Protein 6V3Q (pdb70)

Radius of gyration: 25.27 Å; Cα contacts (8 Å, |Δi|>4): 1083; chains: 2; bounding box: 77×39×46 Å

Structure (mmCIF, N/CA/C/O backbone):
data_6V3Q
#
_entry.id   6V3Q
#
_cell.length_a   128.109
_cell.length_b   128.109
_cell.length_c   41.420
_cell.angle_alpha   90.000
_cell.angle_beta   90.000
_cell.angle_gamma   120.000
#
_symmetry.space_group_name_H-M   'P 32'
#
loop_
_entity.id
_entity.type
_entity.pdbx_description
1 polymer 'Metallo-beta-lactamase FIM-1'
2 non-polymer 'ZINC ION'
3 non-polymer 'ISOPROPYL ALCOHOL'
4 water water
#
loop_
_atom_site.group_PDB
_atom_site.id
_atom_site.type_symbol
_atom_site.label_atom_id
_atom_site.label_alt_id
_atom_site.label_comp_id
_atom_site.label_asym_id
_atom_site.label_entity_id
_atom_site.label_seq_id
_atom_site.pdbx_PDB_ins_code
_atom_site.Cartn_x
_atom_site.Cartn_y
_atom_site.Cartn_z
_atom_site.occupancy
_atom_site.B_iso_or_equiv
_atom_site.auth_seq_id
_atom_site.auth_comp_id
_atom_site.auth_asym_id
_atom_site.auth_atom_id
_atom_site.pdbx_PDB_model_num
ATOM 1 N N . ALA A 1 3 ? 25.61641 11.00915 -12.96321 1.000 123.60220 0 ALA A N 1
ATOM 2 C CA . ALA A 1 3 ? 25.30953 12.39224 -12.61071 1.000 125.56443 0 ALA A CA 1
ATOM 3 C C . ALA A 1 3 ? 25.97906 12.77627 -11.29787 1.000 126.72062 0 ALA A C 1
ATOM 4 O O . ALA A 1 3 ? 26.65752 13.79863 -11.21113 1.000 122.92155 0 ALA A O 1
ATOM 6 N N . GLN A 1 4 ? 25.77820 11.95120 -10.27377 1.000 131.84201 1 GLN A N 1
ATOM 7 C CA . GLN A 1 4 ? 26.40799 12.14496 -8.97411 1.000 128.74179 1 GLN A CA 1
ATOM 8 C C . GLN A 1 4 ? 27.43671 11.04544 -8.74880 1.000 125.13424 1 GLN A C 1
ATOM 9 O O . GLN A 1 4 ? 27.15792 10.07300 -8.03418 1.000 125.00551 1 GLN A O 1
ATOM 15 N N . PRO A 1 5 ? 28.62698 11.15688 -9.33617 1.000 121.75219 2 PRO A N 1
ATOM 16 C CA . PRO A 1 5 ? 29.59547 10.06115 -9.23697 1.000 118.61648 2 PRO A CA 1
ATOM 17 C C . PRO A 1 5 ? 30.20619 9.98906 -7.84885 1.000 112.54529 2 PRO A C 1
ATOM 18 O O . PRO A 1 5 ? 30.45078 11.01056 -7.20346 1.000 109.90103 2 PRO A O 1
ATOM 22 N N . LYS A 1 6 ? 30.45569 8.76149 -7.39157 1.000 109.23370 3 LYS A N 1
ATOM 23 C CA . LYS A 1 6 ? 31.08961 8.58490 -6.09015 1.000 102.69311 3 LYS A CA 1
ATOM 24 C C . LYS A 1 6 ? 32.56478 8.96426 -6.14391 1.000 99.29763 3 LYS A C 1
ATOM 25 O O . LYS A 1 6 ? 33.06760 9.66473 -5.25787 1.000 95.53134 3 LYS A O 1
ATOM 31 N N . ASP A 1 7 ? 33.27301 8.51689 -7.17952 1.000 103.46857 4 ASP A N 1
ATOM 32 C CA . ASP A 1 7 ? 34.70372 8.75915 -7.32423 1.000 106.09515 4 ASP A CA 1
ATOM 33 C C . ASP A 1 7 ? 34.95204 9.59438 -8.57216 1.000 104.37123 4 ASP A C 1
ATOM 34 O O . ASP A 1 7 ? 34.55999 9.20112 -9.67632 1.000 114.53043 4 ASP A O 1
ATOM 39 N N . VAL A 1 8 ? 35.60667 10.73762 -8.39285 1.000 94.16687 5 VAL A N 1
ATOM 40 C CA . VAL A 1 8 ? 35.91652 11.66046 -9.48281 1.000 87.72658 5 VAL A CA 1
ATOM 41 C C . VAL A 1 8 ? 37.41465 11.60474 -9.76484 1.000 77.81492 5 VAL A C 1
ATOM 42 O O . VAL A 1 8 ? 38.21872 11.55281 -8.82260 1.000 69.92206 5 VAL A O 1
ATOM 46 N N . PRO A 1 9 ? 37.83321 11.59487 -11.03030 1.000 75.08147 6 PRO A N 1
ATOM 47 C CA . PRO A 1 9 ? 39.26745 11.51892 -11.33436 1.000 72.64597 6 PRO A CA 1
ATOM 48 C C . PRO A 1 9 ? 40.03073 12.74683 -10.85789 1.000 71.68914 6 PRO A C 1
ATOM 49 O O . PRO A 1 9 ? 39.49089 13.85225 -10.76385 1.000 70.38509 6 PRO A O 1
ATOM 53 N N . VAL A 1 10 ? 41.31315 12.53339 -10.55804 1.000 67.08049 7 VAL A N 1
ATOM 54 C CA . VAL A 1 10 ? 42.17888 13.61711 -10.10711 1.000 67.16328 7 VAL A CA 1
ATOM 55 C C . VAL A 1 10 ? 42.39861 14.59669 -11.25169 1.000 66.80075 7 VAL A C 1
ATOM 56 O O . VAL A 1 10 ? 42.67177 14.19568 -12.39077 1.000 74.51768 7 VAL A O 1
ATOM 60 N N . THR A 1 11 ? 42.27139 15.88619 -10.95805 1.000 65.02176 8 THR A N 1
ATOM 61 C CA . THR A 1 11 ? 42.46245 16.93016 -11.95250 1.000 71.78217 8 THR A CA 1
ATOM 62 C C . THR A 1 11 ? 43.86552 17.51380 -11.84847 1.000 68.12380 8 THR A C 1
ATOM 63 O O . THR A 1 11 ? 44.42856 17.63693 -10.75904 1.000 64.65254 8 THR A O 1
ATOM 67 N N . PHE A 1 12 ? 44.42394 17.87498 -12.99990 1.000 66.18266 9 PHE A N 1
ATOM 68 C CA . PHE A 1 12 ? 45.75203 18.46570 -13.08902 1.000 66.19927 9 PHE A CA 1
ATOM 69 C C . PHE A 1 12 ? 45.64833 19.79800 -13.81587 1.000 66.57146 9 PHE A C 1
ATOM 70 O O . PHE A 1 12 ? 45.09124 19.86551 -14.91748 1.000 69.37564 9 PHE A O 1
ATOM 78 N N . THR A 1 13 ? 46.17505 20.85383 -13.19729 1.000 66.45067 10 THR A N 1
ATOM 79 C CA . THR A 1 13 ? 46.12953 22.19356 -13.76515 1.000 75.38352 10 THR A CA 1
ATOM 80 C C . THR A 1 13 ? 47.52965 22.78362 -13.80882 1.000 72.24482 10 THR A C 1
ATOM 81 O O . THR A 1 13 ? 48.28976 22.66906 -12.84198 1.000 70.45610 10 THR A O 1
ATOM 85 N N . ALA A 1 14 ? 47.86092 23.41974 -14.93147 1.000 76.23127 11 ALA A N 1
ATOM 86 C CA . ALA A 1 14 ? 49.15232 24.07824 -15.06304 1.000 77.23070 11 ALA A CA 1
ATOM 87 C C . ALA A 1 14 ? 49.15918 25.37368 -14.26188 1.000 68.83506 11 ALA A C 1
ATOM 88 O O . ALA A 1 14 ? 48.27276 26.21804 -14.41774 1.000 73.61672 11 ALA A O 1
ATOM 90 N N . ILE A 1 15 ? 50.15914 25.52297 -13.39595 1.000 68.16184 12 ILE A N 1
ATOM 91 C CA . ILE A 1 15 ? 50.28750 26.69419 -12.53587 1.000 67.62708 12 ILE A CA 1
ATOM 92 C C . ILE A 1 15 ? 51.21242 27.69618 -13.21023 1.000 67.73562 12 ILE A C 1
ATOM 93 O O . ILE A 1 15 ? 50.82546 28.84092 -13.47200 1.000 67.31298 12 ILE A O 1
ATOM 98 N N . THR A 1 16 ? 52.44265 27.27055 -13.47993 1.000 71.59377 13 THR A N 1
ATOM 99 C CA . THR A 1 16 ? 53.36574 27.99602 -14.34206 1.000 74.89223 13 THR A CA 1
ATOM 100 C C . THR A 1 16 ? 54.14162 26.95851 -15.14799 1.000 73.09167 13 THR A C 1
ATOM 101 O O . THR A 1 16 ? 53.83667 25.76177 -15.10068 1.000 70.42164 13 THR A O 1
ATOM 105 N N . GLN A 1 17 ? 55.14675 27.41264 -15.89418 1.000 84.89800 14 GLN A N 1
ATOM 106 C CA . GLN A 1 17 ? 55.93382 26.49198 -16.70351 1.000 85.58057 14 GLN A CA 1
ATOM 107 C C . GLN A 1 17 ? 56.69198 25.52029 -15.80699 1.000 83.39278 14 GLN A C 1
ATOM 108 O O . GLN A 1 17 ? 57.50313 25.93210 -14.96996 1.000 80.69785 14 GLN A O 1
ATOM 114 N N . GLY A 1 18 ? 56.41674 24.22930 -15.97739 1.000 77.61521 15 GLY A N 1
ATOM 115 C CA . GLY A 1 18 ? 57.08247 23.19714 -15.20807 1.000 84.03963 15 GLY A CA 1
ATOM 116 C C . GLY A 1 18 ? 56.50087 22.92730 -13.83956 1.000 79.96773 15 GLY A C 1
ATOM 117 O O . GLY A 1 18 ? 57.09928 22.16236 -13.07184 1.000 67.39566 15 GLY A O 1
ATOM 118 N N . VAL A 1 19 ? 55.35664 23.52557 -13.50629 1.000 61.03745 16 VAL A N 1
ATOM 119 C CA . VAL A 1 19 ? 54.74177 23.37566 -12.19045 1.000 60.19414 16 VAL A CA 1
ATOM 120 C C . VAL A 1 19 ? 53.25899 23.08224 -12.39516 1.000 60.25907 16 VAL A C 1
ATOM 121 O O . VAL A 1 19 ? 52.52191 23.92890 -12.91259 1.000 58.82365 16 VAL A O 1
ATOM 125 N N . TRP A 1 20 ? 52.82052 21.89410 -11.98480 1.000 59.26407 17 TRP A N 1
ATOM 126 C CA . TRP A 1 20 ? 51.43014 21.47961 -12.09194 1.000 59.63127 17 TRP A CA 1
ATOM 127 C C . TRP A 1 20 ? 50.82402 21.31726 -10.70447 1.000 61.57070 17 TRP A C 1
ATOM 128 O O . TRP A 1 20 ? 51.50660 20.92567 -9.75256 1.000 62.24289 17 TRP A O 1
ATOM 139 N N . MET A 1 21 ? 49.53133 21.61377 -10.60009 1.000 62.06492 18 MET A N 1
ATOM 140 C CA . MET A 1 21 ? 48.76566 21.39963 -9.37917 1.000 64.17233 18 MET A CA 1
ATOM 141 C C . MET A 1 21 ? 47.81815 20.22719 -9.59003 1.000 60.47934 18 MET A C 1
ATOM 142 O O . MET A 1 21 ? 47.04981 20.21497 -10.55710 1.000 60.63239 18 MET A O 1
ATOM 147 N N . HIS A 1 22 ? 47.88082 19.23829 -8.70210 1.000 56.48142 19 HIS A N 1
ATOM 148 C CA . HIS A 1 22 ? 46.94399 18.12344 -8.72572 1.000 56.76227 19 HIS A CA 1
ATOM 149 C C . HIS A 1 22 ? 45.92966 18.27872 -7.60085 1.000 59.12581 19 HIS A C 1
ATOM 150 O O . HIS A 1 22 ? 46.28488 18.62603 -6.46925 1.000 63.95929 19 HIS A O 1
ATOM 157 N N . THR A 1 23 ? 44.66376 18.02920 -7.92913 1.000 58.36708 20 THR A N 1
ATOM 158 C CA . THR A 1 23 ? 43.55192 18.17370 -7.00135 1.000 60.99027 20 THR A CA 1
ATOM 159 C C . THR A 1 23 ? 42.74937 16.88320 -6.99716 1.000 60.60429 20 THR A C 1
ATOM 160 O O . THR A 1 23 ? 42.29574 16.42871 -8.05271 1.000 61.16516 20 THR A O 1
ATOM 164 N N . SER A 1 24 ? 42.58053 16.29659 -5.81468 1.000 57.09499 21 SER A N 1
ATOM 165 C CA . SER A 1 24 ? 41.83337 15.06075 -5.65282 1.000 60.59711 21 SER A CA 1
ATOM 166 C C . SER A 1 24 ? 40.71205 15.28090 -4.64870 1.000 61.63848 21 SER A C 1
ATOM 167 O O . SER A 1 24 ? 40.83220 16.09555 -3.73051 1.000 60.09121 21 SER A O 1
ATOM 170 N N . MET A 1 25 ? 39.61963 14.54590 -4.82573 1.000 62.78705 22 MET A N 1
ATOM 171 C CA . MET A 1 25 ? 38.43573 14.69482 -3.99251 1.000 63.91728 22 MET A CA 1
ATOM 172 C C . MET A 1 25 ? 38.25277 13.46916 -3.10821 1.000 63.54540 22 MET A C 1
ATOM 173 O O . MET A 1 25 ? 38.43966 12.33157 -3.55621 1.000 60.12953 22 MET A O 1
ATOM 178 N N . LYS A 1 26 ? 37.89274 13.70878 -1.85000 1.000 63.69120 23 LYS A N 1
ATOM 179 C CA . LYS A 1 26 ? 37.51585 12.64697 -0.93002 1.000 64.22555 23 LYS A CA 1
ATOM 180 C C . LYS A 1 26 ? 35.99756 12.58858 -0.84859 1.000 63.74264 23 LYS A C 1
ATOM 181 O O . LYS A 1 26 ? 35.34405 13.60858 -0.60271 1.000 63.59720 23 LYS A O 1
ATOM 187 N N . HIS A 1 27 ? 35.44435 11.40266 -1.08398 1.000 64.46877 24 HIS A N 1
ATOM 188 C CA . HIS A 1 27 ? 34.00643 11.20621 -0.97917 1.000 63.16603 24 HIS A CA 1
ATOM 189 C C . HIS A 1 27 ? 33.59549 11.17491 0.48737 1.000 65.43561 24 HIS A C 1
ATOM 190 O O . HIS A 1 27 ? 34.19681 10.46292 1.29778 1.000 68.13898 24 HIS A O 1
ATOM 197 N N A MET A 1 28 ? 32.56668 11.93846 0.82914 0.515 68.09160 25 MET A N 1
ATOM 198 N N B MET A 1 28 ? 32.57684 11.96127 0.82492 0.485 68.03011 25 MET A N 1
ATOM 199 C CA A MET A 1 28 ? 32.05606 11.98558 2.18968 0.515 68.96311 25 MET A CA 1
ATOM 200 C CA B MET A 1 28 ? 32.02362 12.02906 2.16937 0.485 68.97869 25 MET A CA 1
ATOM 201 C C A MET A 1 28 ? 30.71532 11.26480 2.26571 0.515 69.63633 25 MET A C 1
ATOM 202 C C B MET A 1 28 ? 30.78361 11.14611 2.27368 0.485 69.66862 25 MET A C 1
ATOM 203 O O A MET A 1 28 ? 30.10315 10.92709 1.24906 0.515 69.88429 25 MET A O 1
ATOM 204 O O B MET A 1 28 ? 30.29650 10.59596 1.28436 0.485 69.95786 25 MET A O 1
ATOM 213 N N . GLU A 1 29 ? 30.26587 11.01667 3.49877 1.000 72.13044 26 GLU A N 1
ATOM 214 C CA . GLU A 1 29 ? 29.04545 10.23661 3.69343 1.000 78.67702 26 GLU A CA 1
ATOM 215 C C . GLU A 1 29 ? 27.80366 10.98595 3.22695 1.000 76.66065 26 GLU A C 1
ATOM 216 O O . GLU A 1 29 ? 26.82617 10.35394 2.80988 1.000 77.35442 26 GLU A O 1
ATOM 222 N N . ASN A 1 30 ? 27.81287 12.31646 3.28412 1.000 70.95000 27 ASN A N 1
ATOM 223 C CA . ASN A 1 30 ? 26.71349 13.08840 2.71901 1.000 72.43905 27 ASN A CA 1
ATOM 224 C C . ASN A 1 30 ? 26.82565 13.23535 1.20681 1.000 73.87405 27 ASN A C 1
ATOM 225 O O . ASN A 1 30 ? 26.10396 14.04869 0.61947 1.000 69.47025 27 ASN A O 1
ATOM 230 N N . TRP A 1 31 ? 27.72217 12.47260 0.58030 1.000 72.15722 28 TRP A N 1
ATOM 231 C CA . TRP A 1 31 ? 27.97431 12.44088 -0.85665 1.000 69.75435 28 TRP A CA 1
ATOM 232 C C . TRP A 1 31 ? 28.51931 13.75066 -1.39980 1.000 67.49651 28 TRP A C 1
ATOM 233 O O . TRP A 1 31 ? 28.48772 13.97014 -2.61649 1.000 69.53472 28 TRP A O 1
ATOM 244 N N . GLY A 1 32 ? 29.02513 14.62387 -0.53879 1.000 66.88452 29 GLY A N 1
ATOM 245 C CA . GLY A 1 32 ? 29.83995 15.72533 -0.98597 1.000 67.29424 29 GLY A CA 1
ATOM 246 C C . GLY A 1 32 ? 31.27593 15.29322 -1.18527 1.000 63.99220 29 GLY A C 1
ATOM 247 O O . GLY A 1 32 ? 31.65412 14.14326 -0.96375 1.000 65.47674 29 GLY A O 1
ATOM 248 N N . HIS A 1 33 ? 32.09350 16.24355 -1.62477 1.000 66.45313 30 HIS A N 1
ATOM 249 C CA . HIS A 1 33 ? 33.51694 16.00395 -1.79866 1.000 68.20058 30 HIS A CA 1
ATOM 250 C C . HIS A 1 33 ? 34.29005 17.13139 -1.13471 1.000 66.09913 30 HIS A C 1
ATOM 251 O O . HIS A 1 33 ? 33.81358 18.26484 -1.05933 1.000 72.66087 30 HIS A O 1
ATOM 258 N N . VAL A 1 34 ? 35.48509 16.80977 -0.64615 1.000 60.83529 31 VAL A N 1
ATOM 259 C CA . VAL A 1 34 ? 36.42040 17.79043 -0.11131 1.000 65.49752 31 VAL A CA 1
ATOM 260 C C . VAL A 1 34 ? 37.69267 17.71748 -0.94135 1.000 60.91963 31 VAL A C 1
ATOM 261 O O . VAL A 1 34 ? 38.24634 16.62819 -1.11229 1.000 57.67898 31 VAL A O 1
ATOM 265 N N . PRO A 1 35 ? 38.17442 18.82289 -1.50221 1.000 60.92899 32 PRO A N 1
ATOM 266 C CA . PRO A 1 35 ? 39.37025 18.77491 -2.34500 1.000 59.21487 32 PRO A CA 1
ATOM 267 C C . PRO A 1 35 ? 40.66171 18.91153 -1.55026 1.000 60.83606 32 PRO A C 1
ATOM 268 O O . PRO A 1 35 ? 40.68829 19.40591 -0.42154 1.000 61.95990 32 PRO A O 1
ATOM 272 N N . SER A 1 36 ? 41.74507 18.45337 -2.17494 1.000 61.84964 33 SER A N 1
ATOM 273 C CA . SER A 1 36 ? 43.08607 18.60617 -1.63041 1.000 58.38609 33 SER A CA 1
ATOM 274 C C . SER A 1 36 ? 44.05068 18.86553 -2.77615 1.000 60.73490 33 SER A C 1
ATOM 275 O O . SER A 1 36 ? 43.97348 18.21093 -3.81909 1.000 61.29492 33 SER A O 1
ATOM 278 N N . ASN A 1 37 ? 44.95133 19.82379 -2.58224 1.000 60.04114 34 ASN A N 1
ATOM 279 C CA . ASN A 1 37 ? 45.89230 20.22352 -3.61632 1.000 54.45106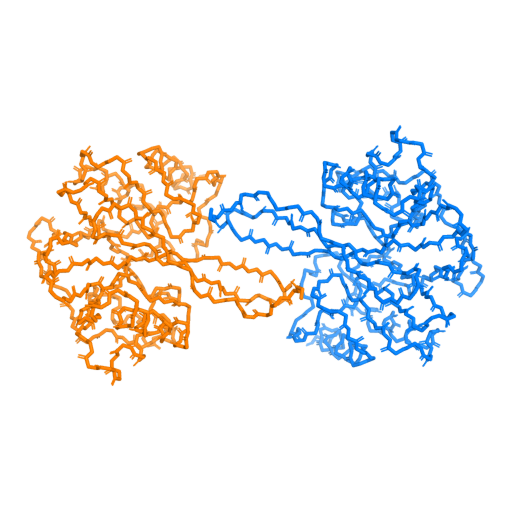 34 ASN A CA 1
ATOM 280 C C . ASN A 1 37 ? 47.27597 19.64981 -3.33412 1.000 58.62052 34 ASN A C 1
ATOM 281 O O . ASN A 1 37 ? 47.68090 19.47687 -2.18189 1.000 61.20349 34 ASN A O 1
ATOM 286 N N . GLY A 1 38 ? 47.99241 19.34198 -4.40810 1.000 56.06473 35 GLY A N 1
ATOM 287 C CA . GLY A 1 38 ? 49.39939 19.00336 -4.33531 1.000 54.17871 35 GLY A CA 1
ATOM 288 C C . GLY A 1 38 ? 50.10922 19.54608 -5.55765 1.000 58.71816 35 GLY A C 1
ATOM 289 O O . GLY A 1 38 ? 49.47460 20.18279 -6.40260 1.000 57.40984 35 GLY A O 1
ATOM 290 N N . LEU A 1 39 ? 51.41030 19.31297 -5.68049 1.000 57.70627 36 LEU A N 1
ATOM 291 C CA . LEU A 1 39 ? 52.16410 19.81622 -6.81798 1.000 54.71127 36 LEU A CA 1
ATOM 292 C C . LEU A 1 39 ? 52.91028 18.68154 -7.50192 1.000 52.75592 36 LEU A C 1
ATOM 293 O O . LEU A 1 39 ? 53.31445 17.70516 -6.86496 1.000 52.12405 36 LEU A O 1
ATOM 298 N N . ILE A 1 40 ? 53.07420 18.81909 -8.81444 1.000 50.98664 37 ILE A N 1
ATOM 299 C CA . ILE A 1 40 ? 54.03966 18.04571 -9.58529 1.000 54.26645 37 ILE A CA 1
ATOM 300 C C . ILE A 1 40 ? 54.98374 19.04524 -10.23660 1.000 57.99379 37 ILE A C 1
ATOM 301 O O . ILE A 1 40 ? 54.54458 19.91333 -11.00229 1.000 57.22223 37 ILE A O 1
ATOM 306 N N . VAL A 1 41 ? 56.27200 18.93325 -9.92532 1.000 58.48303 38 VAL A N 1
ATOM 307 C CA . VAL A 1 41 ? 57.28161 19.88155 -10.38002 1.000 55.57315 38 VAL A CA 1
ATOM 308 C C . VAL A 1 41 ? 58.23894 19.15267 -11.30824 1.000 58.91612 38 VAL A C 1
ATOM 309 O O . VAL A 1 41 ? 58.89433 18.18563 -10.89901 1.000 60.88194 38 VAL A O 1
ATOM 313 N N . GLU A 1 42 ? 58.32184 19.62095 -12.55036 1.000 60.64689 39 GLU A N 1
ATOM 314 C CA . GLU A 1 42 ? 59.22675 19.03144 -13.52401 1.000 65.01497 39 GLU A CA 1
ATOM 315 C C . GLU A 1 42 ? 60.67983 19.28172 -13.13288 1.000 69.24332 39 GLU A C 1
ATOM 316 O O . GLU A 1 42 ? 61.03362 20.33652 -12.60106 1.000 67.93007 39 GLU A O 1
ATOM 322 N N . LYS A 1 43 ? 61.52835 18.29121 -13.40888 1.000 71.94841 40 LYS A N 1
ATOM 323 C CA . LYS A 1 43 ? 62.96283 18.38831 -13.12579 1.000 77.40455 40 LYS A CA 1
ATOM 324 C C . LYS A 1 43 ? 63.68502 17.54012 -14.17501 1.000 79.28400 40 LYS A C 1
ATOM 325 O O . LYS A 1 43 ? 63.87440 16.33381 -13.99690 1.000 82.30674 40 LYS A O 1
ATOM 331 N N . GLY A 1 44 ? 64.08545 18.19046 -15.26634 1.000 78.73669 41 GLY A N 1
ATOM 332 C CA . GLY A 1 44 ? 64.67906 17.48429 -16.38275 1.000 76.40004 41 GLY A CA 1
ATOM 333 C C . GLY A 1 44 ? 63.69382 16.53270 -17.03085 1.000 79.15416 41 GLY A C 1
ATOM 334 O O . GLY A 1 44 ? 62.61332 16.94543 -17.46380 1.000 81.54424 41 GLY A O 1
ATOM 335 N N . ASP A 1 45 ? 64.05245 15.25393 -17.10107 1.000 79.63436 42 ASP A N 1
ATOM 336 C CA . ASP A 1 45 ? 63.19658 14.23529 -17.69495 1.000 81.20638 42 ASP A CA 1
ATOM 337 C C . ASP A 1 45 ? 62.24250 13.59750 -16.69375 1.000 76.43488 42 ASP A C 1
ATOM 338 O O . ASP A 1 45 ? 61.45146 12.72907 -17.07912 1.000 75.44275 42 ASP A O 1
ATOM 343 N N . PHE A 1 46 ? 62.29050 14.00531 -15.42719 1.000 76.68262 43 PHE A N 1
ATOM 344 C CA . PHE A 1 46 ? 61.42570 13.42119 -14.40981 1.000 74.94165 43 PHE A CA 1
ATOM 345 C C . PHE A 1 46 ? 60.72621 14.52385 -13.62674 1.000 72.25320 43 PHE A C 1
ATOM 346 O O . PHE A 1 46 ? 60.79860 15.69360 -14.00999 1.000 73.44288 43 PHE A O 1
ATOM 354 N N . SER A 1 47 ? 60.04456 14.17784 -12.53740 1.000 65.53420 44 SER A N 1
ATOM 355 C CA . SER A 1 47 ? 59.24413 15.16533 -11.82818 1.000 66.03819 44 SER A CA 1
ATOM 356 C C . SER A 1 47 ? 59.20977 14.84838 -10.33868 1.000 62.53502 44 SER A C 1
ATOM 357 O O . SER A 1 47 ? 59.40258 13.70459 -9.91643 1.000 58.75203 44 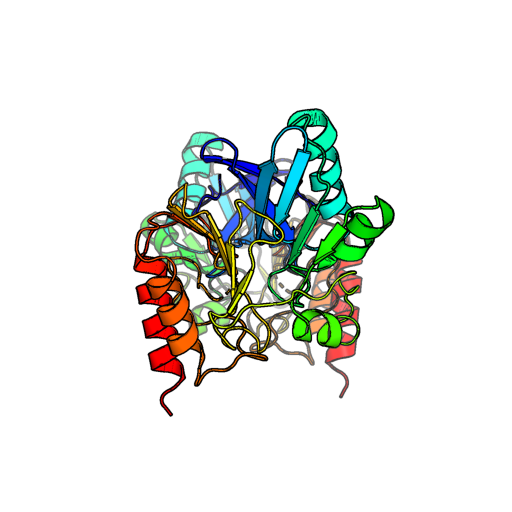SER A O 1
ATOM 360 N N . ILE A 1 48 ? 58.95349 15.88791 -9.54691 1.000 59.79292 45 ILE A N 1
ATOM 361 C CA . ILE A 1 48 ? 58.89175 15.79642 -8.09223 1.000 51.45814 45 ILE A CA 1
ATOM 362 C C . ILE A 1 48 ? 57.44067 15.95940 -7.66704 1.000 51.89009 45 ILE A C 1
ATOM 363 O O . ILE A 1 48 ? 56.74210 16.85424 -8.15855 1.000 54.96959 45 ILE A O 1
ATOM 368 N N . LEU A 1 49 ? 56.98781 15.09748 -6.75972 1.000 53.16964 46 LEU A N 1
ATOM 369 C CA . LEU A 1 49 ? 55.62056 15.13176 -6.25868 1.000 54.62671 46 LEU A CA 1
ATOM 370 C C . LEU A 1 49 ? 55.60933 15.75818 -4.87103 1.000 58.67303 46 LEU A C 1
ATOM 371 O O . LEU A 1 49 ? 56.34715 15.32400 -3.98021 1.000 61.68307 46 LEU A O 1
ATOM 376 N N . VAL A 1 50 ? 54.78439 16.77928 -4.69443 1.000 55.93939 47 VAL A N 1
ATOM 377 C CA . VAL A 1 50 ? 54.53977 17.36890 -3.38697 1.000 57.42239 47 VAL A CA 1
ATOM 378 C C . VAL A 1 50 ? 53.15381 16.91558 -2.95416 1.000 55.70210 47 VAL A C 1
ATOM 379 O O . VAL A 1 50 ? 52.15086 17.29373 -3.56938 1.000 58.55404 47 VAL A O 1
ATOM 383 N N . ASP A 1 51 ? 53.10889 16.07346 -1.91885 1.000 54.59187 48 ASP A N 1
ATOM 384 C CA . ASP A 1 51 ? 51.87385 15.55145 -1.33951 1.000 61.81078 48 ASP A CA 1
ATOM 385 C C . ASP A 1 51 ? 51.15496 14.55746 -2.24512 1.000 63.28723 48 ASP A C 1
ATOM 386 O O . ASP A 1 51 ? 51.09577 14.73080 -3.46757 1.000 66.45258 48 ASP A O 1
ATOM 391 N N . THR A 1 52 ? 50.59807 13.51355 -1.63688 1.000 62.74560 49 THR A N 1
ATOM 392 C CA . THR A 1 52 ? 49.83991 12.49630 -2.34687 1.000 62.34358 49 THR A CA 1
ATOM 393 C C . THR A 1 52 ? 48.38653 12.94086 -2.48645 1.000 60.73605 49 THR A C 1
ATOM 394 O O . THR A 1 52 ? 48.01953 14.06457 -2.13548 1.000 66.03745 49 THR A O 1
ATOM 398 N N . ALA A 1 53 ? 47.54598 12.05850 -3.01433 1.000 63.76207 50 ALA A N 1
ATOM 399 C CA . ALA A 1 53 ? 46.10804 12.25362 -2.98314 1.000 60.10858 50 ALA A CA 1
ATOM 400 C C . ALA A 1 53 ? 45.57189 11.68178 -1.67164 1.000 66.58633 50 ALA A C 1
ATOM 401 O O . ALA A 1 53 ? 46.32407 11.43164 -0.72676 1.000 69.37595 50 ALA A O 1
ATOM 403 N N . TRP A 1 54 ? 44.26132 11.44670 -1.60226 1.000 68.47340 51 TRP A N 1
ATOM 404 C CA . TRP A 1 54 ? 43.67097 10.97410 -0.35376 1.000 65.99370 51 TRP A CA 1
ATOM 405 C C . TRP A 1 54 ? 43.98476 9.50588 -0.08776 1.000 71.12873 51 TRP A C 1
ATOM 406 O O . TRP A 1 54 ? 44.14246 9.11253 1.07405 1.000 71.57595 51 TRP A O 1
ATOM 417 N N . ASP A 1 55 ? 44.07346 8.68146 -1.13228 1.000 78.16014 52 ASP A N 1
ATOM 418 C CA . ASP A 1 55 ? 44.28370 7.24973 -0.96073 1.000 83.37871 52 ASP A CA 1
ATOM 419 C C . ASP A 1 55 ? 45.24338 6.74729 -2.03308 1.000 82.27195 52 ASP A C 1
ATOM 420 O O . ASP A 1 55 ? 45.70688 7.50741 -2.88869 1.000 77.51830 52 ASP A O 1
ATOM 425 N N . ASP A 1 56 ? 45.52983 5.44523 -1.98626 1.000 83.92740 53 ASP A N 1
ATOM 426 C CA . ASP A 1 56 ? 46.44384 4.84532 -2.95694 1.000 83.57793 53 ASP A CA 1
ATOM 427 C C . ASP A 1 56 ? 45.94249 4.94237 -4.39269 1.000 79.54385 53 ASP A C 1
ATOM 428 O O . ASP A 1 56 ? 46.70613 5.41369 -5.25300 1.000 77.21367 53 ASP A O 1
ATOM 433 N N . PRO A 1 57 ? 44.71267 4.53024 -4.73182 1.000 78.70175 54 PRO A N 1
ATOM 434 C CA . PRO A 1 57 ? 44.31529 4.55353 -6.15123 1.000 73.41305 54 PRO A CA 1
ATOM 435 C C . PRO A 1 57 ? 44.27934 5.94518 -6.75755 1.000 74.67772 54 PRO A C 1
ATOM 436 O O . PRO A 1 57 ? 44.55114 6.09052 -7.95637 1.000 75.91153 54 PRO A O 1
ATOM 440 N N . GLN A 1 58 ? 43.94477 6.97354 -5.97339 1.000 70.92828 55 GLN A N 1
ATOM 441 C CA . GLN A 1 58 ? 43.99479 8.33715 -6.49235 1.000 71.18835 55 GLN A CA 1
ATOM 442 C C . GLN A 1 58 ? 45.43473 8.80414 -6.66991 1.000 69.46147 55 GLN A C 1
ATOM 443 O O . GLN A 1 58 ? 45.74897 9.50953 -7.63620 1.000 69.42136 55 GLN A O 1
ATOM 449 N N . THR A 1 59 ? 46.32355 8.42460 -5.74592 1.000 69.30048 56 THR A N 1
ATOM 450 C CA . THR A 1 59 ? 47.74553 8.68507 -5.94404 1.000 66.44287 56 THR A CA 1
ATOM 451 C C . THR A 1 59 ? 48.28512 7.89809 -7.13186 1.000 65.82852 56 THR A C 1
ATOM 452 O O . THR A 1 59 ? 49.17423 8.38012 -7.84468 1.000 63.48955 56 THR A O 1
ATOM 456 N N . ALA A 1 60 ? 47.74829 6.69770 -7.37086 1.000 67.72248 57 ALA A N 1
ATOM 457 C CA . ALA A 1 60 ? 48.15626 5.92579 -8.53928 1.000 68.67834 57 ALA A CA 1
ATOM 458 C C . ALA A 1 60 ? 47.80245 6.64671 -9.83274 1.000 68.37169 57 ALA A C 1
ATOM 459 O O . ALA A 1 60 ? 48.51961 6.51767 -10.83218 1.000 70.23823 57 ALA A O 1
ATOM 461 N N . GLN A 1 61 ? 46.70425 7.40716 -9.83346 1.000 66.30196 58 GLN A N 1
ATOM 462 C CA . GLN A 1 61 ? 46.37191 8.22714 -10.99370 1.000 64.60451 58 GLN A CA 1
ATOM 463 C C . GLN A 1 61 ? 47.45861 9.25849 -11.26342 1.000 64.38643 58 GLN A C 1
ATOM 464 O O . GLN A 1 61 ? 47.83479 9.48913 -12.41818 1.000 67.91272 58 GLN A O 1
ATOM 470 N N . ILE A 1 62 ? 47.97358 9.88996 -10.20601 1.000 61.74865 59 ILE A N 1
ATOM 471 C CA . ILE A 1 62 ? 49.00281 10.91269 -10.36971 1.000 60.33271 59 ILE A CA 1
ATOM 472 C C . ILE A 1 62 ? 50.26577 10.30301 -10.96193 1.000 63.51832 59 ILE A C 1
ATOM 473 O O . ILE A 1 62 ? 50.88901 10.87814 -11.86321 1.000 67.87271 59 ILE A O 1
ATOM 478 N N . ILE A 1 63 ? 50.66020 9.12804 -10.46518 1.000 64.60534 60 ILE A N 1
ATOM 479 C CA . ILE A 1 63 ? 51.82489 8.43093 -11.00559 1.000 66.68178 60 ILE A CA 1
ATOM 480 C C . ILE A 1 63 ? 51.62473 8.13862 -12.48664 1.000 68.03396 60 ILE A C 1
ATOM 481 O O . ILE A 1 63 ? 52.50584 8.39347 -13.31680 1.000 73.94706 60 ILE A O 1
ATOM 486 N N . GLU A 1 64 ? 50.45473 7.60183 -12.83840 1.000 67.81230 61 GLU A N 1
ATOM 487 C CA . GLU A 1 64 ? 50.19536 7.22973 -14.22456 1.000 72.67284 61 GLU A CA 1
ATOM 488 C C . GLU A 1 64 ? 50.13009 8.45723 -15.12359 1.000 66.70550 61 GLU A C 1
ATOM 489 O O . GLU A 1 64 ? 50.61987 8.42996 -16.25862 1.000 64.82928 61 GLU A O 1
ATOM 495 N N . TRP A 1 65 ? 49.53391 9.54599 -14.63093 1.000 62.38941 62 TRP A N 1
ATOM 496 C CA . TRP A 1 65 ? 49.46908 10.77551 -15.41461 1.000 66.53672 62 TRP A CA 1
ATOM 497 C C . TRP A 1 65 ? 50.86014 11.34389 -15.66637 1.000 69.95279 62 TRP A C 1
ATOM 498 O O . TRP A 1 65 ? 51.13690 11.87279 -16.74986 1.000 66.41879 62 TRP A O 1
ATOM 509 N N . SER A 1 66 ? 51.75027 11.24616 -14.67416 1.000 68.94121 63 SER A N 1
ATOM 510 C CA . SER A 1 66 ? 53.10362 11.76726 -14.84168 1.000 70.60797 63 SER A CA 1
ATOM 511 C C . SER A 1 66 ? 53.88796 10.97236 -15.87661 1.000 66.03874 63 SER A C 1
ATOM 512 O O . SER A 1 66 ? 54.80743 11.51046 -16.50329 1.000 67.91623 63 SER A O 1
ATOM 515 N N . LYS A 1 67 ? 53.54779 9.69845 -16.06529 1.000 69.40437 64 LYS A N 1
ATOM 516 C CA . LYS A 1 67 ? 54.23204 8.86049 -17.04138 1.000 75.87096 64 LYS A CA 1
ATOM 517 C C . LYS A 1 67 ? 53.59283 8.93296 -18.42333 1.000 78.90892 64 LYS A C 1
ATOM 518 O O . LYS A 1 67 ? 54.30620 9.01654 -19.42809 1.000 82.02208 64 LYS A O 1
ATOM 524 N N . ASP A 1 68 ? 52.26143 8.90698 -18.49678 1.000 83.73744 65 ASP A N 1
ATOM 525 C CA . ASP A 1 68 ? 51.56775 8.80554 -19.77634 1.000 88.26075 65 ASP A CA 1
ATOM 526 C C . ASP A 1 68 ? 51.33312 10.15846 -20.43692 1.000 85.21397 65 ASP A C 1
ATOM 527 O O . ASP A 1 68 ? 51.48919 10.28266 -21.65669 1.000 90.81003 65 ASP A O 1
ATOM 532 N N . THR A 1 69 ? 50.96128 11.17593 -19.66064 1.000 85.32709 66 THR A N 1
ATOM 533 C CA . THR A 1 69 ? 50.65411 12.49868 -20.19531 1.000 82.47875 66 THR A CA 1
ATOM 534 C C . THR A 1 69 ? 51.82626 13.46549 -20.07992 1.000 78.84850 66 THR A C 1
ATOM 535 O O . THR A 1 69 ? 52.20732 14.09900 -21.06888 1.000 82.92989 66 THR A O 1
ATOM 539 N N . LEU A 1 70 ? 52.40567 13.59297 -18.88405 1.000 74.38622 67 LEU A N 1
ATOM 540 C CA . LEU A 1 70 ? 53.53363 14.49905 -18.69980 1.000 70.93436 67 LEU A CA 1
ATOM 541 C C . LEU A 1 70 ? 54.79776 13.96814 -19.36647 1.000 71.07062 67 LEU A C 1
ATOM 542 O O . LEU A 1 70 ? 55.68727 14.75300 -19.71900 1.000 68.47336 67 LEU A O 1
ATOM 547 N N . LYS A 1 71 ? 54.89219 12.64782 -19.54685 1.000 75.27268 68 LYS A N 1
ATOM 548 C CA . LYS A 1 71 ? 56.09674 11.99306 -20.05869 1.000 79.35229 68 LYS A CA 1
ATOM 549 C C . LYS A 1 71 ? 57.32221 12.35329 -19.22411 1.000 79.42969 68 LYS A C 1
ATOM 550 O O . LYS A 1 71 ? 58.44779 12.38893 -19.72863 1.000 82.44908 68 LYS A O 1
ATOM 556 N N . LYS A 1 72 ? 57.09732 12.63182 -17.94197 1.000 75.41438 69 LYS A N 1
ATOM 557 C CA . LYS A 1 72 ? 58.16164 12.94713 -16.98935 1.000 76.60751 69 LYS A CA 1
ATOM 558 C C . LYS A 1 72 ? 57.84023 12.21462 -15.69697 1.000 70.92361 69 LYS A C 1
ATOM 559 O O . LYS A 1 72 ? 57.22869 12.77545 -14.77867 1.000 61.09114 69 LYS A O 1
ATOM 565 N N . PRO A 1 73 ? 58.23039 10.94381 -15.59484 1.000 71.01097 70 PRO A N 1
ATOM 566 C CA . PRO A 1 73 ? 57.78402 10.12232 -14.46225 1.000 68.81381 70 PRO A CA 1
ATOM 567 C C . PRO A 1 73 ? 58.24474 10.68582 -13.12606 1.000 66.24420 70 PRO A C 1
ATOM 568 O O . PRO A 1 73 ? 59.35858 11.19797 -12.99368 1.000 66.97253 70 PRO A O 1
ATOM 572 N N . ILE A 1 74 ? 57.36188 10.58909 -12.12956 1.000 61.21233 71 ILE A N 1
ATOM 573 C CA . ILE A 1 74 ? 57.71550 10.99882 -10.77695 1.000 56.88640 71 ILE A CA 1
ATOM 574 C C . ILE A 1 74 ? 58.81459 10.08975 -10.25087 1.000 61.86342 71 ILE A C 1
ATOM 575 O O . ILE A 1 74 ? 58.71633 8.85933 -10.33269 1.000 66.10580 71 ILE A O 1
ATOM 580 N N . ARG A 1 75 ? 59.88643 10.69419 -9.73227 1.000 62.94649 72 ARG A N 1
ATOM 581 C CA . ARG A 1 75 ? 60.96925 9.94307 -9.11610 1.000 67.05078 72 ARG A CA 1
ATOM 582 C C . ARG A 1 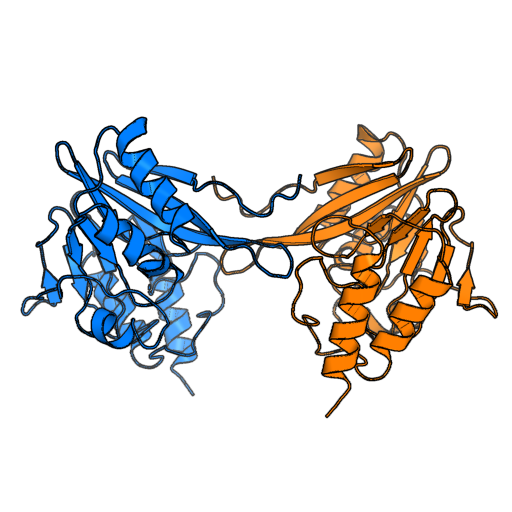75 ? 61.18934 10.28824 -7.65461 1.000 66.70924 72 ARG A C 1
ATOM 583 O O . ARG A 1 75 ? 61.76644 9.47568 -6.92667 1.000 66.24687 72 ARG A O 1
ATOM 591 N N . TRP A 1 76 ? 60.74235 11.45787 -7.20885 1.000 58.96439 73 TRP A N 1
ATOM 592 C CA . TRP A 1 76 ? 60.90249 11.86783 -5.82423 1.000 60.81486 73 TRP A CA 1
ATOM 593 C C . TRP A 1 76 ? 59.58288 12.42956 -5.32099 1.000 60.95648 73 TRP A C 1
ATOM 594 O O . TRP A 1 76 ? 58.77222 12.94081 -6.09757 1.000 62.65558 73 TRP A O 1
ATOM 605 N N . ALA A 1 77 ? 59.37572 12.33257 -4.01075 1.000 58.05837 74 ALA A N 1
ATOM 606 C CA . ALA A 1 77 ? 58.15583 12.82778 -3.39657 1.000 52.39098 74 ALA A CA 1
ATOM 607 C C . ALA A 1 77 ? 58.46605 13.33730 -1.99637 1.000 57.73934 74 ALA A C 1
ATOM 608 O O . ALA A 1 77 ? 59.30230 12.77719 -1.28228 1.000 62.67738 74 ALA A O 1
ATOM 610 N N . VAL A 1 78 ? 57.78605 14.41643 -1.61760 1.000 53.40063 75 VAL A N 1
ATOM 611 C CA . VAL A 1 78 ? 57.87547 14.98549 -0.28004 1.000 51.93123 75 VAL A CA 1
ATOM 612 C C . VAL A 1 78 ? 56.46224 15.31811 0.18053 1.000 55.74964 75 VAL A C 1
ATOM 613 O O . VAL A 1 78 ? 55.58067 15.62587 -0.62660 1.000 55.67712 75 VAL A O 1
ATOM 617 N N . PHE A 1 79 ? 56.23976 15.22682 1.48546 1.000 51.02142 76 PHE A N 1
ATOM 618 C CA . PHE A 1 79 ? 54.92760 15.44243 2.06949 1.000 54.30309 76 PHE A CA 1
ATOM 619 C C . PHE A 1 79 ? 55.03739 16.47385 3.18304 1.000 56.67951 76 PHE A C 1
ATOM 620 O O . PHE A 1 79 ? 56.03358 16.52343 3.91119 1.000 58.49190 76 PHE A O 1
ATOM 628 N N . THR A 1 80 ? 53.99616 17.29450 3.31540 1.000 56.81602 77 THR A N 1
ATOM 629 C CA . THR A 1 80 ? 54.06386 18.46387 4.18140 1.000 57.10025 77 THR A CA 1
ATOM 630 C C . THR A 1 80 ? 53.65261 18.18524 5.62489 1.000 58.51347 77 THR A C 1
ATOM 631 O O . THR A 1 80 ? 54.08438 18.91991 6.52026 1.000 61.31837 77 THR A O 1
ATOM 635 N N . HIS A 1 81 ? 52.84360 17.15713 5.88020 1.000 55.85985 78 HIS A N 1
ATOM 636 C CA . HIS A 1 81 ? 52.59283 16.69827 7.24520 1.000 62.27097 78 HIS A CA 1
ATOM 637 C C . HIS A 1 81 ? 51.89466 15.34681 7.18109 1.000 65.35313 78 HIS A C 1
ATOM 638 O O . HIS A 1 81 ? 51.52483 14.86614 6.10667 1.000 66.97912 78 HIS A O 1
ATOM 645 N N . ALA A 1 82 ? 51.72526 14.73812 8.35367 1.000 67.88726 79 ALA A N 1
ATOM 646 C CA . ALA A 1 82 ? 51.27160 13.35234 8.45349 1.000 67.58418 79 ALA A CA 1
ATOM 647 C C . ALA A 1 82 ? 49.76890 13.29446 8.72969 1.000 73.62408 79 ALA A C 1
ATOM 648 O O . ALA A 1 82 ? 49.30534 12.87547 9.79067 1.000 75.14994 79 ALA A O 1
ATOM 650 N N . HIS A 1 83 ? 49.00858 13.73353 7.73335 1.000 71.33285 80 HIS A N 1
ATOM 651 C CA . HIS A 1 83 ? 47.57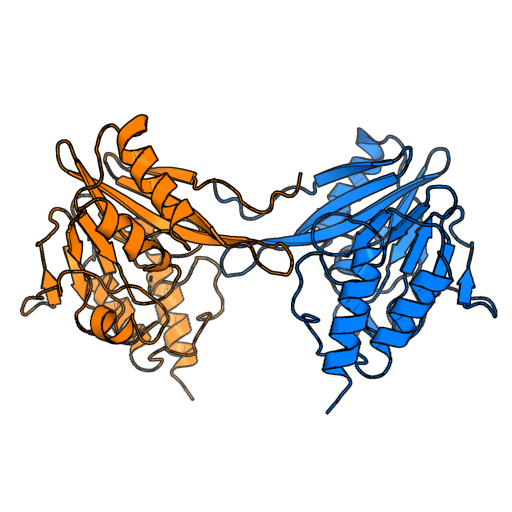503 13.50027 7.64585 1.000 74.28531 80 HIS A CA 1
ATOM 652 C C . HIS A 1 83 ? 47.28336 12.80494 6.32286 1.000 71.45751 80 HIS A C 1
ATOM 653 O O . HIS A 1 83 ? 48.12333 12.77245 5.42074 1.000 67.18050 80 HIS A O 1
ATOM 660 N N 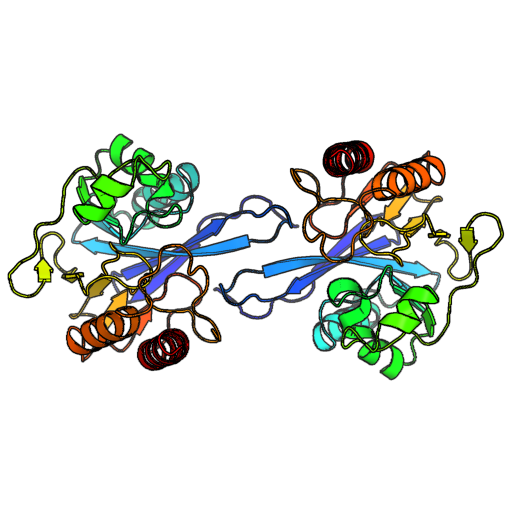. ASP A 1 84 ? 46.08174 12.23491 6.20548 1.000 72.65027 81 ASP A N 1
ATOM 661 C CA . ASP A 1 84 ? 45.79456 11.37256 5.06299 1.000 84.73795 81 ASP A CA 1
ATOM 662 C C . ASP A 1 84 ? 45.57316 12.12948 3.75820 1.000 86.46312 81 ASP A C 1
ATOM 663 O O . ASP A 1 84 ? 45.58392 11.50030 2.69560 1.000 86.44544 81 ASP A O 1
ATOM 668 N N . ASP A 1 85 ? 45.37764 13.44625 3.79026 1.000 86.57865 82 ASP A N 1
ATOM 669 C CA . ASP A 1 85 ? 45.32615 14.17694 2.53048 1.000 85.35359 82 ASP A CA 1
ATOM 670 C C . ASP A 1 85 ? 46.71120 14.49897 1.99036 1.000 83.15394 82 ASP A C 1
ATOM 671 O O . ASP A 1 85 ? 46.82618 14.91774 0.83247 1.000 85.39754 82 ASP A O 1
ATOM 676 N N . LYS A 1 86 ? 47.75698 14.30348 2.79371 1.000 80.02202 83 LYS A N 1
ATOM 677 C CA . LYS A 1 86 ? 49.12963 14.52628 2.36356 1.000 74.91830 83 LYS A CA 1
ATOM 678 C C . LYS A 1 86 ? 49.94170 13.25037 2.23958 1.000 73.08815 83 LYS A C 1
ATOM 679 O O . LYS A 1 86 ? 50.78134 13.15515 1.34304 1.000 69.69805 83 LYS A O 1
ATOM 685 N N . MET A 1 87 ? 49.71658 12.27002 3.11531 1.000 74.21519 84 MET A N 1
ATOM 686 C CA . MET A 1 87 ? 50.46316 11.01782 3.08989 1.000 74.19445 84 MET A CA 1
ATOM 687 C C . MET A 1 87 ? 49.55293 9.80955 2.89871 1.000 78.19356 84 MET A C 1
ATOM 688 O O . MET A 1 87 ? 49.94963 8.68395 3.21490 1.000 85.62224 84 MET A O 1
ATOM 693 N N . GLY A 1 88 ? 48.33835 10.01830 2.38583 1.000 76.17660 85 GLY A N 1
ATOM 694 C CA . GLY A 1 88 ? 47.39910 8.91820 2.24810 1.000 75.59162 85 GLY A CA 1
ATOM 695 C C . GLY A 1 88 ? 47.83402 7.85812 1.25788 1.000 74.31228 85 GLY A C 1
ATOM 696 O O . GLY A 1 88 ? 47.44616 6.69245 1.38639 1.000 80.10783 85 GLY A O 1
ATOM 697 N N . GLY A 1 89 ? 48.63804 8.23611 0.26631 1.000 69.94211 86 GLY A N 1
ATOM 698 C CA . GLY A 1 89 ? 49.04825 7.30028 -0.76144 1.000 70.71499 86 GLY A CA 1
ATOM 699 C C . GLY A 1 89 ? 50.54429 7.07195 -0.81508 1.000 73.29092 86 GLY A C 1
ATOM 700 O O . GLY A 1 89 ? 51.10566 6.84053 -1.89060 1.000 74.46582 86 GLY A O 1
ATOM 701 N N . VAL A 1 90 ? 51.19998 7.13307 0.34686 1.000 74.33676 87 VAL A N 1
ATOM 702 C CA . VAL A 1 90 ? 52.64876 6.94847 0.40249 1.000 74.64047 87 VAL A CA 1
ATOM 703 C C . VAL A 1 90 ? 53.02685 5.53789 -0.02951 1.000 78.41984 87 VAL A C 1
ATOM 704 O O . VAL A 1 90 ? 54.02085 5.33473 -0.73897 1.000 79.62033 87 VAL A O 1
ATOM 708 N N . ALA A 1 91 ? 52.23347 4.54373 0.37925 1.000 80.96979 88 ALA A N 1
ATOM 709 C CA . ALA A 1 91 ? 52.54590 3.15657 0.04788 1.000 81.28311 88 ALA A CA 1
ATOM 710 C C . ALA A 1 91 ? 52.57742 2.93482 -1.45995 1.000 81.70935 88 ALA A C 1
ATOM 711 O O . ALA A 1 91 ? 53.42571 2.19103 -1.96684 1.000 83.42190 88 ALA A O 1
ATOM 713 N N . ALA A 1 92 ? 51.66186 3.57245 -2.19473 1.000 79.70612 89 ALA A N 1
ATOM 714 C CA . ALA A 1 92 ? 51.65231 3.42704 -3.64687 1.000 80.10452 89 ALA A CA 1
ATOM 715 C C . ALA A 1 92 ? 52.91718 3.99799 -4.27440 1.000 77.75041 89 ALA A C 1
ATOM 716 O O . ALA A 1 92 ? 53.38546 3.49123 -5.30057 1.000 79.65296 89 ALA A O 1
ATOM 718 N N . LEU A 1 93 ? 53.48846 5.04169 -3.67061 1.000 74.14011 90 LEU A N 1
ATOM 719 C CA . LEU A 1 93 ? 54.73386 5.60424 -4.18164 1.000 73.59577 90 LEU A CA 1
ATOM 720 C C . LEU A 1 93 ? 55.91151 4.67905 -3.89548 1.000 76.28196 90 LEU A C 1
ATOM 721 O O . LEU A 1 93 ? 56.71326 4.38335 -4.78889 1.000 77.83211 90 LEU A O 1
ATOM 726 N N . ARG A 1 94 ? 56.02426 4.20010 -2.65358 1.000 75.75680 91 ARG A N 1
ATOM 727 C CA . ARG A 1 94 ? 57.14189 3.33437 -2.29099 1.000 79.17860 91 ARG A CA 1
ATOM 728 C C . ARG A 1 94 ? 57.07500 1.99349 -3.01263 1.000 86.45191 91 ARG A C 1
ATOM 729 O O . ARG A 1 94 ? 58.11279 1.35761 -3.23313 1.000 88.16115 91 ARG A O 1
ATOM 737 N N . GLN A 1 95 ? 55.87177 1.54827 -3.38365 1.000 91.24239 92 GLN A N 1
ATOM 738 C CA . GLN A 1 95 ? 55.74839 0.36101 -4.22339 1.000 100.17463 92 GLN A CA 1
ATOM 739 C C . GLN A 1 95 ? 56.36413 0.59577 -5.59693 1.000 98.23524 92 GLN A C 1
ATOM 740 O O . GLN A 1 95 ? 57.01407 -0.29597 -6.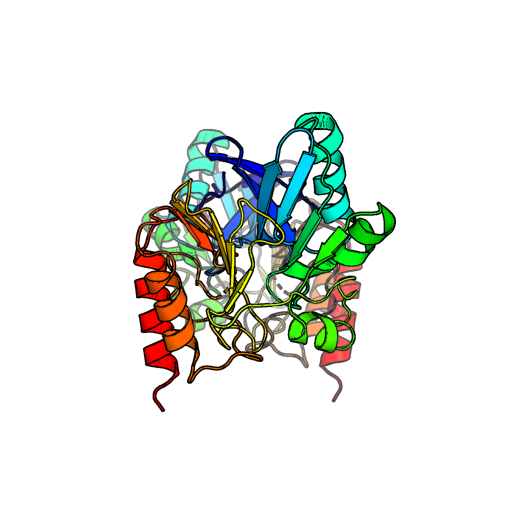15607 1.000 100.29239 92 GLN A O 1
ATOM 746 N N . GLN A 1 96 ? 56.17544 1.79177 -6.15001 1.000 92.69840 93 GLN A N 1
ATOM 747 C CA . GLN A 1 96 ? 56.69167 2.15319 -7.46319 1.000 91.56456 93 GLN A CA 1
ATOM 748 C C . GLN A 1 96 ? 58.15824 2.56936 -7.43503 1.000 88.87455 93 GLN A C 1
ATOM 749 O O . GLN A 1 96 ? 58.68697 2.98244 -8.47284 1.000 86.56885 93 GLN A O 1
ATOM 755 N N . GLY A 1 97 ? 58.82038 2.48132 -6.28326 1.000 88.26215 94 GLY A N 1
ATOM 756 C CA . GLY A 1 97 ? 60.22312 2.83471 -6.19810 1.000 86.83074 94 GLY A CA 1
ATOM 757 C C . GLY A 1 97 ? 60.50907 4.31417 -6.10002 1.000 83.46983 94 GLY A C 1
ATOM 758 O O . GLY A 1 97 ? 61.64984 4.72915 -6.32761 1.000 82.98836 94 GLY A O 1
ATOM 759 N N . ILE A 1 98 ? 59.50739 5.12968 -5.77021 1.000 78.47731 95 ILE A N 1
ATOM 760 C CA . ILE A 1 98 ? 59.73069 6.56069 -5.62338 1.000 74.08328 95 ILE A CA 1
ATOM 761 C C . ILE A 1 98 ? 60.54914 6.81382 -4.36464 1.000 72.28809 95 ILE A C 1
ATOM 762 O O . ILE A 1 98 ? 60.35960 6.15279 -3.33405 1.000 73.52490 95 ILE A O 1
ATOM 767 N N . VAL A 1 99 ? 61.47600 7.76374 -4.44397 1.000 68.29673 96 VAL A N 1
ATOM 768 C CA . VAL A 1 99 ? 62.23274 8.19216 -3.27183 1.000 62.88167 96 VAL A CA 1
ATOM 769 C C . VAL A 1 99 ? 61.38322 9.20195 -2.51065 1.000 64.19464 96 VAL A C 1
ATOM 770 O O . VAL A 1 99 ? 61.04613 10.26581 -3.04053 1.000 63.79249 96 VAL A O 1
ATOM 774 N N . THR A 1 100 ? 61.02359 8.86736 -1.27420 1.000 62.53410 97 THR A N 1
ATOM 775 C CA . THR A 1 100 ? 60.07117 9.64975 -0.50019 1.000 60.30276 97 THR A CA 1
ATOM 776 C C . THR A 1 100 ? 60.75656 10.30803 0.68965 1.000 64.04481 97 THR A C 1
ATOM 777 O O . THR A 1 100 ? 61.60170 9.69682 1.35119 1.000 65.14162 97 THR A O 1
ATOM 781 N N . TYR A 1 101 ? 60.38250 11.55862 0.95471 1.000 61.30050 98 TYR A N 1
ATOM 782 C CA . TYR A 1 101 ? 60.92623 12.33436 2.05860 1.000 60.95809 98 TYR A CA 1
ATOM 783 C C . TYR A 1 101 ? 59.79390 12.91397 2.89412 1.000 60.93594 98 TYR A C 1
ATOM 784 O O . TYR A 1 101 ? 58.71201 13.21620 2.38303 1.000 57.27188 98 TYR A O 1
ATOM 793 N N . ALA A 1 102 ? 60.06256 13.08160 4.18564 1.000 58.88617 99 ALA A N 1
ATOM 794 C CA . ALA A 1 102 ? 59.15956 13.79839 5.07382 1.000 59.41765 99 ALA A CA 1
ATOM 795 C C . ALA A 1 102 ? 59.95088 14.25767 6.28706 1.000 59.63267 99 ALA A C 1
ATOM 796 O O . ALA A 1 102 ? 61.05554 13.77335 6.54934 1.000 62.22724 99 ALA A O 1
ATOM 798 N N . ALA A 1 103 ? 59.37466 15.20902 7.01881 1.000 60.39896 100 ALA A N 1
ATOM 799 C CA . ALA A 1 103 ? 59.97624 15.64855 8.26909 1.000 59.47425 100 ALA A CA 1
ATOM 800 C C . ALA A 1 103 ? 60.08125 14.47466 9.23264 1.000 58.60740 100 ALA A C 1
ATOM 801 O O . ALA A 1 103 ? 59.24037 13.57108 9.22261 1.000 62.15028 100 ALA A O 1
ATOM 803 N N . ALA A 1 104 ? 61.14039 14.47552 10.04912 1.000 65.54247 101 ALA A N 1
ATOM 804 C CA . ALA A 1 104 ? 61.34607 13.37652 10.98909 1.000 76.18431 101 ALA A CA 1
ATOM 805 C C . ALA A 1 104 ? 60.12687 13.18613 11.87866 1.000 75.35834 101 ALA A C 1
ATOM 806 O O . ALA A 1 104 ? 59.71167 12.05298 12.14939 1.000 76.74119 101 ALA A O 1
ATOM 808 N N . ASP A 1 105 ? 59.51832 14.29166 12.30985 1.000 79.26078 102 ASP A N 1
ATOM 809 C CA . ASP A 1 105 ? 58.31619 14.20971 13.12856 1.000 85.88991 102 ASP A CA 1
ATOM 810 C C . ASP A 1 105 ? 57.14738 13.62117 12.34718 1.000 81.02232 102 ASP A C 1
ATOM 811 O O . ASP A 1 105 ? 56.32020 12.89758 12.91308 1.000 80.63182 102 ASP A O 1
ATOM 816 N N . SER A 1 106 ? 57.05785 13.91982 11.04853 1.000 77.44721 103 SER A N 1
ATOM 817 C CA . SER A 1 106 ? 55.97100 13.37076 10.24356 1.000 70.68404 103 SER A CA 1
ATOM 818 C C . SER A 1 106 ? 56.10851 11.86245 10.08775 1.000 70.61604 103 SER A C 1
ATOM 819 O O . SER A 1 106 ? 55.10629 11.13831 10.05843 1.000 71.17122 103 SER A O 1
ATOM 822 N N . ASN A 1 107 ? 57.34461 11.37076 9.98846 1.000 71.09427 104 ASN A N 1
ATOM 823 C CA . ASN A 1 107 ? 57.56123 9.93611 9.84470 1.000 74.89044 104 ASN A CA 1
ATOM 824 C C . ASN A 1 107 ? 57.31941 9.19278 11.15036 1.000 79.86516 104 ASN A C 1
ATOM 825 O O . ASN A 1 107 ? 56.94542 8.01458 11.12973 1.000 83.63735 104 ASN A O 1
ATOM 830 N N . ARG A 1 108 ? 57.51950 9.85751 12.28890 1.000 82.20471 105 ARG A N 1
ATOM 831 C CA . ARG A 1 108 ? 57.32945 9.19746 13.57518 1.000 87.02889 105 ARG A CA 1
ATOM 832 C C . ARG A 1 108 ? 55.85234 9.02064 13.91153 1.000 87.16013 105 ARG A C 1
ATOM 833 O O . ARG A 1 108 ? 55.46410 7.99981 14.49040 1.000 101.14506 105 ARG A O 1
ATOM 841 N N . MET A 1 109 ? 55.01541 9.99393 13.55805 1.000 80.94403 106 MET A N 1
ATOM 842 C CA . MET A 1 109 ? 53.60194 9.96861 13.91152 1.000 90.71702 106 MET A CA 1
ATOM 843 C C . MET A 1 109 ? 52.70784 9.46113 12.78678 1.000 84.39897 106 MET A C 1
ATOM 844 O O . MET A 1 109 ? 51.48157 9.48294 12.93160 1.000 84.00047 106 MET A O 1
ATOM 849 N N . ALA A 1 110 ? 53.28320 9.00427 11.67851 1.000 80.37873 107 ALA A N 1
ATOM 850 C CA . ALA A 1 110 ? 52.49845 8.44515 10.58272 1.000 80.93174 107 ALA A CA 1
ATOM 851 C C . ALA A 1 110 ? 51.90151 7.08506 10.95145 1.000 81.95999 107 ALA A C 1
ATOM 852 O O . ALA A 1 110 ? 50.73267 6.83202 10.62927 1.000 78.19665 107 ALA A O 1
ATOM 854 N N . PRO A 1 111 ? 52.65012 6.17571 11.60344 1.000 82.59796 108 PRO A N 1
ATOM 855 C CA . PRO A 1 111 ? 52.02864 4.90559 12.02903 1.000 87.81496 108 PRO A CA 1
ATOM 856 C C . PRO A 1 111 ? 50.80566 5.06579 12.92090 1.000 92.10534 108 PRO A C 1
ATOM 857 O O . PRO A 1 111 ? 49.82983 4.32111 12.75781 1.000 89.16513 108 PRO A O 1
ATOM 861 N N A GLN A 1 112 ? 50.83767 6.01416 13.86297 0.563 98.57690 109 GLN A N 1
ATOM 862 N N B GLN A 1 112 ? 50.82575 6.00936 13.86510 0.437 98.58818 109 GLN A N 1
ATOM 863 C CA A GLN A 1 112 ? 49.69775 6.22275 14.75154 0.563 103.30907 109 GLN A CA 1
ATOM 864 C CA B GLN A 1 112 ? 49.66965 6.18622 14.73837 0.437 103.34212 109 GLN A CA 1
ATOM 865 C C A GLN A 1 112 ? 48.47708 6.71503 13.98408 0.563 101.95024 109 GLN A C 1
ATOM 866 C C B GLN A 1 112 ? 48.46229 6.70708 13.97215 0.437 101.95589 109 GLN A C 1
ATOM 867 O O A GLN A 1 112 ? 47.34209 6.34184 14.30299 0.563 103.78085 109 GLN A O 1
ATOM 868 O O B GLN A 1 112 ? 47.32081 6.36273 14.30119 0.437 103.86022 109 GLN A O 1
ATOM 879 N N . ASN A 1 113 ? 48.68852 7.54949 12.96842 1.000 101.64629 110 ASN A N 1
ATOM 880 C CA . ASN A 1 113 ? 47.60431 8.09350 12.16327 1.000 94.11997 110 ASN A CA 1
ATOM 881 C C . ASN A 1 113 ? 47.17580 7.15690 11.04225 1.000 90.71005 110 ASN A C 1
ATOM 882 O O . ASN A 1 113 ? 46.46448 7.59178 10.13032 1.000 91.56035 110 ASN A O 1
ATOM 887 N N . GLY A 1 114 ? 47.58722 5.89319 11.08798 1.000 88.43221 111 GLY A N 1
ATOM 888 C CA . GLY A 1 114 ? 47.19078 4.94051 10.06246 1.000 88.83393 111 GLY A CA 1
ATOM 889 C C . GLY A 1 114 ? 47.76975 5.24666 8.69959 1.000 88.28108 111 GLY A C 1
ATOM 890 O O . GLY A 1 114 ? 47.10527 5.02067 7.68088 1.000 89.72791 111 GLY A O 1
ATOM 891 N N . LEU A 1 115 ? 48.99913 5.75492 8.65572 1.000 84.71095 112 LEU A N 1
ATOM 892 C CA . LEU A 1 115 ? 49.63544 6.16765 7.41576 1.000 79.96584 112 LEU A CA 1
ATOM 893 C C . LEU A 1 115 ? 50.97051 5.45641 7.24797 1.000 78.92201 112 LEU A C 1
ATOM 894 O O . LEU A 1 115 ? 51.62191 5.08026 8.22718 1.000 78.97470 112 LEU A O 1
ATOM 899 N N . THR A 1 116 ? 51.36303 5.26805 5.99748 1.000 81.99879 113 THR A N 1
ATOM 900 C CA . THR A 1 116 ? 52.67755 4.71687 5.69874 1.000 85.40122 113 THR A CA 1
ATOM 901 C C . THR A 1 116 ? 53.72176 5.82218 5.79726 1.000 81.18664 113 THR A C 1
ATOM 902 O O . THR A 1 116 ? 53.54714 6.88473 5.19191 1.000 76.95766 113 THR A O 1
ATOM 906 N N . PRO A 1 117 ? 54.79967 5.62113 6.54930 1.000 84.20126 114 PRO A N 1
ATOM 907 C CA . PRO A 1 117 ? 55.81603 6.66949 6.67159 1.000 81.50802 114 PRO A CA 1
ATOM 908 C C . PRO A 1 117 ? 56.61875 6.82255 5.38974 1.000 74.25409 114 PRO A C 1
ATOM 909 O O . PRO A 1 117 ? 56.65876 5.93738 4.53207 1.000 72.93342 114 PRO A O 1
ATOM 913 N N . ALA A 1 118 ? 57.26137 7.98007 5.26661 1.000 68.95783 115 ALA A N 1
ATOM 914 C CA . ALA A 1 118 ? 58.21441 8.17585 4.18888 1.000 70.78651 115 ALA A CA 1
ATOM 915 C C . ALA A 1 118 ? 59.50067 7.41293 4.48817 1.000 76.34876 115 ALA A C 1
ATOM 916 O O . ALA A 1 118 ? 59.77880 7.02882 5.62736 1.000 80.58488 115 ALA A O 1
ATOM 918 N N . GLU A 1 119 ? 60.29150 7.19084 3.43980 1.000 76.23903 116 GLU A N 1
ATOM 919 C CA . GLU A 1 119 ? 61.48397 6.36573 3.58231 1.000 80.93035 116 GLU A CA 1
ATOM 920 C C . GLU A 1 119 ? 62.64476 7.13194 4.20411 1.000 76.53292 116 GLU A C 1
ATOM 921 O O . GLU A 1 119 ? 63.43923 6.54603 4.94843 1.000 77.03511 116 GLU A O 1
ATOM 927 N N . HIS A 1 120 ? 62.75993 8.42698 3.92394 1.000 74.60273 117 HIS A N 1
ATOM 928 C CA . HIS A 1 120 ? 63.87581 9.23346 4.39580 1.000 76.72348 117 HIS A CA 1
ATOM 929 C C . HIS A 1 120 ? 63.37455 10.38934 5.24879 1.000 76.48747 117 HIS A C 1
ATOM 930 O O . HIS A 1 120 ? 62.34282 10.99803 4.94443 1.000 75.97127 117 HIS A O 1
ATOM 937 N N . ASP A 1 121 ? 64.11123 10.68253 6.31920 1.000 79.78694 118 ASP A N 1
ATOM 938 C CA . ASP A 1 121 ? 63.87988 11.89194 7.09455 1.000 79.51436 118 ASP A CA 1
ATOM 939 C C . ASP A 1 121 ? 64.60608 13.05610 6.43789 1.000 74.06694 118 ASP A C 1
ATOM 940 O O . ASP A 1 121 ? 65.77297 12.93152 6.05368 1.000 77.98731 118 ASP A O 1
ATOM 945 N N . LEU A 1 122 ? 63.91451 14.18332 6.30204 1.000 66.02720 119 LEU A N 1
ATOM 946 C CA . LEU A 1 122 ? 64.56387 15.38817 5.81067 1.000 62.96817 119 LEU A CA 1
ATOM 947 C C . LEU A 1 122 ? 65.58673 15.88403 6.82583 1.000 66.59127 119 LEU A C 1
ATOM 948 O O . LEU A 1 122 ? 65.40075 15.76427 8.03959 1.000 69.14002 119 LEU A O 1
ATOM 953 N N . ILE A 1 123 ? 66.68561 16.43303 6.31779 1.000 68.44324 120 ILE A N 1
ATOM 954 C CA . ILE A 1 123 ? 67.75297 16.97377 7.15212 1.000 69.65620 120 ILE A CA 1
ATOM 955 C C . ILE A 1 123 ? 67.82757 18.46917 6.87962 1.000 74.61556 120 ILE A C 1
ATOM 956 O O . ILE A 1 123 ? 68.28934 18.89174 5.81229 1.000 84.06190 120 ILE A O 1
ATOM 961 N N . PHE A 1 124 ? 67.37406 19.26842 7.83843 1.000 65.67566 121 PHE A N 1
ATOM 962 C CA . PHE A 1 124 ? 67.34872 20.71476 7.69629 1.000 64.96924 121 PHE A CA 1
ATOM 963 C C . PHE A 1 124 ? 68.64500 21.32745 8.20683 1.000 70.17724 121 PHE A C 1
ATOM 964 O O . PHE A 1 124 ? 69.28049 20.80966 9.12889 1.000 77.90507 121 PHE A O 1
ATOM 972 N N . ASP A 1 125 ? 69.03477 22.44110 7.59336 1.000 66.75410 122 ASP A N 1
ATOM 973 C CA . ASP A 1 125 ? 70.20621 23.17781 8.03376 1.000 72.00078 122 ASP A CA 1
ATOM 974 C C . ASP A 1 125 ? 69.80084 24.16403 9.12886 1.000 72.50323 122 ASP A C 1
ATOM 975 O O . ASP A 1 125 ? 68.64333 24.21771 9.55261 1.000 71.24490 122 ASP A O 1
ATOM 980 N N . SER A 1 126 ? 70.76465 24.96332 9.59296 1.000 74.09576 123 SER A N 1
ATOM 981 C CA . SER A 1 126 ? 70.49517 25.88750 10.69018 1.000 80.39029 123 SER A CA 1
ATOM 982 C C . SER A 1 126 ? 69.48991 26.97041 10.31491 1.000 81.27917 123 SER A C 1
ATOM 983 O O . SER A 1 126 ? 68.95570 27.63562 11.20846 1.000 84.33743 123 SER A O 1
ATOM 986 N N . GLU A 1 127 ? 69.22102 27.16657 9.02517 1.000 82.82330 124 GLU A N 1
ATOM 987 C CA . GLU A 1 127 ? 68.18451 28.08621 8.57773 1.000 82.67246 124 GLU A CA 1
ATOM 988 C C . GLU A 1 127 ? 66.86424 27.38361 8.28527 1.000 70.32304 124 GLU A C 1
ATOM 989 O O . GLU A 1 127 ? 65.97500 27.99023 7.67772 1.000 67.83713 124 GLU A O 1
ATOM 995 N N . HIS A 1 128 ? 66.71988 26.12384 8.70791 1.000 63.45468 125 HIS A N 1
ATOM 996 C CA . HIS A 1 128 ? 65.46320 25.37665 8.61034 1.000 60.07634 125 HIS A CA 1
ATOM 997 C C . HIS A 1 128 ? 65.04040 25.15265 7.16051 1.000 58.21885 125 HIS A C 1
ATOM 998 O O . HIS A 1 128 ? 63.84792 25.07487 6.85604 1.000 61.93502 125 HIS A O 1
ATOM 1005 N N . SER A 1 129 ? 66.01223 25.04881 6.25816 1.000 55.58803 126 SER A N 1
ATOM 1006 C CA . SER A 1 129 ? 65.75662 24.76407 4.85646 1.000 62.18569 126 SER A CA 1
ATOM 1007 C C . SER A 1 129 ? 66.58623 23.56280 4.42512 1.000 60.48136 126 SER A C 1
ATOM 1008 O O . SER A 1 129 ? 67.52567 23.14602 5.10636 1.000 62.51367 126 SER A O 1
ATOM 1011 N N . THR A 1 130 ? 66.21358 22.99819 3.28079 1.000 57.85664 127 THR A N 1
ATOM 1012 C CA . THR A 1 130 ? 66.98504 21.94703 2.63523 1.000 62.67130 127 THR A CA 1
ATOM 1013 C C . THR A 1 130 ? 66.71076 22.00785 1.14099 1.000 57.96414 127 THR A C 1
ATOM 1014 O O . THR A 1 130 ? 65.55924 22.15362 0.72308 1.000 56.70945 127 THR A O 1
ATOM 1018 N N . SER A 1 131 ? 67.77645 21.92644 0.34426 1.000 58.79416 128 SER A N 1
ATOM 1019 C CA . SER A 1 131 ? 67.67206 21.88606 -1.10741 1.000 61.81825 128 SER A CA 1
ATOM 1020 C C . SER A 1 131 ? 67.80411 20.47047 -1.65558 1.000 60.81607 128 SER A C 1
ATOM 1021 O O . SER A 1 131 ? 68.21732 20.29445 -2.80707 1.000 61.50887 128 SER A O 1
ATOM 1024 N N . VAL A 1 132 ? 67.44677 19.46085 -0.85563 1.000 59.50416 129 VAL A N 1
ATOM 1025 C CA . VAL A 1 132 ? 67.58438 18.06785 -1.27701 1.000 62.56984 129 VAL A CA 1
ATOM 1026 C C . VAL A 1 132 ? 66.75385 17.78472 -2.52297 1.000 63.54004 129 VAL A C 1
ATOM 1027 O O . VAL A 1 132 ? 67.07276 16.87535 -3.30078 1.000 64.13949 129 VAL A O 1
ATOM 1031 N N . LEU A 1 133 ? 65.69279 18.55582 -2.74189 1.000 62.51435 130 LEU A N 1
ATOM 1032 C CA . LEU A 1 133 ? 64.82643 18.41716 -3.90369 1.000 62.68385 130 LEU A CA 1
ATOM 1033 C C . LEU A 1 133 ? 64.83071 19.69189 -4.73930 1.000 65.55500 130 LEU A C 1
ATOM 1034 O O . LEU A 1 133 ? 63.78606 20.15680 -5.19826 1.000 63.86764 130 LEU A O 1
ATOM 1039 N N . HIS A 1 134 ? 66.01385 20.26600 -4.94315 1.000 63.43138 131 HIS A N 1
ATOM 1040 C CA . HIS A 1 134 ? 66.14484 21.46769 -5.75435 1.000 63.06867 131 HIS A CA 1
ATOM 1041 C C . HIS A 1 134 ? 65.52529 21.22783 -7.13101 1.000 65.46920 131 HIS A C 1
ATOM 1042 O O . HIS A 1 134 ? 65.71713 20.15330 -7.71507 1.000 63.78746 131 HIS A O 1
ATOM 1049 N N . PRO A 1 135 ? 64.78651 22.20093 -7.69106 1.000 64.78836 132 PRO A N 1
ATOM 1050 C CA . PRO A 1 135 ? 64.68120 23.60126 -7.26721 1.000 62.65304 132 PRO A CA 1
ATOM 1051 C C . PRO A 1 135 ? 63.69611 23.89950 -6.13878 1.000 57.93516 132 PRO A C 1
ATOM 1052 O O . PRO A 1 135 ? 63.54144 25.07008 -5.80142 1.000 60.67002 132 PRO A O 1
ATOM 1056 N N . LEU A 1 136 ? 63.05038 22.88715 -5.56310 1.000 61.43549 133 LEU A N 1
ATOM 1057 C CA . LEU A 1 136 ? 62.22492 23.13728 -4.38931 1.000 61.79244 133 LEU A CA 1
ATOM 1058 C C . LEU A 1 136 ? 63.10725 23.57628 -3.22773 1.000 56.63099 133 LEU A C 1
ATOM 1059 O O . LEU A 1 136 ? 64.20783 23.05486 -3.03027 1.000 59.02309 133 LEU A O 1
ATOM 1064 N N . VAL A 1 137 ? 62.62975 24.55258 -2.46551 1.000 57.90384 134 VAL A N 1
ATOM 1065 C CA . VAL A 1 137 ? 63.16281 24.82899 -1.13829 1.000 53.83388 134 VAL A CA 1
ATOM 1066 C C . VAL A 1 137 ? 62.15159 24.30219 -0.13311 1.000 52.11665 134 VAL A C 1
ATOM 1067 O O . VAL A 1 137 ? 61.01091 24.77863 -0.07574 1.000 53.80011 134 VAL A O 1
ATOM 1071 N N . ILE A 1 138 ? 62.55250 23.29462 0.63087 1.000 49.14919 135 ILE A N 1
ATOM 1072 C CA . ILE A 1 138 ? 61.71330 22.73779 1.68212 1.000 51.16070 135 ILE A CA 1
ATOM 1073 C C . ILE A 1 138 ? 62.06685 23.45424 2.97689 1.000 53.24966 135 ILE A C 1
ATOM 1074 O O . ILE A 1 138 ? 63.22545 23.44144 3.40661 1.000 58.16763 135 ILE A O 1
ATOM 1079 N N . PHE A 1 139 ? 61.07065 24.07986 3.59387 1.000 47.29999 136 PHE A N 1
ATOM 1080 C CA . PHE A 1 139 ? 61.26990 24.96731 4.72789 1.000 51.80434 136 PHE A CA 1
ATOM 1081 C C . PHE A 1 139 ? 60.44113 24.49082 5.91174 1.000 52.44776 136 PHE A C 1
ATOM 1082 O O . PHE A 1 139 ? 59.28811 24.07751 5.74840 1.000 56.61640 136 PHE A O 1
ATOM 1090 N N . ASP A 1 140 ? 61.03896 24.54490 7.10256 1.000 52.64777 137 ASP A N 1
ATOM 1091 C CA . ASP A 1 140 ? 60.38077 24.12623 8.33674 1.000 53.82932 137 ASP A CA 1
ATOM 1092 C C . ASP A 1 140 ? 60.06490 25.35340 9.18068 1.000 57.74378 137 ASP A C 1
ATOM 1093 O O . ASP A 1 140 ? 60.97118 25.92569 9.80532 1.000 57.26045 137 ASP A O 1
ATOM 1098 N N . PRO A 1 141 ? 58.81069 25.80026 9.23388 1.000 55.42032 138 PRO A N 1
ATOM 1099 C CA . PRO A 1 141 ? 58.47412 27.02977 9.96030 1.000 50.26170 138 PRO A CA 1
ATOM 1100 C C . PRO A 1 141 ? 58.07545 26.83323 11.41427 1.000 51.57797 138 PRO A C 1
ATOM 1101 O O . PRO A 1 141 ? 57.80998 27.82941 12.09673 1.000 57.10334 138 PRO A O 1
ATOM 1105 N N . GLY A 1 142 ? 58.01604 25.59695 11.89918 1.000 52.87009 139 GLY A N 1
ATOM 1106 C CA . GLY A 1 142 ? 57.59095 25.33920 13.25157 1.000 53.59232 139 GLY A CA 1
ATOM 1107 C C . GLY A 1 142 ? 56.14140 24.90461 13.31346 1.000 52.74201 139 GLY A C 1
ATOM 1108 O O . GLY A 1 142 ? 55.43323 24.87506 12.30207 1.000 52.82914 139 GLY A O 1
ATOM 1109 N N . PRO A 1 143 ? 55.67170 24.56150 14.51116 1.000 57.34215 140 PRO A N 1
ATOM 1110 C CA . PRO A 1 143 ? 54.30540 24.04310 14.64802 1.000 59.24510 140 PRO A CA 1
ATOM 1111 C C . PRO A 1 143 ? 53.26231 25.07027 14.22836 1.000 64.01104 140 PRO A C 1
ATOM 1112 O O . PRO A 1 143 ? 53.44000 26.27825 14.40044 1.000 68.95054 140 PRO A O 1
ATOM 1116 N N . GLY A 1 144 ? 52.16677 24.56983 13.66510 1.000 57.47503 141 GLY A N 1
ATOM 1117 C CA . GLY A 1 144 ? 51.05096 25.39705 13.25063 1.000 54.82857 141 GLY A CA 1
ATOM 1118 C C . GLY A 1 144 ? 49.77728 24.58721 13.13675 1.000 55.38740 141 GLY A C 1
ATOM 1119 O O . GLY A 1 144 ? 49.13424 24.29501 14.14911 1.000 60.93157 141 GLY A O 1
ATOM 1120 N N . HIS A 1 145 ? 49.40415 24.21581 11.90763 1.000 53.39014 142 HIS A N 1
ATOM 1121 C CA . HIS A 1 145 ? 48.25717 23.33140 11.72054 1.000 54.34084 142 HIS A CA 1
ATOM 1122 C C . HIS A 1 145 ? 48.48858 21.99304 12.40951 1.000 52.53533 142 HIS A C 1
ATOM 1123 O O . HIS A 1 145 ? 47.57406 21.43672 13.03188 1.000 55.56903 142 HIS A O 1
ATOM 1130 N N . THR A 1 146 ? 49.70637 21.46366 12.30785 1.000 51.32964 143 THR A N 1
ATOM 1131 C CA . THR A 1 146 ? 50.16115 20.34380 13.11399 1.000 57.56012 143 THR A CA 1
ATOM 1132 C C . THR A 1 146 ? 51.54725 20.67813 13.64747 1.000 62.17765 143 THR A C 1
ATOM 1133 O O . THR A 1 146 ? 52.15777 21.68112 13.26750 1.000 59.18774 143 THR A O 1
ATOM 1137 N N . ARG A 1 147 ? 52.04807 19.82284 14.54029 1.000 65.61413 144 ARG A N 1
ATOM 1138 C CA . ARG A 1 147 ? 53.38507 20.03020 15.08756 1.000 69.41510 144 ARG A CA 1
ATOM 1139 C C . ARG A 1 147 ? 54.45860 19.84878 14.02295 1.000 69.14267 144 ARG A C 1
ATOM 1140 O O . ARG A 1 147 ? 55.54654 20.42464 14.13200 1.000 71.55305 144 ARG A O 1
ATOM 1148 N N . ASP A 1 148 ? 54.16787 19.07418 12.98060 1.000 68.52736 145 ASP A N 1
ATOM 1149 C CA . ASP A 1 148 ? 55.18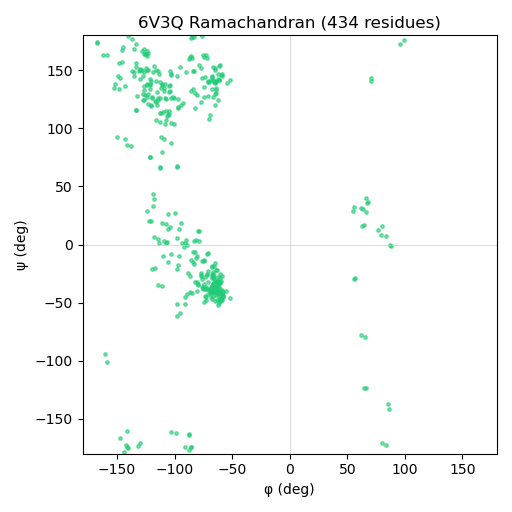013 18.62647 12.03633 1.000 63.32104 145 ASP A CA 1
ATOM 1150 C C . ASP A 1 148 ? 55.08028 19.27505 10.66387 1.000 63.27260 145 ASP A C 1
ATOM 1151 O O . ASP A 1 148 ? 55.86141 18.91650 9.77732 1.000 64.35356 145 ASP A O 1
ATOM 1156 N N . ASN A 1 149 ? 54.15464 20.20905 10.45589 1.000 59.27075 146 ASN A N 1
ATOM 1157 C CA . ASN A 1 149 ? 53.92288 20.72725 9.11304 1.000 56.76807 146 ASN A CA 1
ATOM 1158 C C . ASN A 1 149 ? 55.14329 21.47491 8.58957 1.000 58.41646 146 ASN A C 1
ATOM 1159 O O . ASN A 1 149 ? 55.80994 22.20942 9.32462 1.000 60.11165 146 ASN A O 1
ATOM 1164 N N . ILE A 1 150 ? 55.43732 21.26752 7.30704 1.000 55.78902 147 ILE A N 1
ATOM 1165 C CA . ILE A 1 150 ? 56.48809 21.98026 6.59679 1.000 50.54871 147 ILE A CA 1
ATOM 1166 C C . ILE A 1 150 ? 55.88082 22.55151 5.32058 1.000 52.66954 147 ILE A C 1
ATOM 1167 O O . ILE A 1 150 ? 54.78221 22.17730 4.90974 1.000 56.30874 147 ILE A O 1
ATOM 1172 N N . VAL A 1 151 ? 56.61248 23.46980 4.68876 1.000 55.38056 148 VAL A N 1
ATOM 1173 C CA . VAL A 1 151 ? 56.16534 24.09283 3.45005 1.000 54.68596 148 VAL A CA 1
ATOM 1174 C C . VAL A 1 151 ? 57.22215 23.88792 2.37185 1.000 50.05882 148 VAL A C 1
ATOM 1175 O O . VAL A 1 151 ? 58.38016 23.56634 2.64979 1.000 53.11177 148 VAL A O 1
ATOM 1179 N N . VAL A 1 152 ? 56.80166 24.07772 1.12238 1.000 50.10317 149 VAL A N 1
ATOM 1180 C CA . VAL A 1 152 ? 57.67843 23.97115 -0.03768 1.000 50.89810 149 VAL A CA 1
ATOM 1181 C C . VAL A 1 152 ? 57.57018 25.26204 -0.83257 1.000 50.69644 149 VAL A C 1
ATOM 1182 O O . VAL A 1 152 ? 56.46348 25.70257 -1.16002 1.000 53.97978 149 VAL A O 1
ATOM 1186 N N . GLY A 1 153 ? 58.71255 25.86650 -1.13894 1.000 57.53060 150 GLY A N 1
ATOM 1187 C CA . GLY A 1 153 ? 58.76580 27.07574 -1.93686 1.000 58.34092 150 GLY A CA 1
ATOM 1188 C C . GLY A 1 153 ? 59.45761 26.82400 -3.26236 1.000 56.71981 150 GLY A C 1
ATOM 1189 O O . GLY A 1 153 ? 60.33585 25.96532 -3.36703 1.000 61.27784 150 GLY A O 1
ATOM 1190 N N . LEU A 1 154 ? 59.04163 27.57270 -4.28488 1.000 57.82551 151 LEU A N 1
ATOM 1191 C CA . LEU A 1 154 ? 59.68457 27.58097 -5.59730 1.000 57.34348 151 LEU A CA 1
ATOM 1192 C C . LEU A 1 154 ? 60.11653 29.01924 -5.86611 1.000 57.76923 151 LEU A C 1
ATOM 1193 O O . LEU A 1 154 ? 59.48014 29.73465 -6.65553 1.000 59.55694 151 LEU A O 1
ATOM 1198 N N . PRO A 1 155 ? 61.19559 29.47780 -5.22200 1.000 62.21749 152 PRO A N 1
ATOM 1199 C CA . PRO A 1 155 ? 61.54977 30.90675 -5.30198 1.000 62.25846 152 PRO A CA 1
ATOM 1200 C C . PRO A 1 155 ? 61.85161 31.38664 -6.71045 1.000 61.64863 152 PRO A C 1
ATOM 1201 O O . PRO A 1 155 ? 61.56510 32.54738 -7.03473 1.000 61.32111 152 PRO A O 1
ATOM 1205 N N . GLU A 1 156 ? 62.42149 30.52598 -7.55731 1.000 66.21923 153 GLU A N 1
ATOM 1206 C CA . GLU A 1 156 ? 62.68027 30.90849 -8.94100 1.000 75.38696 153 GLU A CA 1
ATOM 1207 C C . GLU A 1 156 ? 61.39554 31.26242 -9.68007 1.000 69.16702 153 GLU A C 1
ATOM 1208 O O . GLU A 1 156 ? 61.40381 32.13836 -10.55268 1.000 70.38241 153 GLU A O 1
ATOM 1214 N N . GLN A 1 157 ? 60.28614 30.60526 -9.34657 1.000 60.35528 154 GLN A N 1
ATOM 1215 C CA . GLN A 1 157 ? 59.00743 30.85163 -10.00067 1.000 60.25118 154 GLN A CA 1
ATOM 1216 C C . GLN A 1 157 ? 58.02670 31.62318 -9.12737 1.000 60.40980 154 GLN A C 1
ATOM 1217 O O . GLN A 1 157 ? 56.89560 31.86656 -9.56086 1.000 60.12895 154 GLN A O 1
ATOM 1223 N N . GLY A 1 158 ? 58.43003 32.01836 -7.92096 1.000 60.76549 155 GLY A N 1
ATOM 1224 C CA . GLY A 1 158 ? 57.57088 32.81648 -7.06569 1.000 58.24459 155 GLY A CA 1
ATOM 1225 C C . GLY A 1 158 ? 56.35046 32.09751 -6.53361 1.000 57.33721 155 GLY A C 1
ATOM 1226 O O . GLY A 1 158 ? 55.28755 32.71314 -6.40027 1.000 55.26191 155 GLY A O 1
ATOM 1227 N N . ILE A 1 159 ? 56.47533 30.81321 -6.20670 1.000 55.50615 156 ILE A N 1
ATOM 1228 C CA . ILE A 1 159 ? 55.35835 29.99838 -5.74273 1.000 53.59409 156 ILE A CA 1
ATOM 1229 C C . ILE A 1 159 ? 55.68846 29.45097 -4.36184 1.000 51.77754 156 ILE A C 1
ATOM 1230 O O . ILE A 1 159 ? 56.79154 28.93790 -4.13730 1.000 51.65517 156 ILE A O 1
ATOM 1235 N N . VAL A 1 160 ? 54.73111 29.55617 -3.44397 1.000 48.61241 157 VAL A N 1
ATOM 1236 C CA . VAL A 1 160 ? 54.79725 28.90141 -2.14397 1.000 45.52260 157 VAL A CA 1
ATOM 1237 C C . VAL A 1 160 ? 53.61728 27.94990 -2.03570 1.000 49.14206 157 VAL A C 1
ATOM 1238 O O . VAL A 1 160 ? 52.46849 28.34902 -2.25935 1.000 51.98372 157 VAL A O 1
ATOM 1242 N N . PHE A 1 161 ? 53.89964 26.69504 -1.70840 1.000 45.54170 158 PHE A N 1
ATOM 1243 C CA . PHE A 1 161 ? 52.86097 25.72260 -1.38793 1.000 48.62880 158 PHE A CA 1
ATOM 1244 C C . PHE A 1 161 ? 52.80465 25.62636 0.13085 1.000 56.73494 158 PHE A C 1
ATOM 1245 O O . PHE A 1 161 ? 53.66439 25.00375 0.75939 1.000 48.77634 158 PHE A O 1
ATOM 1253 N N . GLY A 1 162 ? 51.78540 26.25254 0.72051 1.000 63.80124 159 GLY A N 1
ATOM 1254 C CA . GLY A 1 162 ? 51.70745 26.34845 2.16586 1.000 67.47600 159 GLY A CA 1
ATOM 1255 C C . GLY A 1 162 ? 51.11705 25.13917 2.85172 1.000 66.19538 159 GLY A C 1
ATOM 1256 O O . GLY A 1 162 ? 51.29433 24.98228 4.06355 1.000 66.87456 159 GLY A O 1
ATOM 1257 N N . GLY A 1 163 ? 50.42810 24.27990 2.11089 1.000 66.54928 160 GLY A N 1
ATOM 1258 C CA . GLY A 1 163 ? 49.75447 23.14619 2.71046 1.000 67.37676 160 GLY A CA 1
ATOM 1259 C C . GLY A 1 163 ? 48.62935 23.60256 3.61753 1.000 64.15154 160 GLY A C 1
ATOM 1260 O O . GLY A 1 163 ? 48.01965 24.64828 3.38785 1.000 65.38924 160 GLY A O 1
ATOM 1270 N N . LEU A 1 165 ? 48.94438 24.67565 6.50902 1.000 57.77504 162 LEU A N 1
ATOM 1271 C CA . LEU A 1 165 ? 49.42741 25.77928 7.33593 1.000 54.21544 162 LEU A CA 1
ATOM 1272 C C . LEU A 1 165 ? 48.79049 27.08923 6.88670 1.000 54.57526 162 LEU A C 1
ATOM 1273 O O . LEU A 1 165 ? 48.58901 28.00011 7.68656 1.000 54.41382 162 LEU A O 1
ATOM 1278 N N . ILE A 1 166 ? 48.46418 27.17201 5.60218 1.000 56.12451 163 ILE A N 1
ATOM 1279 C CA . ILE A 1 166 ? 47.80183 28.33643 5.02996 1.000 55.71750 163 ILE A CA 1
ATOM 1280 C C . ILE A 1 166 ? 46.33655 27.99263 4.80622 1.000 56.64860 163 ILE A C 1
ATOM 1281 O O . ILE A 1 166 ? 46.01391 26.93293 4.25423 1.000 59.97934 163 ILE A O 1
ATOM 1286 N N . ARG A 1 167 ? 45.45118 28.87920 5.24349 1.000 51.53714 164 ARG A N 1
ATOM 1287 C CA . ARG A 1 167 ? 44.02200 28.64118 5.14198 1.000 52.73014 164 ARG A CA 1
ATOM 1288 C C . ARG A 1 167 ? 43.50637 29.03512 3.75985 1.000 56.33079 164 ARG A C 1
ATOM 1289 O O . ARG A 1 167 ? 44.05196 29.93874 3.12161 1.000 57.21548 164 ARG A O 1
ATOM 1297 N N . PRO A 1 168 ? 42.47090 28.35330 3.26923 1.000 60.01185 165 PRO A N 1
ATOM 1298 C CA . PRO A 1 168 ? 41.90996 28.70637 1.95940 1.000 59.97617 165 PRO A CA 1
ATOM 1299 C C . PRO A 1 168 ? 41.37710 30.13050 1.94984 1.000 59.90709 165 PRO A C 1
ATOM 1300 O O . PRO A 1 168 ? 40.98885 30.67958 2.98333 1.000 62.64828 165 PRO A O 1
ATOM 1304 N N . SER A 1 169 ? 41.36595 30.73068 0.76178 1.000 59.45763 166 SER A N 1
ATOM 1305 C CA . SER A 1 169 ? 40.81074 32.06911 0.62146 1.000 63.53207 166 SER A CA 1
ATOM 1306 C C . SER A 1 169 ? 39.32121 32.05357 0.94222 1.000 64.97684 166 SER A C 1
ATOM 1307 O O . SER A 1 169 ? 38.59814 31.12687 0.56896 1.000 59.47653 166 SER A O 1
ATOM 1310 N N . GLY A 1 170 ? 38.86270 33.08914 1.64032 1.000 66.20592 167 GLY A N 1
ATOM 1311 C CA . GLY A 1 170 ? 37.49640 33.14611 2.10942 1.000 64.45110 167 GLY A CA 1
ATOM 1312 C C . GLY A 1 170 ? 37.26238 32.48030 3.44476 1.000 62.82445 167 GLY A C 1
ATOM 1313 O O . GLY A 1 170 ? 36.12400 32.48727 3.93319 1.000 64.98679 167 GLY A O 1
ATOM 1314 N N . SER A 1 171 ? 38.29945 31.91375 4.05262 1.000 62.28589 168 SER A N 1
ATOM 1315 C CA . SER A 1 171 ? 38.13668 31.22429 5.32218 1.000 66.80276 168 SER A CA 1
ATOM 1316 C C . SER A 1 171 ? 37.84421 32.21639 6.43816 1.000 67.31506 168 SER A C 1
ATOM 1317 O O . SER A 1 171 ? 38.42035 33.30648 6.49064 1.000 70.67186 168 SER A O 1
ATOM 1320 N N . THR A 1 172 ? 36.92987 31.83356 7.32879 1.000 68.68889 169 THR A N 1
ATOM 1321 C CA . THR A 1 172 ? 36.65142 32.59546 8.53544 1.000 68.89375 169 THR A CA 1
ATOM 1322 C C . THR A 1 172 ? 37.02104 31.83802 9.80442 1.000 71.72876 169 THR A C 1
ATOM 1323 O O . THR A 1 172 ? 36.75428 32.33512 10.90423 1.000 78.04198 169 THR A O 1
ATOM 1327 N N . SER A 1 173 ? 37.62887 30.65811 9.68655 1.000 70.80164 170 SER A N 1
ATOM 1328 C CA . SER A 1 173 ? 38.07428 29.87650 10.83148 1.000 72.77752 170 SER A CA 1
ATOM 1329 C C . SER A 1 173 ? 39.35067 29.13691 10.45224 1.000 67.34666 170 SER A C 1
ATOM 1330 O O . SER A 1 173 ? 39.72481 29.06060 9.27866 1.000 66.12644 170 SER A O 1
ATOM 1333 N N . LEU A 1 174 ? 40.02523 28.58757 11.46431 1.000 68.50702 171 LEU A N 1
ATOM 1334 C CA . LEU A 1 174 ? 41.24860 27.82812 11.23864 1.000 66.87727 171 LEU A CA 1
ATOM 1335 C C . LEU A 1 174 ? 40.98335 26.39579 10.79207 1.000 71.65668 171 LEU A C 1
ATOM 1336 O O . LEU A 1 174 ? 41.92697 25.70782 10.38642 1.000 71.96226 171 LEU A O 1
ATOM 1341 N N . GLY A 1 175 ? 39.73321 25.93753 10.84470 1.000 73.86231 172 GLY A N 1
ATOM 1342 C CA . GLY A 1 175 ? 39.39762 24.59062 10.42665 1.000 78.94905 172 GLY A CA 1
ATOM 1343 C C . GLY A 1 175 ? 39.57803 23.56017 11.52119 1.000 83.08289 172 GLY A C 1
ATOM 1344 O O . GLY A 1 175 ? 39.27443 23.82322 12.68974 1.000 82.08534 172 GLY A O 1
ATOM 1345 N N . ASN A 1 176 ? 40.06549 22.37826 11.14854 1.000 90.24796 173 ASN A N 1
ATOM 1346 C CA . ASN A 1 176 ? 40.35572 21.32276 12.11398 1.000 95.13723 173 ASN A CA 1
ATOM 1347 C C . ASN A 1 176 ? 41.54776 21.73197 12.97137 1.000 91.60700 173 ASN A C 1
ATOM 1348 O O . ASN A 1 176 ? 42.67778 21.81108 12.47811 1.000 88.96834 173 ASN A O 1
ATOM 1353 N N . THR A 1 177 ? 41.30106 21.98881 14.25759 1.000 90.10591 174 THR A N 1
ATOM 1354 C CA . THR A 1 177 ? 42.33100 22.44421 15.18400 1.000 84.45504 174 THR A CA 1
ATOM 1355 C C . THR A 1 177 ? 42.67643 21.39521 16.23650 1.000 86.25482 174 THR A C 1
ATOM 1356 O O . THR A 1 177 ? 43.26430 21.73185 17.26988 1.000 89.55042 174 THR A O 1
ATOM 1360 N N . ALA A 1 178 ? 42.32950 20.12889 15.99071 1.000 88.86944 175 ALA A N 1
ATOM 1361 C CA . ALA A 1 178 ? 42.56738 19.08766 16.98589 1.000 93.37897 175 ALA A CA 1
ATOM 1362 C C . ALA A 1 178 ? 44.05409 18.92052 17.27773 1.000 94.26988 175 ALA A C 1
ATOM 1363 O O . ALA A 1 178 ? 44.45668 18.79739 18.44029 1.000 96.97436 175 ALA A O 1
ATOM 1365 N N . ASP A 1 179 ? 44.88606 18.91527 16.23907 1.000 86.72550 176 ASP A N 1
ATOM 1366 C CA . ASP A 1 179 ? 46.31714 18.68916 16.38859 1.000 84.42976 176 ASP A CA 1
ATOM 1367 C C . ASP A 1 179 ? 47.13498 19.96999 16.26824 1.000 74.01057 176 ASP A C 1
ATOM 1368 O O . ASP A 1 179 ? 48.35716 19.89976 16.10111 1.000 73.97405 176 ASP A O 1
ATOM 1373 N N . ALA A 1 180 ? 46.49821 21.13133 16.36309 1.000 68.52636 177 ALA A N 1
ATOM 1374 C CA . ALA A 1 180 ? 47.15245 22.39248 16.05116 1.000 65.22286 177 ALA A CA 1
ATOM 1375 C C . ALA A 1 180 ? 47.89084 22.96544 17.25732 1.000 68.31496 177 ALA A C 1
ATOM 1376 O O . ALA A 1 180 ? 47.64598 22.59680 18.40877 1.000 71.26417 177 ALA A O 1
ATOM 1378 N N . ASP A 1 181 ? 48.81283 23.88008 16.96532 1.000 70.64066 178 ASP A N 1
ATOM 1379 C CA . ASP A 1 181 ? 49.51368 24.68612 17.96243 1.000 71.58508 178 ASP A CA 1
ATOM 1380 C C . ASP A 1 181 ? 49.02387 26.12049 17.76690 1.000 67.36091 178 ASP A C 1
ATOM 1381 O O . ASP A 1 181 ? 49.57001 26.87808 16.96194 1.000 62.02976 178 ASP A O 1
ATOM 1386 N N . LEU A 1 182 ? 47.97670 26.48355 18.51242 1.000 63.55738 179 LEU A N 1
ATOM 1387 C CA . LEU A 1 182 ? 47.35888 27.79499 18.34440 1.000 64.11559 179 LEU A CA 1
ATOM 1388 C C . LEU A 1 182 ? 48.30379 28.91844 18.74134 1.000 65.97144 179 LEU A C 1
ATOM 1389 O O . LEU A 1 182 ? 48.26137 30.00437 18.14891 1.000 70.90520 179 LEU A O 1
ATOM 1394 N N . ALA A 1 183 ? 49.16391 28.67455 19.73240 1.000 65.72965 180 ALA A N 1
ATOM 1395 C CA . ALA A 1 183 ? 50.07244 29.71402 20.20182 1.000 72.21358 180 ALA A CA 1
ATOM 1396 C C . ALA A 1 183 ? 51.11251 30.07124 19.14551 1.000 63.50707 180 ALA A C 1
ATOM 1397 O O . ALA A 1 183 ? 51.49825 31.23914 19.01718 1.000 66.83291 180 ALA A O 1
ATOM 1399 N N . HIS A 1 184 ? 51.58080 29.08415 18.38210 1.000 57.79690 181 HIS A N 1
ATOM 1400 C CA . HIS A 1 184 ? 52.69378 29.28154 17.46093 1.000 57.16665 181 HIS A CA 1
ATOM 1401 C C . HIS A 1 184 ? 52.26563 29.41021 16.00315 1.000 54.83330 181 HIS A C 1
ATOM 1402 O O . HIS A 1 184 ? 53.10390 29.74886 15.15994 1.000 51.10134 181 HIS A O 1
ATOM 1409 N N . TRP A 1 185 ? 50.98870 29.16929 15.68919 1.000 55.86401 182 TRP A N 1
ATOM 1410 C CA . TRP A 1 185 ? 50.56521 29.11921 14.29165 1.000 50.59962 182 TRP A CA 1
ATOM 1411 C C . TRP A 1 185 ? 50.87727 30.42333 13.56463 1.000 55.28045 182 TRP A C 1
ATOM 1412 O O . TRP A 1 185 ? 51.37128 30.40163 12.43107 1.000 54.47836 182 TRP A O 1
ATOM 1423 N N . LYS A 1 186 ? 50.61595 31.56961 14.20104 1.000 54.59333 183 LYS A N 1
ATOM 1424 C CA . LYS A 1 186 ? 50.89359 32.84246 13.54054 1.000 53.06612 183 LYS A CA 1
ATOM 1425 C C . LYS A 1 186 ? 52.38588 33.01636 13.28316 1.000 52.30258 183 LYS A C 1
ATOM 1426 O O . LYS A 1 186 ? 52.78722 33.48427 12.21052 1.000 51.97751 183 LYS A O 1
ATOM 1432 N N . THR A 1 187 ? 53.22252 32.63573 14.25330 1.000 53.61744 184 THR A N 1
ATOM 1433 C CA . THR A 1 187 ? 54.66813 32.74393 14.07934 1.000 51.81385 184 THR A CA 1
ATOM 1434 C C . THR A 1 187 ? 55.14259 31.92967 12.88190 1.000 54.23137 184 THR A C 1
ATOM 1435 O O . THR A 1 187 ? 56.01239 32.37542 12.12367 1.000 52.69586 184 THR A O 1
ATOM 1439 N N . ALA A 1 188 ? 54.56531 30.74170 12.68310 1.000 54.98129 185 ALA A N 1
ATOM 1440 C CA . ALA A 1 188 ? 54.97093 29.90256 11.56081 1.000 51.35676 185 ALA A CA 1
ATOM 1441 C C . ALA A 1 188 ? 54.54922 30.51619 10.23206 1.000 51.13505 185 ALA A C 1
ATOM 1442 O O . ALA A 1 188 ? 55.31406 30.49051 9.26115 1.000 50.87179 185 ALA A O 1
ATOM 1444 N N . VAL A 1 189 ? 53.33745 31.07221 10.16942 1.000 51.01498 186 VAL A N 1
ATOM 1445 C CA . VAL A 1 189 ? 52.86972 31.70619 8.93895 1.000 50.83409 186 VAL A CA 1
ATOM 1446 C C . VAL A 1 189 ? 53.77129 32.87901 8.57377 1.000 56.69282 186 VAL A C 1
ATOM 1447 O O . VAL A 1 189 ? 54.20794 33.01777 7.42480 1.000 59.22836 186 VAL A O 1
ATOM 1451 N N . LEU A 1 190 ? 54.08092 33.72998 9.55634 1.000 50.57080 187 LEU A N 1
ATOM 1452 C CA . LEU A 1 190 ? 54.93772 34.88437 9.30157 1.000 51.33191 187 LEU A CA 1
ATOM 1453 C C . LEU A 1 190 ? 56.35854 34.46685 8.94287 1.000 52.31424 187 LEU A C 1
ATOM 1454 O O . LEU A 1 190 ? 57.04739 35.18342 8.20642 1.000 59.44470 187 LEU A O 1
ATOM 1459 N N . ALA A 1 191 ? 56.81785 33.32435 9.45816 1.000 45.99246 188 ALA A N 1
ATOM 1460 C CA . ALA A 1 191 ? 58.14475 32.83711 9.09847 1.000 50.62762 188 ALA A CA 1
ATOM 1461 C C . ALA A 1 191 ? 58.19675 32.41721 7.63549 1.000 51.90945 188 ALA A C 1
ATOM 1462 O O . ALA A 1 191 ? 59.22039 32.60479 6.96776 1.000 55.28859 188 ALA A O 1
ATOM 1464 N N . VAL A 1 192 ? 57.10599 31.84339 7.12272 1.000 44.73440 189 VAL A N 1
ATOM 1465 C CA . VAL A 1 192 ? 57.05161 31.48004 5.71090 1.000 46.76086 189 VAL A CA 1
ATOM 1466 C C . VAL A 1 192 ? 57.03300 32.73293 4.84690 1.000 51.08358 189 VAL A C 1
ATOM 1467 O O . VAL A 1 192 ? 57.75246 32.82766 3.84615 1.000 53.13603 189 VAL A O 1
ATOM 1471 N N . ALA A 1 193 ? 56.20593 33.71340 5.22253 1.000 48.28076 190 ALA A N 1
ATOM 1472 C CA . ALA A 1 193 ? 56.11394 34.94983 4.45320 1.000 51.01330 190 ALA A CA 1
ATOM 1473 C C . ALA A 1 193 ? 57.44718 35.67998 4.40448 1.000 54.99505 190 ALA A C 1
ATOM 1474 O O . ALA A 1 193 ? 57.75923 36.34073 3.40719 1.000 57.97946 190 ALA A O 1
ATOM 1476 N N . GLN A 1 194 ? 58.24565 35.56992 5.46547 1.000 50.63185 191 GLN A N 1
ATOM 1477 C CA . GLN A 1 194 ? 59.53481 36.24545 5.49605 1.000 54.54039 191 GLN A CA 1
ATOM 1478 C C . GLN A 1 194 ? 60.60748 35.45397 4.75879 1.000 50.98947 191 GLN A C 1
ATOM 1479 O O . GLN A 1 194 ? 61.52341 36.05004 4.17969 1.000 57.42159 191 GLN A O 1
ATOM 1485 N N . ARG A 1 195 ? 60.51631 34.12168 4.76928 1.000 47.59443 192 ARG A N 1
ATOM 1486 C CA . ARG A 1 195 ? 61.48540 33.31203 4.03672 1.000 50.67979 192 ARG A CA 1
ATOM 1487 C C . ARG A 1 195 ? 61.30437 33.45929 2.52978 1.000 47.76458 192 ARG A C 1
ATOM 1488 O O . ARG A 1 195 ? 62.28966 33.55042 1.78568 1.000 51.77047 192 ARG A O 1
ATOM 1496 N N . PHE A 1 196 ? 60.05964 33.48153 2.06226 1.000 48.12108 193 PHE A N 1
ATOM 1497 C CA . PHE A 1 196 ? 59.75416 33.68563 0.64904 1.000 48.36931 193 PHE A CA 1
ATOM 1498 C C . PHE A 1 196 ? 59.05385 35.03128 0.47788 1.000 48.80198 193 PHE A C 1
ATOM 1499 O O . PHE A 1 196 ? 57.87940 35.11180 0.10681 1.000 48.94427 193 PHE A O 1
ATOM 1507 N N . ALA A 1 197 ? 59.80320 36.10408 0.74892 1.000 50.60510 194 ALA A N 1
ATOM 1508 C CA . ALA A 1 197 ? 59.24058 37.45000 0.75932 1.000 57.85713 194 ALA A CA 1
ATOM 1509 C C . ALA A 1 197 ? 58.80612 37.92636 -0.62044 1.000 64.98102 194 ALA A C 1
ATOM 1510 O O . ALA A 1 197 ? 58.01572 38.87260 -0.71080 1.000 65.66293 194 ALA A O 1
ATOM 1512 N N . GLU A 1 198 ? 59.29840 37.30236 -1.69162 1.000 68.95910 195 GLU A N 1
ATOM 1513 C CA . GLU A 1 198 ? 58.99837 37.76115 -3.04077 1.000 75.33256 195 GLU A CA 1
ATOM 1514 C C . GLU A 1 198 ? 57.87604 36.98513 -3.71135 1.000 65.30618 195 GLU A C 1
ATOM 1515 O O . GLU A 1 198 ? 57.27342 37.49942 -4.66057 1.000 67.32718 195 GLU A O 1
ATOM 1521 N N . ALA A 1 199 ? 57.58388 35.77201 -3.24842 1.000 59.09305 196 ALA A N 1
ATOM 1522 C CA . ALA A 1 199 ? 56.60461 34.93330 -3.92598 1.000 53.31296 196 ALA A CA 1
ATOM 1523 C C . ALA A 1 199 ? 55.22155 35.57121 -3.87793 1.000 55.28363 196 ALA A C 1
ATOM 1524 O O . ALA A 1 199 ? 54.75060 35.99139 -2.81611 1.000 59.62462 196 ALA A O 1
ATOM 1526 N N . GLN A 1 200 ? 54.57531 35.64572 -5.04198 1.000 56.66422 197 GLN A N 1
ATOM 1527 C CA . GLN A 1 200 ? 53.25383 36.24112 -5.17377 1.000 60.33882 197 GLN A CA 1
ATOM 1528 C C . GLN A 1 200 ? 52.14942 35.20984 -5.35780 1.000 59.41622 197 GLN A C 1
ATOM 1529 O O . GLN A 1 200 ? 50.97350 35.55273 -5.19965 1.000 61.32159 197 GLN A O 1
ATOM 1535 N N . GLN A 1 201 ? 52.49370 33.96701 -5.68791 1.000 54.80993 198 GLN A N 1
ATOM 1536 C CA . GLN A 1 201 ? 51.52201 32.89894 -5.90289 1.000 55.54452 198 GLN A CA 1
ATOM 1537 C C . GLN A 1 201 ? 51.58474 31.94543 -4.71467 1.000 58.25950 198 GLN A C 1
ATOM 1538 O O . GLN A 1 201 ? 52.57237 31.22293 -4.54139 1.000 56.51041 198 GLN A O 1
ATOM 1544 N N . ILE A 1 202 ? 50.52793 31.94434 -3.90463 1.000 54.72193 199 ILE A N 1
ATOM 1545 C CA . ILE A 1 202 ? 50.45861 31.16989 -2.67165 1.000 52.41875 199 ILE A CA 1
ATOM 1546 C C . ILE A 1 202 ? 49.38095 30.10935 -2.83817 1.000 56.33273 199 ILE A C 1
ATOM 1547 O O . ILE A 1 202 ? 48.23347 30.42948 -3.16992 1.000 57.89028 199 ILE A O 1
ATOM 1552 N N . ILE A 1 203 ? 49.74583 28.85357 -2.60315 1.000 54.12671 200 ILE A N 1
ATOM 1553 C CA . ILE A 1 203 ? 48.86149 27.71895 -2.83262 1.000 52.31193 200 ILE A CA 1
ATOM 1554 C C . ILE A 1 203 ? 48.52458 27.09353 -1.47866 1.000 54.77196 200 ILE A C 1
ATOM 1555 O O . ILE A 1 203 ? 49.40946 26.52264 -0.82483 1.000 55.22505 200 ILE A O 1
ATOM 1560 N N . PRO A 1 204 ? 47.27799 27.15907 -1.02691 1.000 55.21179 201 PRO A N 1
ATOM 1561 C CA . PRO A 1 204 ? 46.86700 26.41922 0.16853 1.000 54.46981 201 PRO A CA 1
ATOM 1562 C C . PRO A 1 204 ? 46.48937 24.99028 -0.21050 1.000 58.96107 201 PRO A C 1
ATOM 1563 O O . PRO A 1 204 ? 46.52314 24.59810 -1.37558 1.000 59.57162 201 PRO A O 1
ATOM 1567 N N . SER A 1 205 ? 46.12275 24.20718 0.80366 1.000 60.19071 202 SER A N 1
ATOM 1568 C CA . SER A 1 205 ? 45.75253 22.82052 0.55264 1.000 63.44063 202 SER A CA 1
ATOM 1569 C C . SER A 1 205 ? 44.36066 22.69746 -0.04542 1.000 60.30045 202 SER A C 1
ATOM 1570 O O . SER A 1 205 ? 44.10007 21.75057 -0.79464 1.000 64.18541 202 SER A O 1
ATOM 1573 N N . HIS A 1 206 ? 43.46433 23.63099 0.26374 1.000 58.46538 203 HIS A N 1
ATOM 1574 C CA . HIS A 1 206 ? 42.08991 23.58914 -0.21095 1.000 63.24689 203 HIS A CA 1
ATOM 1575 C C . HIS A 1 206 ? 41.77253 24.84253 -1.01164 1.000 60.44453 203 HIS A C 1
ATOM 1576 O O . HIS A 1 206 ? 42.14645 25.95370 -0.62111 1.000 64.14835 203 HIS A O 1
ATOM 1583 N N . GLY A 1 207 ? 41.08598 24.65855 -2.13550 1.000 65.48597 204 GLY A N 1
ATOM 1584 C CA . GLY A 1 207 ? 40.62418 25.77388 -2.92367 1.000 66.16805 204 GLY A CA 1
ATOM 1585 C C . GLY A 1 207 ? 41.69278 26.36944 -3.81530 1.000 67.02477 204 GLY A C 1
ATOM 1586 O O . GLY A 1 207 ? 42.79767 25.83345 -3.95483 1.000 59.81067 204 GLY A O 1
ATOM 1587 N N . PRO A 1 208 ? 41.38231 27.50976 -4.42459 1.000 67.77459 205 PRO A N 1
ATOM 1588 C CA . PRO A 1 208 ? 42.24774 28.04891 -5.47529 1.000 64.66051 205 PRO A CA 1
ATOM 1589 C C . PRO A 1 208 ? 43.50088 28.71941 -4.93901 1.000 57.43764 205 PRO A C 1
ATOM 1590 O O . PRO A 1 208 ? 43.53629 29.24236 -3.82362 1.000 59.25615 205 PRO A O 1
ATOM 1594 N N . MET A 1 209 ? 44.54185 28.68427 -5.76742 1.000 61.27812 206 MET A N 1
ATOM 1595 C CA . MET A 1 209 ? 45.73948 29.47301 -5.52030 1.000 61.58079 206 MET A CA 1
ATOM 1596 C C . MET A 1 209 ? 45.39681 30.95809 -5.51216 1.000 58.58662 206 MET A C 1
ATOM 1597 O O . MET A 1 209 ? 44.55951 31.42284 -6.29026 1.000 60.45416 206 MET A O 1
ATOM 1602 N N . ALA A 1 210 ? 46.03296 31.70063 -4.61384 1.000 52.11975 207 ALA A N 1
ATOM 1603 C CA . ALA A 1 210 ? 45.79598 33.13552 -4.49014 1.000 53.77360 207 ALA A CA 1
ATOM 1604 C C . ALA A 1 210 ? 47.13492 33.80919 -4.21016 1.000 57.88649 207 ALA A C 1
ATOM 1605 O O . ALA A 1 210 ? 48.20414 33.24514 -4.46474 1.000 59.13966 207 ALA A O 1
ATOM 1607 N N . GLY A 1 211 ? 47.08654 35.03152 -3.67754 1.000 56.92991 208 GLY A N 1
ATOM 1608 C CA . GLY A 1 211 ? 48.26382 35.81837 -3.42486 1.000 55.37304 208 GLY A CA 1
ATOM 1609 C C . GLY A 1 211 ? 48.66359 35.84032 -1.96323 1.000 61.06459 208 GLY A C 1
ATOM 1610 O O . GLY A 1 211 ? 48.24745 34.99786 -1.15670 1.000 59.04033 208 GLY A O 1
ATOM 1611 N N . ARG A 1 212 ? 49.48628 36.83340 -1.61371 1.000 58.84842 209 ARG A N 1
ATOM 1612 C CA . ARG A 1 212 ? 50.02002 36.94254 -0.26147 1.000 54.60442 209 ARG A CA 1
ATOM 1613 C C . ARG A 1 212 ? 48.96811 37.34337 0.76540 1.000 57.40637 209 ARG A C 1
ATOM 1614 O O . ARG A 1 212 ? 49.26916 37.33516 1.96300 1.000 59.61370 209 ARG A O 1
ATOM 1622 N N . GLU A 1 213 ? 47.75223 37.69557 0.33742 1.000 58.21338 210 GLU A N 1
ATOM 1623 C CA . GLU A 1 213 ? 46.68406 37.96741 1.29307 1.000 59.11019 210 GLU A CA 1
ATOM 1624 C C . GLU A 1 213 ? 46.31018 36.72628 2.08989 1.000 62.96663 210 GLU A C 1
ATOM 1625 O O . GLU A 1 213 ? 45.74698 36.84996 3.18258 1.000 64.49045 210 GLU A O 1
ATOM 1631 N N . LEU A 1 214 ? 46.60809 35.53374 1.56413 1.000 57.66826 211 LEU A N 1
ATOM 1632 C CA . LEU A 1 214 ? 46.42432 34.30946 2.33680 1.000 58.53490 211 LEU A CA 1
ATOM 1633 C C . LEU A 1 214 ? 47.28844 34.30533 3.59002 1.000 55.16098 211 LEU A C 1
ATOM 1634 O O . LEU A 1 214 ? 46.89999 33.72357 4.60918 1.000 53.60497 211 LEU A O 1
ATOM 1639 N N . PHE A 1 215 ? 48.46307 34.93704 3.53237 1.000 50.90213 212 PHE A N 1
ATOM 1640 C CA . PHE A 1 215 ? 49.28289 35.09267 4.72965 1.000 48.73427 212 PHE A CA 1
ATOM 1641 C C . PHE A 1 215 ? 48.57917 35.96755 5.75881 1.000 49.72723 212 PHE A C 1
ATOM 1642 O O . PHE A 1 215 ? 48.50090 35.61746 6.94208 1.000 53.91721 212 PHE A O 1
ATOM 1650 N N . GLU A 1 216 ? 48.06723 37.12007 5.32231 1.000 51.75049 213 GLU A N 1
ATOM 1651 C CA . GLU A 1 216 ? 47.33359 37.99898 6.22679 1.000 57.22278 213 GLU A CA 1
ATOM 1652 C C . GLU A 1 216 ? 46.13305 37.28327 6.83228 1.000 58.78823 213 GLU A C 1
ATOM 1653 O O . GLU A 1 216 ? 45.89047 37.36729 8.04179 1.000 62.39649 213 GLU A O 1
ATOM 1659 N N . LEU A 1 217 ? 45.37235 36.56683 6.00130 1.000 54.15367 214 LEU A N 1
ATOM 1660 C CA . LEU A 1 217 ? 44.16999 35.89224 6.48026 1.000 55.40563 214 LEU A CA 1
ATOM 1661 C C . LEU A 1 217 ? 44.50107 34.87415 7.56544 1.000 54.01553 214 LEU A C 1
ATOM 1662 O O . LEU A 1 217 ? 43.86637 34.85290 8.62696 1.000 56.99248 214 LEU A O 1
ATOM 1667 N N . THR A 1 218 ? 45.49962 34.02135 7.31688 1.000 51.34836 215 THR A N 1
ATOM 1668 C CA . THR A 1 218 ? 45.83598 32.97578 8.27904 1.000 50.37107 215 THR A CA 1
ATOM 1669 C C . THR A 1 218 ? 46.45355 33.56174 9.54131 1.000 56.25054 215 THR A C 1
ATOM 1670 O O . THR A 1 218 ? 46.16740 33.09763 10.65088 1.000 60.51206 215 THR A O 1
ATOM 1674 N N . ALA A 1 219 ? 47.30916 34.57516 9.39038 1.000 56.45419 216 ALA A N 1
ATOM 1675 C CA . ALA A 1 219 ? 47.92956 35.20910 10.54904 1.000 55.46747 216 ALA A CA 1
ATOM 1676 C C . ALA A 1 219 ? 46.87738 35.78521 11.48600 1.000 56.74406 216 ALA A C 1
ATOM 1677 O O . ALA A 1 219 ? 46.95558 35.62322 12.70956 1.000 60.78874 216 ALA A O 1
ATOM 1679 N N . GLN A 1 220 ? 45.87219 36.45409 10.91873 1.000 56.62237 217 GLN A N 1
ATOM 1680 C CA . GLN A 1 220 ? 44.85830 37.10922 11.73745 1.000 61.55916 217 GLN A CA 1
ATOM 1681 C C . GLN A 1 220 ? 43.89254 36.09752 12.34213 1.000 64.96015 217 GLN A C 1
ATOM 1682 O O . GLN A 1 220 ? 43.45101 36.26223 13.48526 1.000 66.13745 217 GLN A O 1
ATOM 1688 N N . LEU A 1 221 ? 43.55137 35.04633 11.59089 1.000 59.52346 218 LEU A N 1
ATOM 1689 C CA . LEU A 1 221 ? 42.72198 33.97872 12.14034 1.000 55.92180 218 LEU A CA 1
ATOM 1690 C C . LEU A 1 221 ? 43.43923 33.23416 13.25954 1.000 56.43201 218 LEU A C 1
ATOM 1691 O O . LEU A 1 221 ? 42.80474 32.82193 14.23637 1.000 60.20644 218 LEU A O 1
ATOM 1696 N N . ALA A 1 222 ? 44.75670 33.05302 13.13987 1.000 55.34748 219 ALA A N 1
ATOM 1697 C CA . ALA A 1 222 ? 45.51336 32.36955 14.18435 1.000 55.33058 219 ALA A CA 1
ATOM 1698 C C . ALA A 1 222 ? 45.72648 33.26577 15.39789 1.000 61.38931 219 ALA A C 1
ATOM 1699 O O . ALA A 1 222 ? 45.68807 32.79017 16.53836 1.000 64.12177 219 ALA A O 1
ATOM 1701 N N . GLU A 1 223 ? 45.96521 34.55864 15.16881 1.000 64.92291 220 GLU A N 1
ATOM 1702 C CA . GLU A 1 223 ? 46.10462 35.50245 16.27296 1.000 68.99048 220 GLU A CA 1
ATOM 1703 C C . GLU A 1 223 ? 44.83880 35.54068 17.11942 1.000 67.86612 220 GLU A C 1
ATOM 1704 O O . GLU A 1 223 ? 44.89518 35.46397 18.35299 1.000 67.81075 220 GLU A O 1
ATOM 1710 N N . LYS A 1 224 ? 43.68247 35.64972 16.46206 1.000 66.45717 221 LYS A N 1
ATOM 1711 C CA . LYS A 1 224 ? 42.40818 35.70779 17.17052 1.000 70.70685 221 LYS A CA 1
ATOM 1712 C C . LYS A 1 224 ? 42.16018 34.43897 17.97897 1.000 71.42367 221 LYS A C 1
ATOM 1713 O O . LYS A 1 224 ? 41.61829 34.49654 19.08968 1.000 75.35253 221 LYS A O 1
ATOM 1719 N N . ALA A 1 225 ? 42.56330 33.28401 17.44590 1.000 67.58093 222 ALA A N 1
ATOM 1720 C CA . ALA A 1 225 ? 42.35119 32.02595 18.15134 1.000 68.53741 222 ALA A CA 1
ATOM 1721 C C . ALA A 1 225 ? 43.34217 31.82810 19.29030 1.000 71.49303 222 ALA A C 1
ATOM 1722 O O . ALA A 1 225 ? 43.05197 31.08481 20.23406 1.000 79.27039 222 ALA A O 1
ATOM 1724 N N . SER A 1 226 ? 44.51023 32.46986 19.21995 1.000 71.94197 223 SER A N 1
ATOM 1725 C CA . SER A 1 226 ? 45.52948 32.27523 20.24358 1.000 73.45252 223 SER A CA 1
ATOM 1726 C C . SER A 1 226 ? 45.20777 33.01815 21.53290 1.000 77.64135 223 SER A C 1
ATOM 1727 O O . SER A 1 226 ? 45.81482 32.72698 22.56968 1.000 79.83149 223 SER A O 1
ATOM 1730 N N . ILE A 1 227 ? 44.26556 33.95082 21.49771 1.000 79.86346 224 ILE A N 1
ATOM 1731 C CA . ILE A 1 227 ? 43.97736 34.83361 22.62574 1.000 86.00479 224 ILE A CA 1
ATOM 1732 C C . ILE A 1 227 ? 42.79386 34.26577 23.39525 1.000 90.62530 224 ILE A C 1
ATOM 1733 O O . ILE A 1 227 ? 41.69462 34.15672 22.82843 1.000 88.98867 224 ILE A O 1
ATOM 1738 N N . PRO A 1 228 ? 42.95838 33.89545 24.67527 1.000 97.65633 225 PRO A N 1
ATOM 1739 C CA . PRO A 1 228 ? 41.87770 33.42145 25.54468 1.000 103.29461 225 PRO A CA 1
ATOM 1740 C C . PRO A 1 228 ? 41.02622 34.56360 26.09018 1.000 102.26817 225 PRO A C 1
ATOM 1741 O O . PRO A 1 228 ? 39.96721 34.84016 25.52605 1.000 101.35244 225 PRO A O 1
ATOM 1745 N N . ALA B 1 3 ? 38.52216 26.00352 -13.03913 1.000 117.91263 0 ALA B N 1
ATOM 1746 C CA . ALA B 1 3 ? 38.82413 24.63241 -12.64080 1.000 119.69089 0 ALA B CA 1
ATOM 1747 C C . ALA B 1 3 ? 38.04450 24.24178 -11.39002 1.000 121.16766 0 ALA B C 1
ATOM 1748 O O . ALA B 1 3 ? 37.22346 23.32614 -11.42036 1.000 115.29874 0 ALA B O 1
ATOM 1750 N N . GLN B 1 4 ? 38.32018 24.93704 -10.28729 1.000 129.84386 1 GLN B N 1
ATOM 1751 C CA . GLN B 1 4 ? 37.60414 24.74086 -9.03330 1.000 129.01356 1 GLN B CA 1
ATOM 1752 C C . GLN B 1 4 ? 36.60336 25.87214 -8.83825 1.000 121.21181 1 GLN B C 1
ATOM 1753 O O . GLN B 1 4 ? 36.93048 26.88216 -8.20032 1.000 122.02754 1 GLN B O 1
ATOM 1759 N N . PRO B 1 5 ? 35.38369 25.74884 -9.35835 1.000 114.81745 2 PRO B N 1
ATOM 1760 C CA . PRO B 1 5 ? 34.42753 26.85243 -9.24307 1.000 111.61098 2 PRO B CA 1
ATOM 1761 C C . PRO B 1 5 ? 33.83682 26.92664 -7.84547 1.000 106.82016 2 PRO B C 1
ATOM 1762 O O . PRO B 1 5 ? 33.59600 25.90916 -7.18989 1.000 104.06415 2 PRO B O 1
ATOM 1766 N N . LYS B 1 6 ? 33.61464 28.15722 -7.38657 1.000 104.93571 3 LYS B N 1
ATOM 1767 C CA . LYS B 1 6 ? 32.99849 28.35314 -6.08035 1.000 100.66605 3 LYS B CA 1
ATOM 1768 C C . LYS B 1 6 ? 31.51292 28.01833 -6.12440 1.000 98.68964 3 LYS B C 1
ATOM 1769 O O . LYS B 1 6 ? 30.99228 27.33836 -5.23257 1.000 95.18415 3 LYS B O 1
ATOM 1775 N N . ASP B 1 7 ? 30.81821 28.47646 -7.16214 1.000 103.84859 4 ASP B N 1
ATOM 1776 C CA . ASP B 1 7 ? 29.39486 28.22172 -7.34319 1.000 107.22943 4 ASP B CA 1
ATOM 1777 C C . ASP B 1 7 ? 29.19478 27.36079 -8.58336 1.000 103.41105 4 ASP B C 1
ATOM 1778 O O . ASP B 1 7 ? 29.63848 27.72751 -9.67721 1.000 110.17006 4 ASP B O 1
ATOM 1783 N N . VAL B 1 8 ? 28.53071 26.22265 -8.40803 1.000 94.23849 5 VAL B N 1
ATOM 1784 C CA . VAL B 1 8 ? 28.22367 25.30546 -9.50354 1.000 89.54338 5 VAL B CA 1
ATOM 1785 C C . VAL B 1 8 ? 26.71777 25.33916 -9.74501 1.000 78.83498 5 VAL B C 1
ATOM 1786 O O . VAL B 1 8 ? 25.93990 25.35633 -8.77960 1.000 69.17661 5 VAL B O 1
ATOM 1790 N N . PRO B 1 9 ? 26.26265 25.36877 -10.99808 1.000 77.39394 6 PRO B N 1
ATOM 1791 C CA . PRO B 1 9 ? 24.82233 25.49264 -11.25888 1.000 74.33828 6 PRO B CA 1
ATOM 1792 C C . PRO B 1 9 ? 24.02992 24.27032 -10.81377 1.000 72.95808 6 PRO B C 1
ATOM 1793 O O . PRO B 1 9 ? 24.53683 23.14652 -10.76823 1.000 72.69621 6 PRO B O 1
ATOM 1797 N N . VAL B 1 10 ? 22.75703 24.51395 -10.48574 1.000 68.20085 7 VAL B N 1
ATOM 1798 C CA . VAL B 1 10 ? 21.85233 23.43899 -10.09274 1.000 69.13045 7 VAL B CA 1
ATOM 1799 C C . VAL B 1 10 ? 21.64623 22.49468 -11.26670 1.000 67.79452 7 VAL B C 1
ATOM 1800 O O . VAL B 1 10 ? 21.42439 22.92976 -12.40399 1.000 74.57138 7 VAL B O 1
ATOM 1804 N N . THR B 1 11 ? 21.72052 21.19451 -10.99733 1.000 67.36043 8 THR B N 1
ATOM 1805 C CA . THR B 1 11 ? 21.54924 20.17850 -12.02399 1.000 71.48908 8 THR B CA 1
ATOM 1806 C C . THR B 1 11 ? 20.16875 19.54114 -11.91424 1.000 68.90657 8 THR B C 1
ATOM 1807 O O . THR B 1 11 ? 19.59973 19.43124 -10.82641 1.000 66.27349 8 THR B O 1
ATOM 1811 N N . PHE B 1 12 ? 19.63262 19.12038 -13.05757 1.000 63.73318 9 PHE B N 1
ATOM 1812 C CA . PHE B 1 12 ? 18.29082 18.55746 -13.13366 1.000 63.80712 9 PHE B CA 1
ATOM 1813 C C . PHE B 1 12 ? 18.35914 17.19648 -13.80989 1.000 65.23224 9 PHE B C 1
ATOM 1814 O O . PHE B 1 12 ? 19.01298 17.04653 -14.84821 1.000 70.47845 9 PHE B O 1
ATOM 1822 N N . THR B 1 13 ? 17.69372 16.20783 -13.21397 1.000 66.16792 10 THR B N 1
ATOM 1823 C CA . THR B 1 13 ? 17.78645 14.82305 -13.65669 1.000 72.64462 10 THR B CA 1
ATOM 1824 C C . THR B 1 13 ? 16.39629 14.21721 -13.75748 1.000 70.51035 10 THR B C 1
ATOM 1825 O O . THR B 1 13 ? 15.61968 14.27770 -12.79907 1.000 71.62457 10 THR B O 1
ATOM 1829 N N . ALA B 1 14 ? 16.09001 13.63375 -14.91471 1.000 75.03329 11 ALA B N 1
ATOM 1830 C CA . ALA B 1 14 ? 14.83095 12.92366 -15.08314 1.000 76.70741 11 ALA B CA 1
ATOM 1831 C C . ALA B 1 14 ? 14.85345 11.63368 -14.27334 1.000 69.86756 11 ALA B C 1
ATOM 1832 O O . ALA B 1 14 ? 15.78988 10.83635 -14.37808 1.000 68.79480 11 ALA B O 1
ATOM 1834 N N . ILE B 1 15 ? 13.82451 11.43970 -13.45189 1.000 62.89705 12 ILE B N 1
ATOM 1835 C CA . ILE B 1 15 ? 13.70773 10.26668 -12.59184 1.000 69.77990 12 ILE B CA 1
ATOM 1836 C C . ILE B 1 15 ? 12.79345 9.26111 -13.27435 1.000 65.61343 12 ILE B C 1
ATOM 1837 O O . ILE B 1 15 ? 13.19299 8.12865 -13.56862 1.000 67.72929 12 ILE B O 1
ATOM 1842 N N . THR B 1 16 ? 11.55086 9.67160 -13.50312 1.000 68.78106 13 THR B N 1
ATOM 1843 C CA . THR B 1 16 ? 10.62413 8.97044 -14.37586 1.000 73.86988 13 THR B CA 1
ATOM 1844 C C . THR B 1 16 ? 9.85141 10.03667 -15.14105 1.000 73.51948 13 THR B C 1
ATOM 1845 O O . THR B 1 16 ? 10.13260 11.23324 -15.01965 1.000 71.27937 13 THR B O 1
ATOM 1849 N N . GLN B 1 17 ? 8.87468 9.60594 -15.93549 1.000 79.69722 14 GLN B N 1
ATOM 1850 C CA . GLN B 1 17 ? 8.10780 10.56064 -16.72443 1.000 83.78488 14 GLN B CA 1
ATOM 1851 C C . GLN B 1 17 ? 7.35909 11.51937 -15.80589 1.000 80.68352 14 GLN B C 1
ATOM 1852 O O . GLN B 1 17 ? 6.60809 11.09686 -14.92098 1.000 79.20464 14 GLN B O 1
ATOM 1858 N N . GLY B 1 18 ? 7.58491 12.81577 -16.00909 1.000 76.67173 15 GLY B N 1
ATOM 1859 C CA . GLY B 1 18 ? 6.93972 13.84252 -15.21819 1.000 78.04494 15 GLY B CA 1
ATOM 1860 C C . GLY B 1 18 ? 7.53895 14.09017 -13.85408 1.000 72.37788 15 GLY B C 1
ATOM 1861 O O . GLY B 1 18 ? 6.95208 14.84481 -13.06945 1.000 68.20431 15 GLY B O 1
ATOM 1862 N N . VAL B 1 19 ? 8.68373 13.48668 -13.54092 1.000 55.28626 16 VAL B N 1
ATOM 1863 C CA . VAL B 1 19 ? 9.30394 13.60451 -12.22495 1.000 57.95255 16 VAL B CA 1
ATOM 1864 C C . VAL B 1 19 ? 10.78464 13.89891 -12.42979 1.000 59.72141 16 VAL B C 1
ATOM 1865 O O . VAL B 1 19 ? 11.51768 13.06661 -12.97677 1.000 58.00899 16 VAL B O 1
ATOM 1869 N N . TRP B 1 20 ? 11.22578 15.07357 -11.98826 1.000 60.35739 17 TRP B N 1
ATOM 1870 C CA . TRP B 1 20 ? 12.61988 15.47845 -12.07994 1.000 59.29761 17 TRP B CA 1
ATOM 1871 C C . TRP B 1 20 ? 13.20168 15.65841 -10.68428 1.000 58.86165 17 TRP B C 1
ATOM 1872 O O . TRP B 1 20 ? 12.49079 16.00926 -9.73663 1.000 58.68449 17 TRP B O 1
ATOM 1883 N N . MET B 1 21 ? 14.50468 15.41731 -10.56961 1.000 59.02960 18 MET B N 1
ATOM 1884 C CA . MET B 1 21 ? 15.24548 15.62368 -9.33300 1.000 63.53957 18 MET B CA 1
ATOM 1885 C C . MET B 1 21 ? 16.23083 16.76603 -9.53325 1.000 62.54495 18 MET B C 1
ATOM 1886 O O . MET B 1 21 ? 17.02008 16.74650 -10.48259 1.000 64.77656 18 MET B O 1
ATOM 1891 N N . HIS B 1 22 ? 16.17576 17.76618 -8.65835 1.000 57.53991 19 HIS B N 1
ATOM 1892 C CA . HIS B 1 22 ? 17.13071 18.86625 -8.69485 1.000 58.95034 19 HIS B CA 1
ATOM 1893 C C . HIS B 1 22 ? 18.15516 18.69884 -7.58029 1.000 58.15127 19 HIS B C 1
ATOM 1894 O O . HIS B 1 22 ? 17.81214 18.33540 -6.45146 1.000 62.00486 19 HIS B O 1
ATOM 1901 N N . THR B 1 23 ? 19.41866 18.94945 -7.91581 1.000 58.47745 20 THR B N 1
ATOM 1902 C CA . THR B 1 23 ? 20.53567 18.80938 -6.99232 1.000 62.61479 20 THR B CA 1
ATOM 1903 C C . THR B 1 23 ? 21.32023 20.11077 -6.97730 1.000 61.60570 20 THR B C 1
ATOM 1904 O O . THR B 1 23 ? 21.75669 20.58683 -8.03107 1.000 63.43664 20 THR B O 1
ATOM 1908 N N . SER B 1 24 ? 21.49294 20.68369 -5.78724 1.000 62.29752 21 SER B N 1
ATOM 1909 C CA . SER B 1 24 ? 22.23053 21.92520 -5.61745 1.000 62.25308 21 SER B CA 1
ATOM 1910 C C . SER B 1 24 ? 23.35617 21.71169 -4.61661 1.000 63.66841 21 SER B C 1
ATOM 1911 O O . SER B 1 24 ? 23.25003 20.88462 -3.70840 1.000 61.39625 21 SER B O 1
ATOM 1914 N N . MET B 1 25 ? 24.43626 22.46674 -4.78681 1.000 66.55332 22 MET B N 1
ATOM 1915 C CA . MET B 1 25 ? 25.63594 22.31477 -3.97555 1.000 66.09492 22 MET B CA 1
ATOM 1916 C C . MET B 1 25 ? 25.81626 23.53529 -3.08305 1.000 66.15599 22 MET B C 1
ATOM 1917 O O . MET B 1 25 ? 25.66604 24.67369 -3.54217 1.000 64.30333 22 MET B O 1
ATOM 1922 N N . LYS B 1 26 ? 26.12764 23.29698 -1.81116 1.000 66.46467 23 LYS B N 1
ATOM 1923 C CA . LYS B 1 26 ? 26.52711 24.35717 -0.89746 1.000 66.57209 23 LYS B CA 1
ATOM 1924 C C . LYS B 1 26 ? 28.04681 24.41011 -0.83551 1.000 67.06145 23 LYS B C 1
ATOM 1925 O O . LYS B 1 26 ? 28.69971 23.39401 -0.57240 1.000 67.84247 23 LYS B O 1
ATOM 1931 N N . HIS B 1 27 ? 28.60086 25.58813 -1.10226 1.000 66.52757 24 HIS B N 1
ATOM 1932 C CA . HIS B 1 27 ? 30.03449 25.79476 -0.97592 1.000 68.20313 24 HIS B CA 1
ATOM 1933 C C . HIS B 1 27 ? 30.43270 25.82892 0.49341 1.000 69.44659 24 HIS B C 1
ATOM 1934 O O . HIS B 1 27 ? 29.78688 26.48239 1.31568 1.000 70.38099 24 HIS B O 1
ATOM 1941 N N A MET B 1 28 ? 31.50207 25.11046 0.82134 0.519 71.39664 25 MET B N 1
ATOM 1942 N N B MET B 1 28 ? 31.50208 25.11992 0.82131 0.481 71.41755 25 MET B N 1
ATOM 1943 C CA A MET B 1 28 ? 32.03106 25.04031 2.17507 0.519 72.29526 25 MET B CA 1
ATOM 1944 C CA B MET B 1 28 ? 32.01418 25.05342 2.18113 0.481 72.30169 25 MET B CA 1
ATOM 1945 C C A MET B 1 28 ? 33.32932 25.83012 2.27174 0.519 73.52010 25 MET B C 1
ATOM 1946 C C B MET B 1 28 ? 33.35051 25.78418 2.26951 0.481 73.56112 25 MET B C 1
ATOM 1947 O O A MET B 1 28 ? 33.88397 26.28357 1.26859 0.519 74.49734 25 MET B O 1
ATOM 1948 O O B MET B 1 28 ? 33.94650 26.16887 1.25957 0.481 74.46930 25 MET B O 1
ATOM 1957 N N . GLU B 1 29 ? 33.81955 25.98476 3.50517 1.000 76.33687 26 GLU B N 1
ATOM 1958 C CA . GLU B 1 29 ? 35.04501 26.75409 3.71203 1.000 81.22337 26 GLU B CA 1
ATOM 1959 C C . GLU B 1 29 ? 36.28274 26.00113 3.23944 1.000 77.33643 26 GLU B C 1
ATOM 1960 O O . GLU B 1 29 ? 37.25946 26.62999 2.81725 1.000 78.90734 26 GLU B O 1
ATOM 1966 N N . ASN B 1 30 ? 36.27176 24.67010 3.29629 1.000 69.89091 27 ASN B N 1
ATOM 1967 C CA . ASN B 1 30 ? 37.36432 23.89811 2.71642 1.000 71.11670 27 ASN B CA 1
ATOM 1968 C C . ASN B 1 30 ? 37.24892 23.78212 1.20262 1.000 71.92666 27 ASN B C 1
ATOM 1969 O O . ASN B 1 30 ? 37.96794 22.98054 0.59519 1.000 69.30673 27 ASN B O 1
ATOM 1974 N N . TRP B 1 31 ? 36.35315 24.56024 0.59508 1.000 67.45350 28 TRP B N 1
ATOM 1975 C CA . TRP B 1 31 ? 36.05786 24.57367 -0.83320 1.000 71.68059 28 TRP B CA 1
ATOM 1976 C C . TRP B 1 31 ? 35.49524 23.25471 -1.33568 1.000 69.72937 28 TRP B C 1
ATOM 1977 O O . TRP B 1 31 ? 35.46364 23.02430 -2.55064 1.000 66.89660 28 TRP B O 1
ATOM 1988 N N . GLY B 1 32 ? 35.04188 22.38783 -0.44058 1.000 68.73874 29 GLY B N 1
ATOM 1989 C CA . GLY B 1 32 ? 34.22428 21.26782 -0.83306 1.000 66.45791 29 GLY B CA 1
ATOM 1990 C C . GLY B 1 32 ? 32.80893 21.71629 -1.13966 1.000 66.22634 29 GLY B C 1
ATOM 1991 O O . GLY B 1 32 ? 32.45024 22.89000 -1.04295 1.000 64.94527 29 GLY B O 1
ATOM 1992 N N . HIS B 1 33 ? 31.98472 20.74785 -1.52537 1.000 67.27011 30 HIS B N 1
ATOM 1993 C CA . HIS B 1 33 ? 30.58774 21.00628 -1.83905 1.000 69.77340 30 HIS B CA 1
ATOM 1994 C C . HIS B 1 33 ? 29.73149 19.92868 -1.19327 1.000 66.68004 30 HIS B C 1
ATOM 1995 O O . HIS B 1 33 ? 30.14823 18.77216 -1.10442 1.000 73.56523 30 HIS B O 1
ATOM 2002 N N . VAL B 1 34 ? 28.54332 20.31203 -0.73860 1.000 60.25868 31 VAL B N 1
ATOM 2003 C CA . VAL B 1 34 ? 27.58862 19.39636 -0.12681 1.000 64.23964 31 VAL B CA 1
ATOM 2004 C C . VAL B 1 34 ? 26.30559 19.41807 -0.94996 1.000 60.15555 31 VAL B C 1
ATOM 2005 O O . VAL B 1 34 ? 25.67082 20.46925 -1.07654 1.000 55.40821 31 VAL B O 1
ATOM 2009 N N . PRO B 1 35 ? 25.88053 18.29347 -1.51931 1.000 60.80249 32 PRO B N 1
ATOM 2010 C CA . PRO B 1 35 ? 24.68545 18.28073 -2.36473 1.000 58.95406 32 PRO B CA 1
ATOM 2011 C C . PRO B 1 35 ? 23.39707 18.13916 -1.56533 1.000 60.93568 32 PRO B C 1
ATOM 2012 O O . PRO B 1 35 ? 23.38417 17.68881 -0.41749 1.000 63.09616 32 PRO B O 1
ATOM 2016 N N . SER B 1 36 ? 22.29949 18.53113 -2.21205 1.000 60.00943 33 SER B N 1
ATOM 2017 C CA . SER B 1 36 ? 20.96946 18.39074 -1.63383 1.000 57.86587 33 SER B CA 1
ATOM 2018 C C . SER B 1 36 ? 19.97776 18.15992 -2.76259 1.000 59.66206 33 SER B C 1
ATOM 2019 O O . SER B 1 36 ? 20.02124 18.86286 -3.77637 1.000 59.97858 33 SER B O 1
ATOM 2022 N N . ASN B 1 37 ? 19.09538 17.17995 -2.58633 1.000 58.87130 34 ASN B N 1
ATOM 2023 C CA . ASN B 1 37 ? 18.14668 16.79074 -3.61750 1.000 54.62311 34 ASN B CA 1
ATOM 2024 C C . ASN B 1 37 ? 16.75588 17.33139 -3.30529 1.000 56.78549 34 ASN B C 1
ATOM 2025 O O . ASN B 1 37 ? 16.34958 17.43832 -2.14534 1.000 56.61873 34 ASN B O 1
ATOM 2030 N N . GLY B 1 38 ? 16.03225 17.67843 -4.36272 1.000 51.21086 35 GLY B N 1
ATOM 2031 C CA . GLY B 1 38 ? 14.61868 17.98483 -4.27808 1.000 52.06425 35 GLY B CA 1
ATOM 2032 C C . GLY B 1 38 ? 13.91366 17.42204 -5.49316 1.000 58.40534 35 GLY B C 1
ATOM 2033 O O . GLY B 1 38 ? 14.54330 16.72887 -6.29502 1.000 54.72317 35 GLY B O 1
ATOM 2034 N N . LEU B 1 39 ? 12.62638 17.70106 -5.66005 1.000 61.34323 36 LEU B N 1
ATOM 2035 C CA . LEU B 1 39 ? 11.88316 17.17652 -6.79511 1.000 56.58606 36 LEU B CA 1
ATOM 2036 C C . LEU B 1 39 ? 11.12288 18.29184 -7.49387 1.000 53.98455 36 LEU B C 1
ATOM 2037 O O . LEU B 1 39 ? 10.72814 19.28258 -6.87369 1.000 56.01466 36 LEU B O 1
ATOM 2042 N N . ILE B 1 40 ? 10.93490 18.12059 -8.79990 1.000 49.34624 37 ILE B N 1
ATOM 2043 C CA . ILE B 1 40 ? 9.98149 18.90146 -9.57907 1.000 54.47337 37 ILE B CA 1
ATOM 2044 C C . ILE B 1 40 ? 9.03981 17.90993 -10.24500 1.000 58.77601 37 ILE B C 1
ATOM 2045 O O . ILE B 1 40 ? 9.48589 17.02932 -10.99152 1.000 55.94432 37 ILE B O 1
ATOM 2050 N N . VAL B 1 41 ? 7.74701 18.03440 -9.95919 1.000 59.64479 38 VAL B N 1
ATOM 2051 C CA . VAL B 1 41 ? 6.74429 17.08167 -10.41871 1.000 54.09557 38 VAL B CA 1
ATOM 2052 C C . VAL B 1 41 ? 5.78492 17.80826 -11.34617 1.000 55.19730 38 VAL B C 1
ATOM 2053 O O . VAL B 1 41 ? 5.16163 18.80211 -10.95138 1.000 57.98550 38 VAL B O 1
ATOM 2057 N N . GLU B 1 42 ? 5.66164 17.30554 -12.57070 1.000 56.36332 39 GLU B N 1
ATOM 2058 C CA . GLU B 1 42 ? 4.78110 17.91831 -13.55167 1.000 60.08677 39 GLU B CA 1
ATOM 2059 C C . GLU B 1 42 ? 3.32289 17.68127 -13.18135 1.000 65.43475 39 GLU B C 1
ATOM 2060 O O . GLU B 1 42 ? 2.94257 16.59340 -12.73855 1.000 63.50858 39 GLU B O 1
ATOM 2066 N N . LYS B 1 43 ? 2.50150 18.71339 -13.37379 1.000 69.34733 40 LYS B N 1
ATOM 2067 C CA . LYS B 1 43 ? 1.06489 18.65471 -13.08926 1.000 71.38864 40 LYS B CA 1
ATOM 2068 C C . LYS B 1 43 ? 0.35764 19.46916 -14.17050 1.000 74.25566 40 LYS B C 1
ATOM 2069 O O . LYS B 1 43 ? 0.16486 20.67953 -14.02711 1.000 77.24045 40 LYS B O 1
ATOM 2075 N N . GLY B 1 44 ? -0.02526 18.79885 -15.24697 1.000 76.46806 41 GLY B N 1
ATOM 2076 C CA . GLY B 1 44 ? -0.64181 19.49462 -16.36599 1.000 76.24275 41 GLY B CA 1
ATOM 2077 C C . GLY B 1 44 ? 0.35858 20.41925 -17.02620 1.000 82.34383 41 GLY B C 1
ATOM 2078 O O . GLY B 1 44 ? 1.43864 19.99371 -17.45108 1.000 84.36618 41 GLY B O 1
ATOM 2079 N N . ASP B 1 45 ? 0.01296 21.70424 -17.10619 1.000 84.92114 42 ASP B N 1
ATOM 2080 C CA . ASP B 1 45 ? 0.88209 22.71242 -17.69964 1.000 87.32104 42 ASP B CA 1
ATOM 2081 C C . ASP B 1 45 ? 1.80654 23.37712 -16.68832 1.000 82.12363 42 ASP B C 1
ATOM 2082 O O . ASP B 1 45 ? 2.56803 24.27336 -17.06578 1.000 84.24472 42 ASP B O 1
ATOM 2087 N N . PHE B 1 46 ? 1.75956 22.96749 -15.42142 1.000 79.14593 43 PHE B N 1
ATOM 2088 C CA . PHE B 1 46 ? 2.61677 23.55732 -14.40069 1.000 76.08471 43 PHE B CA 1
ATOM 2089 C C . PHE B 1 46 ? 3.29074 22.45805 -13.59081 1.000 73.89698 43 PHE B C 1
ATOM 2090 O O . PHE B 1 46 ? 3.17050 21.27731 -13.93242 1.000 75.74765 43 PHE B O 1
ATOM 2098 N N . SER B 1 47 ? 4.00842 22.81811 -12.52860 1.000 70.11340 44 SER B N 1
ATOM 2099 C CA . SER B 1 47 ? 4.78442 21.81854 -11.80974 1.000 66.84414 44 SER B CA 1
ATOM 2100 C C . SER B 1 47 ? 4.80404 22.13262 -10.32049 1.000 65.20656 44 SER B C 1
ATOM 2101 O O . SER B 1 47 ? 4.61027 23.27592 -9.89989 1.000 66.74042 44 SER B O 1
ATOM 2104 N N . ILE B 1 48 ? 5.05088 21.09260 -9.52680 1.000 60.65830 45 ILE B N 1
ATOM 2105 C CA . ILE B 1 48 ? 5.11986 21.18742 -8.07313 1.000 50.19227 45 ILE B CA 1
ATOM 2106 C C . ILE B 1 48 ? 6.57175 21.00857 -7.65347 1.000 51.66120 45 ILE B C 1
ATOM 2107 O O . ILE B 1 48 ? 7.24805 20.08076 -8.11640 1.000 54.88896 45 ILE B O 1
ATOM 2112 N N . LEU B 1 49 ? 7.05145 21.89893 -6.78827 1.000 52.28807 46 LEU B N 1
ATOM 2113 C CA . LEU B 1 49 ? 8.41698 21.84651 -6.28597 1.000 52.83159 46 LEU B CA 1
ATOM 2114 C C . LEU B 1 49 ? 8.42539 21.24552 -4.88824 1.000 59.84135 46 LEU B C 1
ATOM 2115 O O . LEU B 1 49 ? 7.70084 21.70660 -4.00088 1.000 62.74097 46 LEU B O 1
ATOM 2120 N N . VAL B 1 50 ? 9.23858 20.21826 -4.69802 1.000 56.97056 47 VAL B N 1
ATOM 2121 C CA . VAL B 1 50 ? 9.47425 19.64148 -3.38349 1.000 55.94487 47 VAL B CA 1
ATOM 2122 C C . VAL B 1 50 ? 10.85812 20.09927 -2.94695 1.000 53.53302 47 VAL B C 1
ATOM 2123 O O . VAL B 1 50 ? 11.86446 19.72668 -3.56024 1.000 56.87669 47 VAL B O 1
ATOM 2127 N N . ASP B 1 51 ? 10.89929 20.94032 -1.91113 1.000 49.30086 48 ASP B N 1
ATOM 2128 C CA . ASP B 1 51 ? 12.13106 21.47032 -1.33052 1.000 55.39556 48 ASP B CA 1
ATOM 2129 C C . ASP B 1 51 ? 12.84452 22.47162 -2.23112 1.000 58.72902 48 ASP B C 1
ATOM 2130 O O . ASP B 1 51 ? 12.87411 22.32237 -3.45873 1.00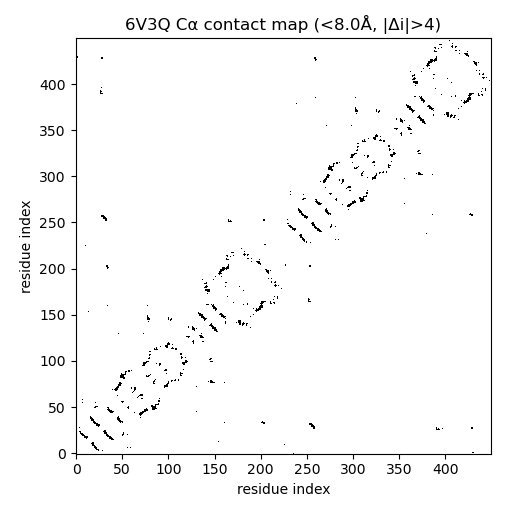0 56.44214 48 ASP B O 1
ATOM 2135 N N . THR B 1 52 ? 13.42554 23.49644 -1.61181 1.000 58.18317 49 THR B N 1
ATOM 2136 C CA . THR B 1 52 ? 14.19988 24.49743 -2.32373 1.000 60.34850 49 THR B CA 1
ATOM 2137 C C . THR B 1 52 ? 15.64303 24.03086 -2.47924 1.000 59.60774 49 THR B C 1
ATOM 2138 O O . THR B 1 52 ? 16.00530 22.90402 -2.13240 1.000 63.63345 49 THR B O 1
ATOM 2142 N N . ALA B 1 53 ? 16.47848 24.91468 -3.00941 1.000 62.00859 50 ALA B N 1
ATOM 2143 C CA . ALA B 1 53 ? 17.91603 24.71964 -2.98460 1.000 57.81922 50 ALA B CA 1
ATOM 2144 C C . ALA B 1 53 ? 18.45805 25.30315 -1.68071 1.000 61.95911 50 ALA B C 1
ATOM 2145 O O . ALA B 1 53 ? 17.70898 25.57511 -0.73938 1.000 63.40154 50 ALA B O 1
ATOM 2147 N N . TRP B 1 54 ? 19.77102 25.51800 -1.61250 1.000 65.13385 51 TRP B N 1
ATOM 2148 C CA . TRP B 1 54 ? 20.36785 25.99259 -0.36788 1.000 65.15287 51 TRP B CA 1
ATOM 2149 C C . TRP B 1 54 ? 20.04204 27.46085 -0.10884 1.000 69.74414 51 TRP B C 1
ATOM 2150 O O . TRP B 1 54 ? 19.80720 27.85370 1.04115 1.000 74.86356 51 TRP B O 1
ATOM 2161 N N . ASP B 1 55 ? 20.02119 28.28721 -1.15621 1.000 75.31783 52 ASP B N 1
ATOM 2162 C CA . ASP B 1 55 ? 19.81722 29.72163 -0.99865 1.000 82.42638 52 ASP B CA 1
ATOM 2163 C C . ASP B 1 55 ? 18.84315 30.21585 -2.06159 1.000 80.70414 52 ASP B C 1
ATOM 2164 O O . ASP B 1 55 ? 18.39864 29.45736 -2.92903 1.000 76.20057 52 ASP B O 1
ATOM 2169 N N . ASP B 1 56 ? 18.52318 31.50986 -1.99334 1.000 85.58305 53 ASP B N 1
ATOM 2170 C CA . ASP B 1 56 ? 17.59065 32.09917 -2.95262 1.000 84.70894 53 ASP B CA 1
ATOM 2171 C C . ASP B 1 56 ? 18.07922 32.01871 -4.39401 1.000 80.25246 53 ASP B C 1
ATOM 2172 O O . ASP B 1 56 ? 17.30590 31.56198 -5.25344 1.000 76.73349 53 ASP B O 1
ATOM 2177 N N . PRO B 1 57 ? 19.30855 32.43206 -4.73927 1.000 78.78671 54 PRO B N 1
ATOM 2178 C CA . PRO B 1 57 ? 19.69117 32.41127 -6.16362 1.000 77.24207 54 PRO B CA 1
ATOM 2179 C C . PRO B 1 57 ? 19.70490 31.02066 -6.77501 1.000 77.35312 54 PRO B C 1
ATOM 2180 O O . PRO B 1 57 ? 19.35853 30.86897 -7.95418 1.000 81.13292 54 PRO B O 1
ATOM 2184 N N . GLN B 1 58 ? 20.10152 29.99904 -6.01005 1.000 74.01046 55 GLN B N 1
ATOM 2185 C CA . GLN B 1 58 ? 20.03809 28.63282 -6.52069 1.000 71.49499 55 GLN B CA 1
ATOM 2186 C C . GLN B 1 58 ? 18.59481 28.17845 -6.69616 1.000 68.99181 55 GLN B C 1
ATOM 2187 O O . GLN B 1 58 ? 18.27578 27.46846 -7.65681 1.000 70.05125 55 GLN B O 1
ATOM 2193 N N . THR B 1 59 ? 17.71008 28.56883 -5.77428 1.000 66.96028 56 THR B N 1
ATOM 2194 C CA . THR B 1 59 ? 16.28619 28.31605 -5.96940 1.000 63.16795 56 THR B CA 1
ATOM 2195 C C . THR B 1 59 ? 15.76231 29.08819 -7.17376 1.000 63.35272 56 THR B C 1
ATOM 2196 O O . THR B 1 59 ? 14.90035 28.59394 -7.91097 1.000 61.68674 56 THR B O 1
ATOM 2200 N N . ALA B 1 60 ? 16.28602 30.29758 -7.39804 1.000 64.31821 57 ALA B N 1
ATOM 2201 C CA . ALA B 1 60 ? 15.87996 31.07753 -8.56189 1.000 68.63561 57 ALA B CA 1
ATOM 2202 C C . ALA B 1 60 ? 16.23843 30.36525 -9.85869 1.000 68.91108 57 ALA B C 1
ATOM 2203 O O . ALA B 1 60 ? 15.52246 30.49630 -10.85862 1.000 70.79513 57 ALA B O 1
ATOM 2205 N N . GLN B 1 61 ? 17.33826 29.60631 -9.85997 1.000 67.78429 58 GLN B N 1
ATOM 2206 C CA . GLN B 1 61 ? 17.67384 28.78785 -11.02069 1.000 68.17321 58 GLN B CA 1
ATOM 2207 C C . GLN B 1 61 ? 16.59569 27.74453 -11.28582 1.000 66.63057 58 GLN B C 1
ATOM 2208 O O . GLN B 1 61 ? 16.24797 27.47903 -12.44225 1.000 68.83310 58 GLN B O 1
ATOM 2214 N N . ILE B 1 62 ? 16.05390 27.14209 -10.22495 1.000 61.99303 59 ILE B N 1
ATOM 2215 C CA . ILE B 1 62 ? 15.03549 26.10876 -10.39461 1.000 57.65715 59 ILE B CA 1
ATOM 2216 C C . ILE B 1 62 ? 13.76227 26.71467 -10.97113 1.000 58.45386 59 ILE B C 1
ATOM 2217 O O . ILE B 1 62 ? 13.14467 26.15677 -11.88672 1.000 65.18024 59 ILE B O 1
ATOM 2222 N N . ILE B 1 63 ? 13.35346 27.87013 -10.44036 1.000 62.15262 60 ILE B N 1
ATOM 2223 C CA . ILE B 1 63 ? 12.17845 28.56756 -10.95952 1.000 63.61647 60 ILE B CA 1
ATOM 2224 C C . ILE B 1 63 ? 12.35556 28.87150 -12.44047 1.000 66.56864 60 ILE B C 1
ATOM 2225 O O . ILE B 1 63 ? 11.44491 28.66601 -13.25244 1.000 70.76886 60 ILE B O 1
ATOM 2230 N N . GLU B 1 64 ? 13.53715 29.36404 -12.81292 1.000 66.00095 61 GLU B N 1
ATOM 2231 C CA . GLU B 1 64 ? 13.76794 29.76577 -14.19507 1.000 72.98496 61 GLU B CA 1
ATOM 2232 C C . GLU B 1 64 ? 13.88175 28.55581 -15.11257 1.000 68.73898 61 GLU B C 1
ATOM 2233 O O . GLU B 1 64 ? 13.41511 28.59357 -16.25710 1.000 66.71226 61 GLU B O 1
ATOM 2239 N N . TRP B 1 65 ? 14.49125 27.47225 -14.62632 1.000 59.68508 62 TRP B N 1
ATOM 2240 C CA . TRP B 1 65 ? 14.56466 26.24651 -15.41469 1.000 70.81337 62 TRP B CA 1
ATOM 2241 C C . TRP B 1 65 ? 13.17737 25.66814 -15.66532 1.000 73.24330 62 TRP B C 1
ATOM 2242 O O . TRP B 1 65 ? 12.91034 25.11494 -16.73928 1.000 71.87568 62 TRP B O 1
ATOM 2253 N N . SER B 1 66 ? 12.28052 25.78103 -14.68062 1.000 70.67813 63 SER B N 1
ATOM 2254 C CA . SER B 1 66 ? 10.92334 25.27203 -14.85592 1.000 70.35241 63 SER B CA 1
ATOM 2255 C C . SER B 1 66 ? 10.15271 26.07593 -15.89341 1.000 66.54823 63 SER B C 1
ATOM 2256 O O . SER B 1 66 ? 9.25051 25.54007 -16.54646 1.000 66.07125 63 SER B O 1
ATOM 2259 N N . LYS B 1 67 ? 10.48388 27.35719 -16.05220 1.000 68.08378 64 LYS B N 1
ATOM 2260 C CA . LYS B 1 67 ? 9.79485 28.18788 -17.03273 1.000 75.90619 64 LYS B CA 1
ATOM 2261 C C . LYS B 1 67 ? 10.40048 28.05117 -18.42451 1.000 81.09674 64 LYS B C 1
ATOM 2262 O O . LYS B 1 67 ? 9.66652 27.97759 -19.41514 1.000 87.08158 64 LYS B O 1
ATOM 2268 N N . ASP B 1 68 ? 11.72919 28.01144 -18.52059 1.000 82.81094 65 ASP B N 1
ATOM 2269 C CA . ASP B 1 68 ? 12.40267 28.08749 -19.81212 1.000 90.37228 65 ASP B CA 1
ATOM 2270 C C . ASP B 1 68 ? 12.64751 26.72087 -20.44013 1.000 86.43624 65 ASP B C 1
ATOM 2271 O O . ASP B 1 68 ? 12.40468 26.54336 -21.63924 1.000 90.91640 65 ASP B O 1
ATOM 2276 N N . THR B 1 69 ? 13.13476 25.75371 -19.66262 1.000 79.10042 66 THR B N 1
ATOM 2277 C CA . THR B 1 69 ? 13.44948 24.43151 -20.19413 1.000 80.22369 66 THR B CA 1
ATOM 2278 C C . THR B 1 69 ? 12.26633 23.47393 -20.09046 1.000 79.45595 66 THR B C 1
ATOM 2279 O O . THR B 1 69 ? 11.88960 22.83687 -21.07963 1.000 85.11579 66 THR B O 1
ATOM 2283 N N . LEU B 1 70 ? 11.67307 23.36375 -18.89969 1.000 75.47935 67 LEU B N 1
ATOM 2284 C CA . LEU B 1 70 ? 10.55531 22.44570 -18.70755 1.000 73.49920 67 LEU B CA 1
ATOM 2285 C C . LEU B 1 70 ? 9.28875 22.94223 -19.39674 1.000 72.42655 67 LEU B C 1
ATOM 2286 O O . LEU B 1 70 ? 8.43235 22.13168 -19.77316 1.000 72.59102 67 LEU B O 1
ATOM 2291 N N . LYS B 1 71 ? 9.16064 24.25985 -19.57917 1.000 74.01494 68 LYS B N 1
ATOM 2292 C CA . LYS B 1 71 ? 7.93539 24.88397 -20.07901 1.000 77.50047 68 LYS B CA 1
ATOM 2293 C C . LYS B 1 71 ? 6.73162 24.52054 -19.21710 1.000 76.57461 68 LYS B C 1
ATOM 2294 O O . LYS B 1 71 ? 5.60685 24.40724 -19.71151 1.000 78.04935 68 LYS B O 1
ATOM 2300 N N . LYS B 1 72 ? 6.97296 24.33364 -17.92269 1.000 72.13929 69 LYS B N 1
ATOM 2301 C CA . LYS B 1 72 ? 5.92669 24.03082 -16.94694 1.000 71.21221 69 LYS B CA 1
ATOM 2302 C C . LYS B 1 72 ? 6.27096 24.78056 -15.66990 1.000 68.93419 69 LYS B C 1
ATOM 2303 O O . LYS B 1 72 ? 6.91630 24.23807 -14.76461 1.000 64.81930 69 LYS B O 1
ATOM 2309 N N . PRO B 1 73 ? 5.86175 26.04603 -15.56721 1.000 66.95464 70 PRO B N 1
ATOM 2310 C CA . PRO B 1 73 ? 6.30896 26.87891 -14.44268 1.000 65.20331 70 PRO B CA 1
ATOM 2311 C C . PRO B 1 73 ? 5.84717 26.32386 -13.10339 1.000 63.41113 70 PRO B C 1
ATOM 2312 O O . PRO B 1 73 ? 4.73755 25.80328 -12.97203 1.000 64.76311 70 PRO B O 1
ATOM 2316 N N . ILE B 1 74 ? 6.72238 26.43792 -12.10241 1.000 55.55540 71 ILE B N 1
ATOM 2317 C CA . ILE B 1 74 ? 6.36714 26.02314 -10.75181 1.000 54.08690 71 ILE B CA 1
ATOM 2318 C C . ILE B 1 74 ? 5.28456 26.94533 -10.21202 1.000 60.63679 71 ILE B C 1
ATOM 2319 O O . ILE B 1 74 ? 5.42555 28.17481 -10.22868 1.000 61.53495 71 ILE B O 1
ATOM 2324 N N . ARG B 1 75 ? 4.18414 26.35223 -9.74377 1.000 60.92400 72 ARG B N 1
ATOM 2325 C CA . ARG B 1 75 ? 3.10225 27.09586 -9.11503 1.000 64.41293 72 ARG B CA 1
ATOM 2326 C C . ARG B 1 75 ? 2.87265 26.72776 -7.65782 1.000 65.02784 72 ARG B C 1
ATOM 2327 O O . ARG B 1 75 ? 2.28187 27.52766 -6.92605 1.000 65.29501 72 ARG B O 1
ATOM 2335 N N . TRP B 1 76 ? 3.32525 25.55889 -7.21285 1.000 60.19245 73 TRP B N 1
ATOM 2336 C CA . TRP B 1 76 ? 3.16358 25.14018 -5.82922 1.000 62.02715 73 TRP B CA 1
ATOM 2337 C C . TRP B 1 76 ? 4.48796 24.59416 -5.31907 1.000 63.37984 73 TRP B C 1
ATOM 2338 O O . TRP B 1 76 ? 5.33211 24.14569 -6.09876 1.000 65.40628 73 TRP B O 1
ATOM 2349 N N . ALA B 1 77 ? 4.66186 24.63630 -3.99975 1.000 58.28371 74 ALA B N 1
ATOM 2350 C CA . ALA B 1 77 ? 5.88195 24.15193 -3.37512 1.000 51.13120 74 ALA B CA 1
ATOM 2351 C C . ALA B 1 77 ? 5.56605 23.60243 -1.99045 1.000 58.06591 74 ALA B C 1
ATOM 2352 O O . ALA B 1 77 ? 4.68683 24.10687 -1.28596 1.000 63.16728 74 ALA B O 1
ATOM 2354 N N . VAL B 1 78 ? 6.29340 22.55267 -1.61382 1.000 53.67304 75 VAL B N 1
ATOM 2355 C CA . VAL B 1 78 ? 6.19291 21.94450 -0.29427 1.000 54.08777 75 VAL B CA 1
ATOM 2356 C C . VAL B 1 78 ? 7.60641 21.65234 0.19160 1.000 58.19007 75 VAL B C 1
ATOM 2357 O O . VAL B 1 78 ? 8.51976 21.41041 -0.60295 1.000 53.25267 75 VAL B O 1
ATOM 2361 N N . PHE B 1 79 ? 7.79109 21.70165 1.50567 1.000 54.00856 76 PHE B N 1
ATOM 2362 C CA . PHE B 1 79 ? 9.10145 21.54723 2.11565 1.000 54.85861 76 PHE B CA 1
ATOM 2363 C C . PHE B 1 79 ? 9.01529 20.51535 3.22908 1.000 55.81249 76 PHE B C 1
ATOM 2364 O O . PHE B 1 79 ? 8.01903 20.45447 3.95695 1.000 54.74736 76 PHE B O 1
ATOM 2372 N N . THR B 1 80 ? 10.06723 19.70822 3.36080 1.000 56.25704 77 THR B N 1
ATOM 2373 C CA . THR B 1 80 ? 10.02353 18.54376 4.23520 1.000 58.02086 77 THR B CA 1
ATOM 2374 C C . THR B 1 80 ? 10.40244 18.84724 5.68116 1.000 58.78221 77 THR B C 1
ATOM 2375 O O . THR B 1 80 ? 9.94671 18.13239 6.58068 1.000 58.51199 77 THR B O 1
ATOM 2379 N N . HIS B 1 81 ? 11.21521 19.87220 5.93274 1.000 56.40358 78 HIS B N 1
ATOM 2380 C CA . HIS B 1 81 ? 11.46343 20.33760 7.29540 1.000 61.55855 78 HIS B CA 1
ATOM 2381 C C . HIS B 1 81 ? 12.15948 21.68968 7.22710 1.000 66.63431 78 HIS B C 1
ATOM 2382 O O . HIS B 1 81 ? 12.51834 22.17472 6.15032 1.000 67.10797 78 HIS B O 1
ATOM 2389 N N . ALA B 1 82 ? 12.34099 22.29226 8.40131 1.000 67.36439 79 ALA B N 1
ATOM 2390 C CA . ALA B 1 82 ? 12.81933 23.66877 8.51036 1.000 65.08716 79 ALA B CA 1
ATOM 2391 C C . ALA B 1 82 ? 14.32540 23.69243 8.77227 1.000 71.66597 79 ALA B C 1
ATOM 2392 O O . ALA B 1 82 ? 14.80770 24.07749 9.83858 1.000 76.04610 79 ALA B O 1
ATOM 2394 N N . HIS B 1 83 ? 15.06964 23.26729 7.75564 1.000 66.99484 80 HIS B N 1
ATOM 2395 C CA . HIS B 1 83 ? 16.50986 23.45950 7.68393 1.000 70.88571 80 HIS B CA 1
ATOM 2396 C C . HIS B 1 83 ? 16.83151 24.17960 6.38150 1.000 70.31509 80 HIS B C 1
ATOM 2397 O O . HIS B 1 83 ? 15.99261 24.28678 5.48367 1.000 65.97252 80 HIS B O 1
ATOM 2404 N N . ASP B 1 84 ? 18.06050 24.68886 6.28277 1.000 71.78706 81 ASP B N 1
ATOM 2405 C CA . ASP B 1 84 ? 18.40233 25.56340 5.16542 1.000 84.23960 81 ASP B CA 1
ATOM 2406 C C . ASP B 1 84 ? 18.49626 24.82761 3.83262 1.000 85.10864 81 ASP B C 1
ATOM 2407 O O . ASP B 1 84 ? 18.35029 25.46301 2.78398 1.000 85.38478 81 ASP B O 1
ATOM 2412 N N . ASP B 1 85 ? 18.72305 23.51489 3.83360 1.000 84.84466 82 ASP B N 1
ATOM 2413 C CA . ASP B 1 85 ? 18.78406 22.79914 2.56486 1.000 83.03635 82 ASP B CA 1
ATOM 2414 C C . ASP B 1 85 ? 17.40715 22.44090 2.02371 1.000 80.42512 82 ASP B C 1
ATOM 2415 O O . ASP B 1 85 ? 17.31277 21.94272 0.89595 1.000 84.65912 82 ASP B O 1
ATOM 2420 N N . LYS B 1 86 ? 16.34683 22.69302 2.79036 1.000 78.10912 83 LYS B N 1
ATOM 2421 C CA . LYS B 1 86 ? 14.98035 22.44847 2.35326 1.000 72.07986 83 LYS B CA 1
ATOM 2422 C C . LYS B 1 86 ? 14.15556 23.71650 2.21422 1.000 72.18876 83 LYS B C 1
ATOM 2423 O O . LYS B 1 86 ? 13.31194 23.79376 1.31979 1.000 66.84771 83 LYS B O 1
ATOM 2429 N N . MET B 1 87 ? 14.37833 24.71134 3.07548 1.000 75.13905 84 MET B N 1
ATOM 2430 C CA . MET B 1 87 ? 13.62014 25.95773 3.04911 1.000 75.41178 84 MET B CA 1
ATOM 2431 C C . MET B 1 87 ? 14.52122 27.17692 2.87829 1.000 80.15305 84 MET B C 1
ATOM 2432 O O . MET B 1 87 ? 14.11486 28.29579 3.20955 1.000 89.09807 84 MET B O 1
ATOM 2437 N N . GLY B 1 88 ? 15.74021 26.98641 2.36875 1.000 76.27951 85 GLY B N 1
ATOM 2438 C CA . GLY B 1 88 ? 16.66883 28.09613 2.22985 1.000 75.62907 85 GLY B CA 1
ATOM 2439 C C . GLY B 1 88 ? 16.25569 29.13608 1.20918 1.000 75.79479 85 GLY B C 1
ATOM 2440 O O . GLY B 1 88 ? 16.75727 30.26503 1.25417 1.000 83.09036 85 GLY B O 1
ATOM 2441 N N . GLY B 1 89 ? 15.35581 28.78600 0.29309 1.000 71.11175 86 GLY B N 1
ATOM 2442 C CA . GLY B 1 89 ? 14.94527 29.71193 -0.74382 1.000 71.99595 86 GLY B CA 1
ATOM 2443 C C . GLY B 1 89 ? 13.44952 29.94570 -0.79478 1.000 73.32308 86 GLY B C 1
ATOM 2444 O O . GLY B 1 89 ? 12.89728 30.23440 -1.86088 1.000 74.01479 86 GLY B O 1
ATOM 2445 N N . VAL B 1 90 ? 12.78441 29.82640 0.35763 1.000 73.25619 87 VAL B N 1
ATOM 2446 C CA . VAL B 1 90 ? 11.33809 30.03085 0.41657 1.000 73.12175 87 VAL B CA 1
ATOM 2447 C C . VAL B 1 90 ? 10.97996 31.45666 0.01915 1.000 78.40102 87 VAL B C 1
ATOM 2448 O O . VAL B 1 90 ? 9.95175 31.69711 -0.62753 1.000 81.33986 87 VAL B O 1
ATOM 2452 N N . ALA B 1 91 ? 11.82746 32.42213 0.38618 1.000 79.54631 88 ALA B N 1
ATOM 2453 C CA . ALA B 1 91 ? 11.54795 33.81828 0.06478 1.000 79.31567 88 ALA B CA 1
ATOM 2454 C C . ALA B 1 91 ? 11.48154 34.04221 -1.44173 1.000 82.86468 88 ALA B C 1
ATOM 2455 O O . ALA B 1 91 ? 10.63012 34.79674 -1.92631 1.000 86.65074 88 ALA B O 1
ATOM 2457 N N . ALA B 1 92 ? 12.37075 33.39591 -2.20092 1.000 81.31325 89 ALA B N 1
ATOM 2458 C CA . ALA B 1 92 ? 12.34118 33.54554 -3.65240 1.000 79.69375 89 ALA B CA 1
ATOM 2459 C C . ALA B 1 92 ? 11.07594 32.94519 -4.25335 1.000 76.96096 89 ALA B C 1
ATOM 2460 O O . ALA B 1 92 ? 10.55774 33.46335 -5.24941 1.000 79.07509 89 ALA B O 1
ATOM 2462 N N . LEU B 1 93 ? 10.56284 31.86181 -3.66561 1.000 74.59483 90 LEU B N 1
ATOM 2463 C CA . LEU B 1 93 ? 9.30525 31.29431 -4.14082 1.000 72.27411 90 LEU B CA 1
ATOM 2464 C C . LEU B 1 93 ? 8.13422 32.22094 -3.83849 1.000 77.18141 90 LEU B C 1
ATOM 2465 O O . LEU B 1 93 ? 7.22048 32.36486 -4.65905 1.000 78.39731 90 LEU B O 1
ATOM 2470 N N . ARG B 1 94 ? 8.14966 32.86491 -2.66877 1.000 78.98663 91 ARG B N 1
ATOM 2471 C CA . ARG B 1 94 ? 7.06004 33.76072 -2.29693 1.000 83.22556 91 ARG B CA 1
ATOM 2472 C C . ARG B 1 94 ? 7.07207 35.04370 -3.11707 1.000 89.97096 91 ARG B C 1
ATOM 2473 O O . ARG B 1 94 ? 6.00742 35.61217 -3.38617 1.000 92.01575 91 ARG B O 1
ATOM 2481 N N . GLN B 1 95 ? 8.25501 35.52137 -3.51340 1.000 94.38824 92 GLN B N 1
ATOM 2482 C CA . GLN B 1 95 ? 8.31170 36.71139 -4.35458 1.000 102.04659 92 GLN B CA 1
ATOM 2483 C C . GLN B 1 95 ? 7.71716 36.44644 -5.73130 1.000 97.79875 92 GLN B C 1
ATOM 2484 O O . GLN B 1 95 ? 7.24350 37.37914 -6.38984 1.000 101.04363 92 GLN B O 1
ATOM 2490 N N . GLN B 1 96 ? 7.72390 35.19115 -6.17575 1.000 91.00609 93 GLN B N 1
ATOM 2491 C CA . GLN B 1 96 ? 7.18434 34.81600 -7.47418 1.000 88.90395 93 GLN B CA 1
ATOM 2492 C C . GLN B 1 96 ? 5.70698 34.45047 -7.42020 1.000 86.84990 93 GLN B C 1
ATOM 2493 O O . GLN B 1 96 ? 5.14925 34.04214 -8.44376 1.000 83.57058 93 GLN B O 1
ATOM 2499 N N . GLY B 1 97 ? 5.06353 34.58476 -6.26168 1.000 87.93605 94 GLY B N 1
ATOM 2500 C CA . GLY B 1 97 ? 3.66290 34.24151 -6.12554 1.000 87.76339 94 GLY B CA 1
ATOM 2501 C C . GLY B 1 97 ? 3.36939 32.76190 -6.04208 1.000 83.78523 94 GLY B C 1
ATOM 2502 O O . GLY B 1 97 ? 2.20277 32.37067 -6.15928 1.000 82.70565 94 GLY B O 1
ATOM 2503 N N . ILE B 1 98 ? 4.38797 31.92490 -5.84268 1.000 78.03492 95 ILE B N 1
ATOM 2504 C CA . ILE B 1 98 ? 4.17706 30.48478 -5.76988 1.000 71.78288 95 ILE B CA 1
ATOM 2505 C C . ILE B 1 98 ? 3.54431 30.12530 -4.43172 1.000 71.23723 95 ILE B C 1
ATOM 2506 O O . ILE B 1 98 ? 3.95568 30.62272 -3.37310 1.000 73.34096 95 ILE B O 1
ATOM 2511 N N . VAL B 1 99 ? 2.53253 29.26165 -4.47328 1.000 68.79205 96 VAL B N 1
ATOM 2512 C CA . VAL B 1 99 ? 1.83150 28.83827 -3.26511 1.000 65.39637 96 VAL B CA 1
ATOM 2513 C C . VAL B 1 99 ? 2.69874 27.82336 -2.52933 1.000 65.54599 96 VAL B C 1
ATOM 2514 O O . VAL B 1 99 ? 3.07511 26.79070 -3.09327 1.000 64.43052 96 VAL B O 1
ATOM 2518 N N . THR B 1 100 ? 3.01763 28.11386 -1.26879 1.000 62.42461 97 THR B N 1
ATOM 2519 C CA . THR B 1 100 ? 3.96307 27.31897 -0.49816 1.000 60.53961 97 THR B CA 1
ATOM 2520 C C . THR B 1 100 ? 3.27006 26.66565 0.69019 1.000 64.94432 97 THR B C 1
ATOM 2521 O O . THR B 1 100 ? 2.41176 27.27435 1.33756 1.000 66.17356 97 THR B O 1
ATOM 2525 N N . TYR B 1 101 ? 3.65320 25.42133 0.96958 1.000 62.20337 98 TYR B N 1
ATOM 2526 C CA . TYR B 1 101 ? 3.10902 24.64897 2.07545 1.000 61.23319 98 TYR B CA 1
ATOM 2527 C C . TYR B 1 101 ? 4.24332 24.05725 2.89990 1.000 61.13742 98 TYR B C 1
ATOM 2528 O O . TYR B 1 101 ? 5.32777 23.77212 2.38424 1.000 58.92651 98 TYR B O 1
ATOM 2537 N N . ALA B 1 102 ? 3.97185 23.85641 4.18630 1.000 54.00611 99 ALA B N 1
ATOM 2538 C CA . ALA B 1 102 ? 4.87425 23.12769 5.06644 1.000 55.77887 99 ALA B CA 1
ATOM 2539 C C . ALA B 1 102 ? 4.09606 22.69865 6.30010 1.000 55.87239 99 ALA B C 1
ATOM 2540 O O . ALA B 1 102 ? 3.01181 23.21622 6.58323 1.000 58.34020 99 ALA B O 1
ATOM 2542 N N . ALA B 1 103 ? 4.66105 21.73557 7.02540 1.000 50.97699 100 ALA B N 1
ATOM 2543 C CA . ALA B 1 103 ? 4.06257 21.29799 8.27877 1.000 55.44251 100 ALA B CA 1
ATOM 2544 C C . ALA B 1 103 ? 3.95167 22.46869 9.24469 1.000 55.41199 100 ALA B C 1
ATOM 2545 O O . ALA B 1 103 ? 4.78151 23.38169 9.22934 1.000 58.47740 100 ALA B O 1
ATOM 2547 N N . ALA B 1 104 ? 2.89892 22.44879 10.06962 1.000 61.97972 101 ALA B N 1
ATOM 2548 C CA . ALA B 1 104 ? 2.67620 23.52041 11.03646 1.000 71.05952 101 ALA B CA 1
ATOM 2549 C C . ALA B 1 104 ? 3.92208 23.76264 11.87497 1.000 72.72971 101 ALA B C 1
ATOM 2550 O O . ALA B 1 104 ? 4.35549 24.90523 12.06010 1.000 73.30897 101 ALA B O 1
ATOM 2552 N N . ASP B 1 105 ? 4.52873 22.67879 12.36216 1.000 77.31417 102 ASP B N 1
ATOM 2553 C CA . ASP B 1 105 ? 5.73919 22.80110 13.16207 1.000 85.12181 102 ASP B CA 1
ATOM 2554 C C . ASP B 1 105 ? 6.90509 23.34674 12.34919 1.000 81.95296 102 ASP B C 1
ATOM 2555 O O . ASP B 1 105 ? 7.75865 24.05374 12.89625 1.000 84.18692 102 ASP B O 1
ATOM 2560 N N . SER B 1 106 ? 6.97263 23.02100 11.05639 1.000 78.96132 103 SER B N 1
ATOM 2561 C CA . SER B 1 106 ? 8.04090 23.56462 10.22456 1.000 74.54003 103 SER B CA 1
ATOM 2562 C C . SER B 1 106 ? 7.91820 25.07680 10.08997 1.000 73.44744 103 SER B C 1
ATOM 2563 O O . SER B 1 106 ? 8.92835 25.78469 10.00035 1.000 72.97263 103 SER B O 1
ATOM 2566 N N . ASN B 1 107 ? 6.68767 25.59084 10.08753 1.000 72.40014 104 ASN B N 1
ATOM 2567 C CA . ASN B 1 107 ? 6.47414 27.02573 9.94695 1.000 75.87238 104 ASN B CA 1
ATOM 2568 C C . ASN B 1 107 ? 6.66951 27.77063 11.25946 1.000 79.83607 104 ASN B C 1
ATOM 2569 O O . ASN B 1 107 ? 7.10020 28.92883 11.24524 1.000 83.03830 104 ASN B O 1
ATOM 2574 N N . ARG B 1 108 ? 6.35262 27.13925 12.39402 1.000 82.01309 105 ARG B N 1
ATOM 2575 C CA . ARG B 1 108 ? 6.68274 27.74180 13.68207 1.000 86.82667 105 ARG B CA 1
ATOM 2576 C C . ARG B 1 108 ? 8.18702 27.80176 13.89538 1.000 83.58015 105 ARG B C 1
ATOM 2577 O O . ARG B 1 108 ? 8.68988 28.74214 14.52080 1.000 94.00344 105 ARG B O 1
ATOM 2585 N N . MET B 1 109 ? 8.91190 26.81101 13.38094 1.000 77.55908 106 MET B N 1
ATOM 2586 C CA . MET B 1 109 ? 10.33649 26.65208 13.63546 1.000 81.82438 106 MET B CA 1
ATOM 2587 C C . MET B 1 109 ? 11.21850 27.45169 12.68749 1.000 79.77010 106 MET B C 1
ATOM 2588 O O . MET B 1 109 ? 12.41430 27.58988 12.96271 1.000 80.50800 106 MET B O 1
ATOM 2593 N N . ALA B 1 110 ? 10.66699 27.97706 11.58842 1.000 77.30746 107 ALA B N 1
ATOM 2594 C CA . ALA B 1 110 ? 11.51947 28.52423 10.53356 1.000 79.33617 107 ALA B CA 1
ATOM 2595 C C . ALA B 1 110 ? 12.13280 29.87476 10.89159 1.000 80.57025 107 ALA B C 1
ATOM 2596 O O . ALA B 1 110 ? 13.35343 30.03418 10.71654 1.000 78.40934 107 ALA B O 1
ATOM 2598 N N . PRO B 1 111 ? 11.38052 30.87513 11.37707 1.000 83.13411 108 PRO B N 1
ATOM 2599 C CA . PRO B 1 111 ? 12.03063 32.15641 11.71250 1.000 85.40795 108 PRO B CA 1
ATOM 2600 C C . PRO B 1 111 ? 13.10761 32.03530 12.77562 1.000 87.06430 108 PRO B C 1
ATOM 2601 O O . PRO B 1 111 ? 14.02749 32.86319 12.80597 1.000 89.86068 108 PRO B O 1
ATOM 2605 N N A GLN B 1 112 ? 13.03345 31.02703 13.64804 0.459 90.68249 109 GLN B N 1
ATOM 2606 N N B GLN B 1 112 ? 13.01589 31.02918 13.64947 0.541 90.54935 109 GLN B N 1
ATOM 2607 C CA A GLN B 1 112 ? 14.06737 30.86042 14.66441 0.459 96.23145 109 GLN B CA 1
ATOM 2608 C CA B GLN B 1 112 ? 14.04006 30.83551 14.66836 0.541 96.15427 109 GLN B CA 1
ATOM 2609 C C A GLN B 1 112 ? 15.35661 30.32158 14.06137 0.459 97.72101 109 GLN B C 1
ATOM 2610 C C B GLN B 1 112 ? 15.34184 30.32679 14.06154 0.541 97.71823 109 GLN B C 1
ATOM 2611 O O A GLN B 1 112 ? 16.44401 30.57859 14.59092 0.459 101.25512 109 GLN B O 1
ATOM 2612 O O B GLN B 1 112 ? 16.42329 30.60177 14.59489 0.541 101.04079 109 GLN B O 1
ATOM 2623 N N . ASN B 1 113 ? 15.25891 29.58466 12.95563 1.000 100.91738 110 ASN B N 1
ATOM 2624 C CA . ASN B 1 113 ? 16.42258 29.03553 12.27458 1.000 100.58067 110 ASN B CA 1
ATOM 2625 C C . ASN B 1 113 ? 16.85370 29.88641 11.08425 1.000 99.56030 110 ASN B C 1
ATOM 2626 O O . ASN B 1 113 ? 17.49939 29.37395 10.16280 1.000 97.98701 110 ASN B O 1
ATOM 2631 N N . GLY B 1 114 ? 16.50451 31.17063 11.08288 1.000 101.79543 111 GLY B N 1
ATOM 2632 C CA . GLY B 1 114 ? 16.91205 32.05917 10.01106 1.000 100.12623 111 GLY B CA 1
ATOM 2633 C C . GLY B 1 114 ? 16.30240 31.74608 8.66395 1.000 91.08285 111 GLY B C 1
ATOM 2634 O O . GLY B 1 114 ? 16.91221 32.04597 7.63319 1.000 91.86803 111 GLY B O 1
ATOM 2635 N N . LEU B 1 115 ? 15.11121 31.15270 8.64116 1.000 85.46898 112 LEU B N 1
ATOM 2636 C CA . LEU B 1 115 ? 14.44342 30.77518 7.40542 1.000 78.71404 112 LEU B CA 1
ATOM 2637 C C . LEU B 1 115 ? 13.12745 31.52862 7.26573 1.000 79.63344 112 LEU B C 1
ATOM 2638 O O . LEU B 1 115 ? 12.51433 31.93298 8.25863 1.000 80.70297 112 LEU B O 1
ATOM 2643 N N . THR B 1 116 ? 12.70409 31.71983 6.02190 1.000 81.00801 113 THR B N 1
ATOM 2644 C CA . THR B 1 116 ? 11.38087 32.27292 5.75881 1.000 80.22867 113 THR B CA 1
ATOM 2645 C C . THR B 1 116 ? 10.34553 31.15670 5.83440 1.000 77.30164 113 THR B C 1
ATOM 2646 O O . THR B 1 116 ? 10.53662 30.10252 5.21942 1.000 73.11045 113 THR B O 1
ATOM 2650 N N . PRO B 1 117 ? 9.25638 31.33890 6.57604 1.000 81.19688 114 PRO B N 1
ATOM 2651 C CA . PRO B 1 117 ? 8.25922 30.27098 6.68872 1.000 79.40234 114 PRO B CA 1
ATOM 2652 C C . PRO B 1 117 ? 7.46013 30.11110 5.40487 1.000 77.22909 114 PRO B C 1
ATOM 2653 O O . PRO B 1 117 ? 7.43631 30.98379 4.53349 1.000 80.07596 114 PRO B O 1
ATOM 2657 N N . ALA B 1 118 ? 6.80070 28.96133 5.29665 1.000 71.97291 115 ALA B N 1
ATOM 2658 C CA . ALA B 1 118 ? 5.86807 28.75040 4.20371 1.000 69.44406 115 ALA B CA 1
ATOM 2659 C C . ALA B 1 118 ? 4.57835 29.52030 4.46619 1.000 75.99815 115 ALA B C 1
ATOM 2660 O O . ALA B 1 118 ? 4.29089 29.94214 5.58952 1.000 78.55818 115 ALA B O 1
ATOM 2662 N N . GLU B 1 119 ? 3.79520 29.70587 3.40518 1.000 77.08016 116 GLU B N 1
ATOM 2663 C CA . GLU B 1 119 ? 2.60536 30.54072 3.51506 1.000 79.53295 116 GLU B CA 1
ATOM 2664 C C . GLU B 1 119 ? 1.44500 29.78969 4.15710 1.000 76.17444 116 GLU B C 1
ATOM 2665 O O . GLU B 1 119 ? 0.65817 30.38165 4.90399 1.000 77.80512 116 GLU B O 1
ATOM 2671 N N . HIS B 1 120 ? 1.32650 28.49137 3.89278 1.000 74.15106 117 HIS B N 1
ATOM 2672 C CA . HIS B 1 120 ? 0.20725 27.69307 4.37215 1.000 73.90883 117 HIS B CA 1
ATOM 2673 C C . HIS B 1 120 ? 0.70465 26.53926 5.23005 1.000 73.19734 117 HIS B C 1
ATOM 2674 O O . HIS B 1 120 ? 1.73819 25.93149 4.93233 1.000 70.59568 117 HIS B O 1
ATOM 2681 N N . ASP B 1 121 ? -0.04187 26.23826 6.29023 1.000 76.25154 118 ASP B N 1
ATOM 2682 C CA . ASP B 1 121 ? 0.19562 25.04480 7.08833 1.000 77.61210 118 ASP B CA 1
ATOM 2683 C C . ASP B 1 121 ? -0.53601 23.86984 6.45666 1.000 73.03465 118 ASP B C 1
ATOM 2684 O O . ASP B 1 121 ? -1.71294 23.98360 6.10091 1.000 77.29589 118 ASP B O 1
ATOM 2689 N N . LEU B 1 122 ? 0.16504 22.75081 6.30471 1.000 64.67837 119 LEU B N 1
ATOM 2690 C CA . LEU B 1 122 ? -0.48056 21.54351 5.81433 1.000 59.05611 119 LEU B CA 1
ATOM 2691 C C . LEU B 1 122 ? -1.49796 21.04824 6.83379 1.000 65.82966 119 LEU B C 1
ATOM 2692 O O . LEU B 1 122 ? -1.28088 21.12970 8.04618 1.000 66.80101 119 LEU B O 1
ATOM 2697 N N . ILE B 1 123 ? -2.62452 20.55277 6.33710 1.000 67.98515 120 ILE B N 1
ATOM 2698 C CA . ILE B 1 123 ? -3.66595 19.97282 7.17504 1.000 68.20062 120 ILE B CA 1
ATOM 2699 C C . ILE B 1 123 ? -3.70438 18.48118 6.87571 1.000 69.69634 120 ILE B C 1
ATOM 2700 O O . ILE B 1 123 ? -4.05409 18.06804 5.76303 1.000 79.70272 120 ILE B O 1
ATOM 2705 N N . PHE B 1 124 ? -3.33750 17.67193 7.86306 1.000 64.42748 121 PHE B N 1
ATOM 2706 C CA . PHE B 1 124 ? -3.26255 16.22959 7.69265 1.000 64.06634 121 PHE B CA 1
ATOM 2707 C C . PHE B 1 124 ? -4.55242 15.56691 8.15699 1.000 69.08078 121 PHE B C 1
ATOM 2708 O O . PHE B 1 124 ? -5.26407 16.08414 9.02257 1.000 77.18026 121 PHE B O 1
ATOM 2716 N N . ASP B 1 125 ? -4.85269 14.41276 7.56533 1.000 66.68671 122 ASP B N 1
ATOM 2717 C CA . ASP B 1 125 ? -6.05637 13.68173 7.91904 1.000 72.96629 122 ASP B CA 1
ATOM 2718 C C . ASP B 1 125 ? -5.74795 12.69633 9.04518 1.000 71.27221 122 ASP B C 1
ATOM 2719 O O . ASP B 1 125 ? -4.64523 12.66899 9.59631 1.000 70.45260 122 ASP B O 1
ATOM 2724 N N . SER B 1 126 ? -6.73854 11.87082 9.38973 1.000 73.18098 123 SER B N 1
ATOM 2725 C CA . SER B 1 126 ? -6.57049 10.92658 10.49007 1.000 79.08998 123 SER B CA 1
ATOM 2726 C C . SER B 1 126 ? -5.43057 9.94961 10.23224 1.000 77.77730 123 SER B C 1
ATOM 2727 O O . SER B 1 126 ? -4.80013 9.46896 11.18008 1.000 80.89730 123 SER B O 1
ATOM 2730 N N . GLU B 1 127 ? -5.14366 9.65312 8.96661 1.000 78.30958 124 GLU B N 1
ATOM 2731 C CA . GLU B 1 127 ? -4.04350 8.77490 8.59901 1.000 78.97813 124 GLU B CA 1
ATOM 2732 C C . GLU B 1 127 ? -2.76576 9.54358 8.27344 1.000 68.16772 124 GLU B C 1
ATOM 2733 O O . GLU B 1 127 ? -1.87228 8.99145 7.62060 1.000 67.53246 124 GLU B O 1
ATOM 2739 N N . HIS B 1 128 ? -2.66559 10.80109 8.71500 1.000 61.87982 125 HIS B N 1
ATOM 2740 C CA . HIS B 1 128 ? -1.43735 11.59489 8.62072 1.000 57.98820 125 HIS B CA 1
ATOM 2741 C C . HIS B 1 128 ? -1.00168 11.81599 7.17249 1.000 56.97951 125 HIS B C 1
ATOM 2742 O O . HIS B 1 128 ? 0.19094 11.93027 6.88156 1.000 60.78270 125 HIS B O 1
ATOM 2749 N N . SER B 1 129 ? -1.96326 11.88643 6.25617 1.000 52.38926 126 SER B N 1
ATOM 2750 C CA . SER B 1 129 ? -1.69990 12.17711 4.85624 1.000 61.75671 126 SER B CA 1
ATOM 2751 C C . SER B 1 129 ? -2.52797 13.38160 4.42709 1.000 58.93861 126 SER B C 1
ATOM 2752 O O . SER B 1 129 ? -3.47428 13.78999 5.10563 1.000 63.46991 126 SER B O 1
ATOM 2755 N N . THR B 1 130 ? -2.14881 13.95840 3.28858 1.000 56.15758 127 THR B N 1
ATOM 2756 C CA . THR B 1 130 ? -2.92095 15.01418 2.64946 1.000 59.66861 127 THR B CA 1
ATOM 2757 C C . THR B 1 130 ? -2.65911 14.94588 1.15331 1.000 53.39913 127 THR B C 1
ATOM 2758 O O . THR B 1 130 ? -1.52354 14.71813 0.72867 1.000 54.11936 127 THR B O 1
ATOM 2762 N N . SER B 1 131 ? -3.71880 15.11324 0.36147 1.000 52.36292 128 SER B N 1
ATOM 2763 C CA . SER B 1 131 ? -3.61152 15.13728 -1.09128 1.000 60.46496 128 SER B CA 1
ATOM 2764 C C . SER B 1 131 ? -3.75452 16.54853 -1.64860 1.000 63.87410 128 SER B C 1
ATOM 2765 O O . SER B 1 131 ? -4.15452 16.71800 -2.80480 1.000 60.63272 128 SER B O 1
ATOM 2768 N N . VAL B 1 132 ? -3.41820 17.56458 -0.84740 1.000 64.24638 129 VAL B N 1
ATOM 2769 C CA . VAL B 1 132 ? -3.54931 18.95587 -1.27676 1.000 67.72395 129 VAL B CA 1
ATOM 2770 C C . VAL B 1 132 ? -2.72248 19.22480 -2.52540 1.000 65.69304 129 VAL B C 1
ATOM 2771 O O . VAL B 1 132 ? -3.05430 20.11098 -3.32330 1.000 66.89190 129 VAL B O 1
ATOM 2775 N N . LEU B 1 133 ? -1.65189 18.46114 -2.72688 1.000 60.82837 130 LEU B N 1
ATOM 2776 C CA . LEU B 1 133 ? -0.77374 18.59361 -3.88057 1.000 61.29105 130 LEU B CA 1
ATOM 2777 C C . LEU B 1 133 ? -0.77973 17.32052 -4.72087 1.000 61.49112 130 LEU B C 1
ATOM 2778 O O . LEU B 1 133 ? 0.25578 16.89196 -5.23051 1.000 57.82852 130 LEU B O 1
ATOM 2783 N N . HIS B 1 134 ? -1.95268 16.70732 -4.87303 1.000 59.89562 131 HIS B N 1
ATOM 2784 C CA . HIS B 1 134 ? -2.08472 15.49926 -5.67719 1.000 65.71045 131 HIS B CA 1
ATOM 2785 C C . HIS B 1 134 ? -1.47993 15.73132 -7.06248 1.000 69.68685 131 HIS B C 1
ATOM 2786 O O . HIS B 1 134 ? -1.62288 16.82690 -7.62146 1.000 68.84508 131 HIS B O 1
ATOM 2793 N N . PRO B 1 135 ? -0.79760 14.73381 -7.65455 1.000 69.52635 132 PRO B N 1
ATOM 2794 C CA . PRO B 1 135 ? -0.65532 13.32516 -7.26429 1.000 67.35825 132 PRO B CA 1
ATOM 2795 C C . PRO B 1 135 ? 0.34531 13.05318 -6.14633 1.000 62.62320 132 PRO B C 1
ATOM 2796 O O . PRO B 1 135 ? 0.56347 11.88877 -5.81607 1.000 64.01558 132 PRO B O 1
ATOM 2800 N N . LEU B 1 136 ? 0.94678 14.09409 -5.57700 1.000 64.22410 133 LEU B N 1
ATOM 2801 C CA . LEU B 1 136 ? 1.76561 13.89853 -4.38975 1.000 61.51360 133 LEU B CA 1
ATOM 2802 C C . LEU B 1 136 ? 0.89749 13.41745 -3.23453 1.000 59.24383 133 LEU B C 1
ATOM 2803 O O . LEU B 1 136 ? -0.23596 13.87204 -3.05169 1.000 60.83765 133 LEU B O 1
ATOM 2808 N N . VAL B 1 137 ? 1.42533 12.47364 -2.46603 1.000 61.73479 134 VAL B N 1
ATOM 2809 C CA . VAL B 1 137 ? 0.90049 12.16550 -1.14319 1.000 55.76822 134 VAL B CA 1
ATOM 2810 C C . VAL B 1 137 ? 1.90757 12.69377 -0.13413 1.000 56.73343 134 VAL B C 1
ATOM 2811 O O . VAL B 1 137 ? 3.05591 12.23497 -0.09006 1.000 55.52683 134 VAL B O 1
ATOM 2815 N N . ILE B 1 138 ? 1.49668 13.68561 0.64543 1.000 52.09238 135 ILE B N 1
ATOM 2816 C CA . ILE B 1 138 ? 2.34005 14.24690 1.69056 1.000 51.72815 135 ILE B CA 1
ATOM 2817 C C . ILE B 1 138 ? 1.99219 13.53522 2.98899 1.000 56.32618 135 ILE B C 1
ATOM 2818 O O . ILE B 1 138 ? 0.84185 13.57138 3.44000 1.000 58.09664 135 ILE B O 1
ATOM 2823 N N . PHE B 1 139 ? 2.98344 12.88280 3.58352 1.000 50.85951 136 PHE B N 1
ATOM 2824 C CA . PHE B 1 139 ? 2.78201 12.00305 4.72314 1.000 52.79839 136 PHE B CA 1
ATOM 2825 C C . PHE B 1 139 ? 3.60470 12.48830 5.90813 1.000 52.00939 136 PHE B C 1
ATOM 2826 O O . PHE B 1 139 ? 4.76316 12.89066 5.75003 1.000 57.06901 136 PHE B O 1
ATOM 2834 N N . ASP B 1 140 ? 2.99733 12.45014 7.09295 1.000 55.92951 137 ASP B N 1
ATOM 2835 C CA . ASP B 1 140 ? 3.66731 12.84965 8.32396 1.000 58.98140 137 ASP B CA 1
ATOM 2836 C C . ASP B 1 140 ? 3.96947 11.61066 9.15314 1.000 60.31843 137 ASP B C 1
ATOM 2837 O O . ASP B 1 140 ? 3.04257 11.01525 9.72428 1.000 61.64497 137 ASP B O 1
ATOM 2842 N N . PRO B 1 141 ? 5.22619 11.17680 9.24165 1.000 54.48326 138 PRO B N 1
ATOM 2843 C CA . PRO B 1 141 ? 5.55567 9.94116 9.96230 1.000 50.43844 138 PRO B CA 1
ATOM 2844 C C . PRO B 1 141 ? 5.95607 10.12803 11.41729 1.000 49.52963 138 PRO B C 1
ATOM 2845 O O . PRO B 1 141 ? 6.27899 9.13363 12.07791 1.000 53.72305 138 PRO B O 1
ATOM 2849 N N . GLY B 1 142 ? 5.95257 11.35646 11.92524 1.000 52.60263 139 GLY B N 1
ATOM 2850 C CA . GLY B 1 142 ? 6.42315 11.62351 13.25931 1.000 54.44366 139 GLY B CA 1
ATOM 2851 C C . GLY B 1 142 ? 7.86940 12.07295 13.26210 1.000 52.85504 139 GLY B C 1
ATOM 2852 O O . GLY B 1 142 ? 8.55664 12.04500 12.23784 1.000 52.86380 139 GLY B O 1
ATOM 2853 N N . PRO B 1 143 ? 8.36051 12.49319 14.42480 1.000 56.80009 140 PRO B N 1
ATOM 2854 C CA . PRO B 1 143 ? 9.72967 13.01306 14.50503 1.000 58.76212 140 PRO B CA 1
ATOM 2855 C C . PRO B 1 143 ? 10.77233 11.94640 14.19780 1.000 64.43976 140 PRO B C 1
ATOM 2856 O O . PRO B 1 143 ? 10.57329 10.75384 14.44022 1.000 69.60388 140 PRO B O 1
ATOM 2860 N N . GLY B 1 144 ? 11.89797 12.40185 13.65354 1.000 59.00847 141 GLY B N 1
ATOM 2861 C CA . GLY B 1 144 ? 13.02364 11.55191 13.31982 1.000 55.44423 141 GLY B CA 1
ATOM 2862 C C . GLY B 1 144 ? 14.29922 12.35730 13.17419 1.000 57.27638 141 GLY B C 1
ATOM 2863 O O . GLY B 1 144 ? 14.98195 12.62087 14.16761 1.000 62.35191 141 GLY B O 1
ATOM 2864 N N . HIS B 1 145 ? 14.63165 12.75943 11.94228 1.000 55.39149 142 HIS B N 1
ATOM 2865 C CA . HIS B 1 145 ? 15.77381 13.64791 11.74036 1.000 55.96522 142 HIS B CA 1
ATOM 2866 C C . HIS B 1 145 ? 15.54949 14.98633 12.43255 1.000 49.52002 142 HIS B C 1
ATOM 2867 O O . HIS B 1 145 ? 16.47261 15.54527 13.03872 1.000 52.49760 142 HIS B O 1
ATOM 2874 N N . THR B 1 146 ? 14.33062 15.51729 12.34505 1.000 48.98787 143 THR B N 1
ATOM 2875 C CA . THR B 1 146 ? 13.88120 16.63623 13.15783 1.000 58.69400 143 THR B CA 1
ATOM 2876 C C . THR B 1 146 ? 12.48406 16.31968 13.67345 1.000 61.38624 143 THR B C 1
ATOM 2877 O O . THR B 1 146 ? 11.83559 15.36794 13.23223 1.000 58.12648 143 THR B O 1
ATOM 2881 N N . ARG B 1 147 ? 12.02267 17.13149 14.62541 1.000 67.30120 144 ARG B N 1
ATOM 2882 C CA . ARG B 1 147 ? 10.68816 16.95494 15.18769 1.000 70.78765 144 ARG B CA 1
ATOM 2883 C C . ARG B 1 147 ? 9.59364 17.14923 14.14514 1.000 73.76441 144 ARG B C 1
ATOM 2884 O O . ARG B 1 147 ? 8.48862 16.62143 14.31266 1.000 76.23114 144 ARG B O 1
ATOM 2892 N N . ASP B 1 148 ? 9.88675 17.85095 13.05211 1.000 71.20900 145 ASP B N 1
ATOM 2893 C CA . ASP B 1 148 ? 8.86207 18.30042 12.12204 1.000 67.57399 145 ASP B CA 1
ATOM 2894 C C . ASP B 1 148 ? 8.93372 17.65862 10.74425 1.000 64.99723 145 ASP B C 1
ATOM 2895 O O . ASP B 1 148 ? 8.11731 18.00561 9.88495 1.000 67.17083 145 ASP B O 1
ATOM 2900 N N . ASN B 1 149 ? 9.87293 16.74723 10.49889 1.000 59.50155 146 ASN B N 1
ATOM 2901 C CA . ASN B 1 149 ? 10.08367 16.26459 9.13883 1.000 56.63643 146 ASN B CA 1
ATOM 2902 C C . ASN B 1 149 ? 8.87209 15.49639 8.62386 1.000 57.49346 146 ASN B C 1
ATOM 2903 O O . ASN B 1 149 ? 8.23358 14.73598 9.35833 1.000 61.99371 146 ASN B O 1
ATOM 2908 N N . ILE B 1 150 ? 8.55928 15.71372 7.34618 1.000 54.78055 147 ILE B N 1
ATOM 2909 C CA . ILE B 1 150 ? 7.52190 14.98865 6.62839 1.000 52.35504 147 ILE B CA 1
ATOM 2910 C C . ILE B 1 150 ? 8.14354 14.41967 5.35828 1.000 53.67045 147 ILE B C 1
ATOM 2911 O O . ILE B 1 150 ? 9.25633 14.77779 4.97224 1.000 59.90641 147 ILE B O 1
ATOM 2916 N N . VAL B 1 151 ? 7.40599 13.52287 4.70171 1.000 53.51130 148 VAL B N 1
ATOM 2917 C CA . VAL B 1 151 ? 7.86218 12.88527 3.47355 1.000 52.46832 148 VAL B CA 1
ATOM 2918 C C . VAL B 1 151 ? 6.81460 13.08983 2.38426 1.000 49.47445 148 VAL B C 1
ATOM 2919 O O . VAL B 1 151 ? 5.66373 13.44012 2.64935 1.000 53.71673 148 VAL B O 1
ATOM 2923 N N . VAL B 1 152 ? 7.23866 12.86165 1.14206 1.000 46.27785 149 VAL B N 1
ATOM 2924 C CA . VAL B 1 152 ? 6.38883 12.98599 -0.03638 1.000 48.28820 149 VAL B CA 1
ATOM 2925 C C . VAL B 1 152 ? 6.48878 11.69167 -0.82982 1.000 50.74271 149 VAL B C 1
ATOM 2926 O O . VAL B 1 152 ? 7.59434 11.21981 -1.11583 1.000 51.45012 149 VAL B O 1
ATOM 2930 N N . GLY B 1 153 ? 5.34234 11.11860 -1.18040 1.000 56.95901 150 GLY B N 1
ATOM 2931 C CA . GLY B 1 153 ? 5.29838 9.90575 -1.97203 1.000 55.66495 150 GLY B CA 1
ATOM 2932 C C . GLY B 1 153 ? 4.57298 10.12762 -3.28503 1.000 58.33307 150 GLY B C 1
ATOM 2933 O O . GLY B 1 153 ? 3.65457 10.94441 -3.37708 1.000 61.56766 150 GLY B O 1
ATOM 2934 N N . LEU B 1 154 ? 5.00480 9.39425 -4.31277 1.000 56.40392 151 LEU B N 1
ATOM 2935 C CA . LEU B 1 154 ? 4.33313 9.34959 -5.61043 1.000 60.74084 151 LEU B CA 1
ATOM 2936 C C . LEU B 1 154 ? 3.95194 7.89314 -5.86305 1.000 60.32452 151 LEU B C 1
ATOM 2937 O O . LEU B 1 154 ? 4.59858 7.19843 -6.66359 1.000 57.65738 151 LEU B O 1
ATOM 2942 N N . PRO B 1 155 ? 2.91021 7.39167 -5.18690 1.000 66.11023 152 PRO B N 1
ATOM 2943 C CA . PRO B 1 155 ? 2.60046 5.95426 -5.28615 1.000 64.82879 152 PRO B CA 1
ATOM 2944 C C . PRO B 1 155 ? 2.23511 5.49837 -6.68752 1.000 63.71717 152 PRO B C 1
ATOM 2945 O O . PRO B 1 155 ? 2.46692 4.32893 -7.01867 1.000 63.47304 152 PRO B O 1
ATOM 2949 N N . GLU B 1 156 ? 1.67431 6.37718 -7.52093 1.000 65.08742 153 GLU B N 1
ATOM 2950 C CA . GLU B 1 156 ? 1.38925 5.99150 -8.89820 1.000 75.76138 153 GLU B CA 1
ATOM 2951 C C . GLU B 1 156 ? 2.66520 5.65450 -9.65899 1.000 68.55963 153 GLU B C 1
ATOM 2952 O O . GLU B 1 156 ? 2.64107 4.81819 -10.56944 1.000 68.97333 153 GLU B O 1
ATOM 2958 N N . GLN B 1 157 ? 3.78311 6.28827 -9.30204 1.000 59.51775 154 GLN B N 1
ATOM 2959 C CA . GLN B 1 157 ? 5.06598 6.05797 -9.95256 1.000 62.05987 154 GLN B CA 1
ATOM 2960 C C . GLN B 1 157 ? 6.04448 5.27869 -9.08452 1.000 62.93753 154 GLN B C 1
ATOM 2961 O O . GLN B 1 157 ? 7.17656 5.03730 -9.51652 1.000 63.66622 154 GLN B O 1
ATOM 2967 N N . GLY B 1 158 ? 5.64066 4.87251 -7.88302 1.000 58.61567 155 GLY B N 1
ATOM 2968 C CA . GLY B 1 158 ? 6.51368 4.10497 -7.01350 1.000 58.57171 155 GLY B CA 1
ATOM 2969 C C . GLY B 1 158 ? 7.72707 4.85665 -6.51297 1.000 55.12161 155 GLY B C 1
ATOM 2970 O O . GLY B 1 158 ? 8.81502 4.27540 -6.42451 1.000 57.27445 155 GLY B O 1
ATOM 2971 N N . ILE B 1 159 ? 7.56969 6.13297 -6.16799 1.000 53.27690 156 ILE B N 1
ATOM 2972 C CA . ILE B 1 159 ? 8.67245 6.97835 -5.72497 1.000 54.21170 156 ILE B CA 1
ATOM 2973 C C . ILE B 1 159 ? 8.34207 7.54299 -4.35116 1.000 54.22338 156 ILE B C 1
ATOM 2974 O O . ILE B 1 159 ? 7.25397 8.09315 -4.14429 1.000 52.45138 156 ILE B O 1
ATOM 2979 N N . VAL B 1 160 ? 9.27994 7.40578 -3.41780 1.000 51.67077 157 VAL B N 1
ATOM 2980 C CA . VAL B 1 160 ? 9.22167 8.07589 -2.12504 1.000 44.64014 157 VAL B CA 1
ATOM 2981 C C . VAL B 1 160 ? 10.38360 9.05226 -2.05050 1.000 47.92541 157 VAL B C 1
ATOM 2982 O O . VAL B 1 160 ? 11.52985 8.68837 -2.34390 1.000 48.67621 157 VAL B O 1
ATOM 2986 N N . PHE B 1 161 ? 10.09150 10.28899 -1.66553 1.000 44.92482 158 PHE B N 1
ATOM 2987 C CA . PHE B 1 161 ? 11.13010 11.26744 -1.36235 1.000 50.00881 158 PHE B CA 1
ATOM 2988 C C . PHE B 1 161 ? 11.21720 11.35772 0.15649 1.000 55.16280 158 PHE B C 1
ATOM 2989 O O . PHE B 1 161 ? 10.34941 11.94600 0.80655 1.000 48.86347 158 PHE B O 1
ATOM 2997 N N . GLY B 1 162 ? 12.26427 10.76032 0.72177 1.000 57.92250 159 GLY B N 1
ATOM 2998 C CA . GLY B 1 162 ? 12.39374 10.66013 2.16280 1.000 62.33045 159 GLY B CA 1
ATOM 2999 C C . GLY B 1 162 ? 12.99690 11.86339 2.84765 1.000 60.35032 159 GLY B C 1
ATOM 3000 O O . GLY B 1 162 ? 12.87813 11.98210 4.06941 1.000 61.18076 159 GLY B O 1
ATOM 3001 N N . GLY B 1 163 ? 13.63137 12.75971 2.10081 1.000 61.50173 160 GLY B N 1
ATOM 3002 C CA . GLY B 1 163 ? 14.31369 13.89256 2.69668 1.000 63.64519 160 GLY B CA 1
ATOM 3003 C C . GLY B 1 163 ? 15.42632 13.41897 3.60901 1.000 64.19480 160 GLY B C 1
ATOM 3004 O O . GLY B 1 163 ? 16.02221 12.36514 3.37720 1.000 64.63709 160 GLY B O 1
ATOM 3014 N N . LEU B 1 165 ? 15.09817 12.28607 6.47007 1.000 60.23201 162 LEU B N 1
ATOM 3015 C CA . LEU B 1 165 ? 14.61109 11.18136 7.29017 1.000 55.65913 162 LEU B CA 1
ATOM 3016 C C . LEU B 1 165 ? 15.25455 9.87444 6.84023 1.000 54.96405 162 LEU B C 1
ATOM 3017 O O . LEU B 1 165 ? 15.43901 8.95435 7.63479 1.000 54.00221 162 LEU B O 1
ATOM 3022 N N . ILE B 1 166 ? 15.60052 9.80179 5.55941 1.000 55.54897 163 ILE B N 1
ATOM 3023 C CA . ILE B 1 166 ? 16.26808 8.64000 4.98952 1.000 56.53482 163 ILE B CA 1
ATOM 3024 C C . ILE B 1 166 ? 17.73443 8.98540 4.78075 1.000 56.59138 163 ILE B C 1
ATOM 3025 O O . ILE B 1 166 ? 18.06177 10.04521 4.23065 1.000 59.22468 163 ILE B O 1
ATOM 3030 N N . ARG B 1 167 ? 18.61222 8.10362 5.23206 1.000 53.72610 164 ARG B N 1
ATOM 3031 C CA . ARG B 1 167 ? 20.04049 8.33518 5.12862 1.000 55.96421 164 ARG B CA 1
ATOM 3032 C C . ARG B 1 167 ? 20.55103 7.93982 3.74584 1.000 55.95776 164 ARG B C 1
ATOM 3033 O O . ARG B 1 167 ? 20.00024 7.03938 3.10914 1.000 57.67757 164 ARG B O 1
ATOM 3041 N N . PRO B 1 168 ? 21.59190 8.61143 3.25358 1.000 58.02471 165 PRO B N 1
ATOM 3042 C CA . PRO B 1 168 ? 22.16706 8.23083 1.95869 1.000 59.79337 165 PRO B CA 1
ATOM 3043 C C . PRO B 1 168 ? 22.68070 6.79895 1.98027 1.000 60.93340 165 PRO B C 1
ATOM 3044 O O . PRO B 1 168 ? 23.02148 6.24316 3.02709 1.000 61.28841 165 PRO B O 1
ATOM 3048 N N . SER B 1 169 ? 22.72070 6.19492 0.79724 1.000 62.38881 166 SER B N 1
ATOM 3049 C CA . SER B 1 169 ? 23.28989 4.86209 0.66994 1.000 65.53125 166 SER B CA 1
ATOM 3050 C C . SER B 1 169 ? 24.77944 4.90030 0.98973 1.000 64.23454 166 SER B C 1
ATOM 3051 O O . SER B 1 169 ? 25.49157 5.82799 0.59885 1.000 59.56317 166 SER B O 1
ATOM 3054 N N . GLY B 1 170 ? 25.24956 3.88619 1.70957 1.000 63.43659 167 GLY B N 1
ATOM 3055 C CA . GLY B 1 170 ? 26.61538 3.85632 2.18171 1.000 64.99594 167 GLY B CA 1
ATOM 3056 C C . GLY B 1 170 ? 26.83717 4.53495 3.51273 1.000 65.42180 167 GLY B C 1
ATOM 3057 O O . GLY B 1 170 ? 27.97097 4.53299 4.01162 1.000 68.18998 167 GLY B O 1
ATOM 3058 N N . SER B 1 171 ? 25.79612 5.11112 4.10311 1.000 64.49880 168 SER B N 1
ATOM 3059 C CA . SER B 1 171 ? 25.94103 5.78492 5.38242 1.000 66.34525 168 SER B CA 1
ATOM 3060 C C . SER B 1 171 ? 26.23161 4.77811 6.48462 1.000 66.35939 168 SER B C 1
ATOM 3061 O O . SER B 1 171 ? 25.68975 3.66987 6.49532 1.000 67.33574 168 SER B O 1
ATOM 3064 N N . THR B 1 172 ? 27.10866 5.16654 7.40922 1.000 71.42060 169 THR B N 1
ATOM 3065 C CA . THR B 1 172 ? 27.36403 4.38887 8.61494 1.000 70.78957 169 THR B CA 1
ATOM 3066 C C . THR B 1 172 ? 26.99695 5.15887 9.87842 1.000 71.90922 169 THR B C 1
ATOM 3067 O O . THR B 1 172 ? 27.25689 4.67330 10.98557 1.000 76.31703 169 THR B O 1
ATOM 3071 N N . SER B 1 173 ? 26.39257 6.33925 9.74328 1.000 71.06592 170 SER B N 1
ATOM 3072 C CA . SER B 1 173 ? 25.95326 7.13673 10.87990 1.000 73.90122 170 SER B CA 1
ATOM 3073 C C . SER B 1 173 ? 24.66663 7.85969 10.50429 1.000 67.70405 170 SER B C 1
ATOM 3074 O O . SER B 1 173 ? 24.25880 7.88235 9.34002 1.000 63.09777 170 SER B O 1
ATOM 3077 N N . LEU B 1 174 ? 24.02381 8.45855 11.50854 1.000 70.70317 171 LEU B N 1
ATOM 3078 C CA . LEU B 1 174 ? 22.79342 9.20524 11.28037 1.000 66.29361 171 LEU B CA 1
ATOM 3079 C C . LEU B 1 174 ? 23.04460 10.63868 10.82607 1.000 69.34488 171 LEU B C 1
ATOM 3080 O O . LEU B 1 174 ? 22.08461 11.33702 10.47995 1.000 69.82717 171 LEU B O 1
ATOM 3085 N N . GLY B 1 175 ? 24.29911 11.08934 10.80917 1.000 68.11716 172 GLY B N 1
ATOM 3086 C CA . GLY B 1 175 ? 24.62108 12.41897 10.32509 1.000 75.61453 172 GLY B CA 1
ATOM 3087 C C . GLY B 1 175 ? 24.49154 13.50054 11.37713 1.000 78.57632 172 GLY B C 1
ATOM 3088 O O . GLY B 1 175 ? 24.91579 13.31649 12.52271 1.000 77.87865 172 GLY B O 1
ATOM 3089 N N . ASN B 1 176 ? 23.91830 14.64046 10.99466 1.000 86.07301 173 ASN B N 1
ATOM 3090 C CA . ASN B 1 176 ? 23.65072 15.71542 11.94423 1.000 95.10210 173 ASN B CA 1
ATOM 3091 C C . ASN B 1 176 ? 22.52415 15.28955 12.87681 1.000 93.44217 173 ASN B C 1
ATOM 3092 O O . ASN B 1 176 ? 21.35881 15.22627 12.47097 1.000 89.74332 173 ASN B O 1
ATOM 3097 N N . THR B 1 177 ? 22.87188 14.99595 14.12872 1.000 94.13767 174 THR B N 1
ATOM 3098 C CA . THR B 1 177 ? 21.93343 14.46619 15.10921 1.000 91.54572 174 THR B CA 1
ATOM 3099 C C . THR B 1 177 ? 21.52370 15.49755 16.15154 1.000 89.30587 174 THR B C 1
ATOM 3100 O O . THR B 1 177 ? 20.92393 15.12991 17.16697 1.000 87.88378 174 THR B O 1
ATOM 3104 N N . ALA B 1 178 ? 21.81794 16.77865 15.91784 1.000 93.45961 175 ALA B N 1
ATOM 3105 C CA . ALA B 1 178 ? 21.61298 17.78979 16.95018 1.000 98.95910 175 ALA B CA 1
ATOM 3106 C C . ALA B 1 178 ? 20.13596 17.97460 17.27638 1.000 97.45190 175 ALA B C 1
ATOM 3107 O O . ALA B 1 178 ? 19.76638 18.11939 18.44756 1.000 98.18097 175 ALA B O 1
ATOM 3109 N N . ASP B 1 179 ? 19.27483 17.97749 16.25880 1.000 91.63577 176 ASP B N 1
ATOM 3110 C CA . ASP B 1 179 ? 17.85307 18.23363 16.45254 1.000 88.32490 176 ASP B CA 1
ATOM 3111 C C . ASP B 1 179 ? 17.00349 16.97761 16.28989 1.000 77.46463 176 ASP B C 1
ATOM 3112 O O . ASP B 1 179 ? 15.78477 17.07709 16.11911 1.000 74.50980 176 ASP B O 1
ATOM 3117 N N . ALA B 1 180 ? 17.61200 15.80054 16.36318 1.000 74.14097 177 ALA B N 1
ATOM 3118 C CA . ALA B 1 180 ? 16.91278 14.56685 16.03986 1.000 69.09710 177 ALA B CA 1
ATOM 3119 C C . ALA B 1 180 ? 16.15383 14.01303 17.24202 1.000 72.40075 177 ALA B C 1
ATOM 3120 O O . ALA B 1 180 ? 16.40467 14.37185 18.39527 1.000 72.58169 177 ALA B O 1
ATOM 3122 N N . ASP B 1 181 ? 15.20652 13.12746 16.94478 1.000 72.57055 178 ASP B N 1
ATOM 3123 C CA . ASP B 1 181 ? 14.49484 12.32589 17.93709 1.000 70.79550 178 ASP B CA 1
ATOM 3124 C C . ASP B 1 181 ? 15.00114 10.89541 17.75825 1.000 67.20357 178 ASP B C 1
ATOM 3125 O O . ASP B 1 181 ? 14.46004 10.12009 16.96657 1.000 62.09602 178 ASP B O 1
ATOM 3130 N N . LEU B 1 182 ? 16.05614 10.55556 18.50316 1.000 59.33594 179 LEU B N 1
ATOM 3131 C CA . LEU B 1 182 ? 16.68846 9.24907 18.35123 1.000 61.70830 179 LEU B CA 1
ATOM 3132 C C . LEU B 1 182 ? 15.74572 8.11787 18.73159 1.000 63.74095 179 LEU B C 1
ATOM 3133 O O . LEU B 1 182 ? 15.81031 7.03138 18.14330 1.000 68.77420 179 LEU B O 1
ATOM 3138 N N . ALA B 1 183 ? 14.86016 8.35711 19.70097 1.000 60.38280 180 ALA B N 1
ATOM 3139 C CA . ALA B 1 183 ? 13.94300 7.31494 20.14681 1.000 64.61999 180 ALA B CA 1
ATOM 3140 C C . ALA B 1 183 ? 12.92591 6.96263 19.06570 1.000 55.86841 180 ALA B C 1
ATOM 3141 O O . ALA B 1 183 ? 12.61243 5.78322 18.86146 1.000 59.83211 180 ALA B O 1
ATOM 3143 N N . HIS B 1 184 ? 12.39825 7.96737 18.36391 1.000 54.22211 181 HIS B N 1
ATOM 3144 C CA . HIS B 1 184 ? 11.29286 7.76144 17.43534 1.000 55.47001 181 HIS B CA 1
ATOM 3145 C C . HIS B 1 184 ? 11.73313 7.59180 15.98517 1.000 55.79614 181 HIS B C 1
ATOM 3146 O O . HIS B 1 184 ? 10.90420 7.21365 15.14893 1.000 48.63184 181 HIS B O 1
ATOM 3153 N N . TRP B 1 185 ? 13.00923 7.83695 15.67243 1.000 55.89490 182 TRP B N 1
ATOM 3154 C CA . TRP B 1 185 ? 13.44317 7.88053 14.27740 1.000 48.36264 182 TRP B CA 1
ATOM 3155 C C . TRP B 1 185 ? 13.13379 6.57413 13.55416 1.000 53.36688 182 TRP B C 1
ATOM 3156 O O . TRP B 1 185 ? 12.63634 6.58555 12.42204 1.000 52.74494 182 TRP B O 1
ATOM 3167 N N . LYS B 1 186 ? 13.41068 5.43410 14.19415 1.000 50.81847 183 LYS B N 1
ATOM 3168 C CA . LYS B 1 186 ? 13.14837 4.15460 13.54039 1.000 51.31834 183 LYS B CA 1
ATOM 3169 C C . LYS B 1 186 ? 11.65865 3.96464 13.28021 1.000 51.57704 183 LYS B C 1
ATOM 3170 O O . LYS B 1 186 ? 11.26408 3.49060 12.20704 1.000 51.63105 183 LYS B O 1
ATOM 3176 N N . THR B 1 187 ? 10.81739 4.34406 14.24777 1.000 51.03200 184 THR B N 1
ATOM 3177 C CA . THR B 1 187 ? 9.37121 4.24424 14.07189 1.000 50.09192 184 THR B CA 1
ATOM 3178 C C . THR B 1 187 ? 8.89944 5.04721 12.86547 1.000 53.53063 184 THR B C 1
ATOM 3179 O O . THR B 1 187 ? 8.04660 4.58501 12.09784 1.000 48.74166 184 THR B O 1
ATOM 3183 N N . ALA B 1 188 ? 9.45318 6.24704 12.67347 1.000 50.07991 185 ALA B N 1
ATOM 3184 C CA . ALA B 1 188 ? 9.04303 7.07292 11.54297 1.000 50.39461 185 ALA B CA 1
ATOM 3185 C C . ALA B 1 188 ? 9.47920 6.45504 10.21949 1.000 51.53950 185 ALA B C 1
ATOM 3186 O O . ALA B 1 188 ? 8.72025 6.46939 9.24389 1.000 50.32921 185 ALA B O 1
ATOM 3188 N N . VAL B 1 189 ? 10.69618 5.90929 10.16498 1.000 50.59766 186 VAL B N 1
ATOM 3189 C CA . VAL B 1 189 ? 11.16943 5.26473 8.94202 1.000 49.49450 186 VAL B CA 1
ATOM 3190 C C . VAL B 1 189 ? 10.26404 4.09551 8.57726 1.000 54.44786 186 VAL B C 1
ATOM 3191 O O . VAL B 1 189 ? 9.83903 3.94990 7.42458 1.000 59.94880 186 VAL B O 1
ATOM 3195 N N . LEU B 1 190 ? 9.94742 3.24905 9.56069 1.000 49.05960 187 LEU B N 1
ATOM 3196 C CA . LEU B 1 190 ? 9.08948 2.09826 9.29954 1.000 50.66989 187 LEU B CA 1
ATOM 3197 C C . LEU B 1 190 ? 7.67089 2.52185 8.93998 1.000 51.76776 187 LEU B C 1
ATOM 3198 O O . LEU B 1 190 ? 6.97994 1.80790 8.20407 1.000 56.48123 187 LEU B O 1
ATOM 3203 N N . ALA B 1 191 ? 7.21690 3.66899 9.44858 1.000 46.21758 188 ALA B N 1
ATOM 3204 C CA . ALA B 1 191 ? 5.89625 4.16215 9.07633 1.000 52.59048 188 ALA B CA 1
ATOM 3205 C C . ALA B 1 191 ? 5.86649 4.58638 7.61477 1.000 52.58030 188 ALA B C 1
ATOM 3206 O O . ALA B 1 191 ? 4.85591 4.39582 6.92861 1.000 55.02437 188 ALA B O 1
ATOM 3208 N N . VAL B 1 192 ? 6.96269 5.16961 7.12478 1.000 47.56540 189 VAL B N 1
ATOM 3209 C CA . VAL B 1 192 ? 7.04709 5.52820 5.71347 1.000 49.00710 189 VAL B CA 1
ATOM 3210 C C . VAL B 1 192 ? 7.08241 4.27225 4.85369 1.000 52.99444 189 VAL B C 1
ATOM 3211 O O . VAL B 1 192 ? 6.37115 4.16763 3.84827 1.000 51.40001 189 VAL B O 1
ATOM 3215 N N . ALA B 1 193 ? 7.91745 3.30102 5.23705 1.000 51.69798 190 ALA B N 1
ATOM 3216 C CA . ALA B 1 193 ? 8.00095 2.04733 4.49331 1.000 57.03254 190 ALA B CA 1
ATOM 3217 C C . ALA B 1 193 ? 6.66209 1.32351 4.44919 1.000 55.31067 190 ALA B C 1
ATOM 3218 O O . ALA B 1 193 ? 6.36374 0.62868 3.47046 1.000 60.64274 190 ALA B O 1
ATOM 3220 N N . GLN B 1 194 ? 5.84715 1.46902 5.49468 1.000 54.54430 191 GLN B N 1
ATOM 3221 C CA . GLN B 1 194 ? 4.54766 0.80856 5.52247 1.000 55.28675 191 GLN B CA 1
ATOM 3222 C C . GLN B 1 194 ? 3.50754 1.57684 4.71562 1.000 50.23774 191 GLN B C 1
ATOM 3223 O O . GLN B 1 194 ? 2.68799 0.96954 4.01733 1.000 52.85293 191 GLN B O 1
ATOM 3229 N N . ARG B 1 195 ? 3.52122 2.90853 4.80750 1.000 44.70808 192 ARG B N 1
ATOM 3230 C CA . ARG B 1 195 ? 2.57492 3.71819 4.04671 1.000 46.49916 192 ARG B CA 1
ATOM 3231 C C . ARG B 1 195 ? 2.78718 3.55702 2.54608 1.000 47.22986 192 ARG B C 1
ATOM 3232 O O . ARG B 1 195 ? 1.81733 3.48011 1.78174 1.000 52.58845 192 ARG B O 1
ATOM 3240 N N . PHE B 1 196 ? 4.04461 3.50669 2.10448 1.000 46.90899 193 PHE B N 1
ATOM 3241 C CA . PHE B 1 196 ? 4.33623 3.31643 0.68855 1.000 48.30520 193 PHE B CA 1
ATOM 3242 C C . PHE B 1 196 ? 4.99537 1.96142 0.46270 1.000 48.82646 193 PHE B C 1
ATOM 3243 O O . PHE B 1 196 ? 6.16031 1.88291 0.05958 1.000 50.80347 193 PHE B O 1
ATOM 3251 N N . ALA B 1 197 ? 4.23791 0.88918 0.70686 1.000 47.82612 194 ALA B N 1
ATOM 3252 C CA . ALA B 1 197 ? 4.78420 -0.46398 0.70111 1.000 56.74779 194 ALA B CA 1
ATOM 3253 C C . ALA B 1 197 ? 5.25491 -0.91762 -0.67453 1.000 63.92989 194 ALA B C 1
ATOM 3254 O O . ALA B 1 197 ? 6.10273 -1.81294 -0.75721 1.000 64.70888 194 ALA B O 1
ATOM 3256 N N . GLU B 1 198 ? 4.73111 -0.33400 -1.75055 1.000 66.74757 195 GLU B N 1
ATOM 3257 C CA . GLU B 1 198 ? 5.05639 -0.80909 -3.08870 1.000 70.32710 195 GLU B CA 1
ATOM 3258 C C . GLU B 1 198 ? 6.16622 -0.01648 -3.76175 1.000 64.82053 195 GLU B C 1
ATOM 3259 O O . GLU B 1 198 ? 6.74708 -0.50125 -4.74065 1.000 69.93713 195 GLU B O 1
ATOM 3265 N N . ALA B 1 199 ? 6.47104 1.18110 -3.26953 1.000 57.16535 196 ALA B N 1
ATOM 3266 C CA . ALA B 1 199 ? 7.46261 2.02423 -3.92283 1.000 53.85444 196 ALA B CA 1
ATOM 3267 C C . ALA B 1 199 ? 8.84026 1.37340 -3.87765 1.000 56.10473 196 ALA B C 1
ATOM 3268 O O . ALA B 1 199 ? 9.28276 0.89230 -2.82963 1.000 57.06660 196 ALA B O 1
ATOM 3270 N N . GLN B 1 200 ? 9.51485 1.35966 -5.03005 1.000 59.17073 197 GLN B N 1
ATOM 3271 C CA . GLN B 1 200 ? 10.83493 0.76283 -5.16793 1.000 61.15806 197 GLN B CA 1
ATOM 3272 C C . GLN B 1 200 ? 11.94176 1.78376 -5.38684 1.000 61.45501 197 GLN B C 1
ATOM 3273 O O . GLN B 1 200 ? 13.11938 1.41440 -5.33236 1.000 62.13987 197 GLN B O 1
ATOM 3279 N N . GLN B 1 201 ? 11.60268 3.04564 -5.63259 1.000 57.45612 198 GLN B N 1
ATOM 3280 C CA . GLN B 1 201 ? 12.58050 4.10481 -5.88033 1.000 58.37295 198 GLN B CA 1
ATOM 3281 C C . GLN B 1 201 ? 12.53081 5.08097 -4.70874 1.000 58.58759 198 GLN B C 1
ATOM 3282 O O . GLN B 1 201 ? 11.59581 5.87869 -4.59435 1.000 59.82563 198 GLN B O 1
ATOM 3288 N N . ILE B 1 202 ? 13.54034 5.01628 -3.84506 1.000 55.40752 199 ILE B N 1
ATOM 3289 C CA . ILE B 1 202 ? 13.60554 5.80674 -2.62080 1.000 51.94237 199 ILE B CA 1
ATOM 3290 C C . ILE B 1 202 ? 14.66810 6.88175 -2.80925 1.000 53.14402 199 ILE B C 1
ATOM 3291 O O . ILE B 1 202 ? 15.82412 6.57634 -3.13026 1.000 57.11622 199 ILE B O 1
ATOM 3296 N N . ILE B 1 203 ? 14.28322 8.13695 -2.60169 1.000 49.78901 200 ILE B N 1
ATOM 3297 C CA . ILE B 1 203 ? 15.15658 9.27865 -2.83578 1.000 49.44178 200 ILE B CA 1
ATOM 3298 C C . ILE B 1 203 ? 15.51725 9.88654 -1.48081 1.000 52.96491 200 ILE B C 1
ATOM 3299 O O . ILE B 1 203 ? 14.63760 10.42543 -0.79333 1.000 51.99653 200 ILE B O 1
ATOM 3304 N N . PRO B 1 204 ? 16.78637 9.83168 -1.05648 1.000 53.82932 201 PRO B N 1
ATOM 3305 C CA . PRO B 1 204 ? 17.19219 10.56421 0.14876 1.000 54.56286 201 PRO B CA 1
ATOM 3306 C C . PRO B 1 204 ? 17.55142 12.00493 -0.18066 1.000 58.86067 201 PRO B C 1
ATOM 3307 O O . PRO B 1 204 ? 17.51459 12.40882 -1.34819 1.000 59.94763 201 PRO B O 1
ATOM 3311 N N . SER B 1 205 ? 17.90009 12.79323 0.83686 1.000 60.50453 202 SER B N 1
ATOM 3312 C CA . SER B 1 205 ? 18.26759 14.18386 0.60140 1.000 63.15897 202 SER B CA 1
ATOM 3313 C C . SER B 1 205 ? 19.67314 14.33443 0.03776 1.000 62.01991 202 SER B C 1
ATOM 3314 O O . SER B 1 205 ? 19.94137 15.31713 -0.66184 1.000 62.50393 202 SER B O 1
ATOM 3317 N N . HIS B 1 206 ? 20.57091 13.39399 0.32174 1.000 61.51683 203 HIS B N 1
ATOM 3318 C CA . HIS B 1 206 ? 21.93924 13.45018 -0.16904 1.000 63.67326 203 HIS B CA 1
ATOM 3319 C C . HIS B 1 206 ? 22.26186 12.18118 -0.94072 1.000 61.71875 203 HIS B C 1
ATOM 3320 O O . HIS B 1 206 ? 21.89432 11.07780 -0.52235 1.000 67.94960 203 HIS B O 1
ATOM 3327 N N . GLY B 1 207 ? 22.94351 12.34399 -2.07199 1.000 69.34087 204 GLY B N 1
ATOM 3328 C CA . GLY B 1 207 ? 23.39331 11.21379 -2.84458 1.000 66.00839 204 GLY B CA 1
ATOM 3329 C C . GLY B 1 207 ? 22.33464 10.66346 -3.77535 1.000 65.86476 204 GLY B C 1
ATOM 3330 O O . GLY B 1 207 ? 21.24973 11.23288 -3.93736 1.000 61.52881 204 GLY B O 1
ATOM 3331 N N . PRO B 1 208 ? 22.63089 9.52603 -4.39640 1.000 65.73014 205 PRO B N 1
ATOM 3332 C CA . PRO B 1 208 ? 21.77053 9.02251 -5.46839 1.000 60.60265 205 PRO B CA 1
ATOM 3333 C C . PRO B 1 208 ? 20.51596 8.33564 -4.95695 1.000 59.34427 205 PRO B C 1
ATOM 3334 O O . PRO B 1 208 ? 20.46179 7.81840 -3.83931 1.000 57.30214 205 PRO B O 1
ATOM 3338 N N . MET B 1 209 ? 19.49371 8.34930 -5.80928 1.000 62.58558 206 MET B N 1
ATOM 3339 C CA . MET B 1 209 ? 18.30373 7.54076 -5.58998 1.000 64.82218 206 MET B CA 1
ATOM 3340 C C . MET B 1 209 ? 18.68419 6.06822 -5.50427 1.000 60.04974 206 MET B C 1
ATOM 3341 O O . MET B 1 209 ? 19.61386 5.61234 -6.17480 1.000 60.43969 206 MET B O 1
ATOM 3346 N N . ALA B 1 210 ? 17.97359 5.32826 -4.66229 1.000 56.72717 207 ALA B N 1
ATOM 3347 C CA . ALA B 1 210 ? 18.24347 3.90631 -4.48444 1.000 57.85410 207 ALA B CA 1
ATOM 3348 C C . ALA B 1 210 ? 16.92282 3.20993 -4.17314 1.000 59.36083 207 ALA B C 1
ATOM 3349 O O . ALA B 1 210 ? 15.84583 3.78472 -4.36058 1.000 57.98205 207 ALA B O 1
ATOM 3351 N N . GLY B 1 211 ? 17.00200 1.97034 -3.70060 1.000 55.92358 208 GLY B N 1
ATOM 3352 C CA . GLY B 1 211 ? 15.83745 1.15264 -3.45315 1.000 56.03485 208 GLY B CA 1
ATOM 3353 C C . GLY B 1 211 ? 15.41192 1.14467 -1.99800 1.000 60.93296 208 GLY B C 1
ATOM 3354 O O . GLY B 1 211 ? 15.79244 2.00830 -1.19812 1.000 57.51421 208 GLY B O 1
ATOM 3355 N N . ARG B 1 212 ? 14.60286 0.14060 -1.64954 1.000 58.62086 209 ARG B N 1
ATOM 3356 C CA . ARG B 1 212 ? 14.05286 0.03560 -0.30382 1.000 55.72149 209 ARG B CA 1
ATOM 3357 C C . ARG B 1 212 ? 15.09164 -0.36278 0.73602 1.000 59.38713 209 ARG B C 1
ATOM 3358 O O . ARG B 1 212 ? 14.77852 -0.34570 1.92947 1.000 55.43254 209 ARG B O 1
ATOM 3366 N N . GLU B 1 213 ? 16.30704 -0.73279 0.32516 1.000 60.39775 210 GLU B N 1
ATOM 3367 C CA . GLU B 1 213 ? 17.35457 -1.01659 1.30008 1.000 61.53953 210 GLU B CA 1
ATOM 3368 C C . GLU B 1 213 ? 17.74942 0.22769 2.08192 1.000 62.21780 210 GLU B C 1
ATOM 3369 O O . GLU B 1 213 ? 18.35588 0.10899 3.15233 1.000 67.73849 210 GLU B O 1
ATOM 3375 N N . LEU B 1 214 ? 17.42401 1.41650 1.56395 1.000 55.64111 211 LEU B N 1
ATOM 3376 C CA . LEU B 1 214 ? 17.60268 2.64414 2.33174 1.000 55.87413 211 LEU B CA 1
ATOM 3377 C C . LEU B 1 214 ? 16.73556 2.65056 3.58459 1.000 55.63278 211 LEU B C 1
ATOM 3378 O O . LEU B 1 214 ? 17.12939 3.22157 4.60812 1.000 55.07172 211 LEU B O 1
ATOM 3383 N N . PHE B 1 215 ? 15.55273 2.03392 3.52261 1.000 51.88907 212 PHE B N 1
ATOM 3384 C CA . PHE B 1 215 ? 14.73266 1.87962 4.72008 1.000 50.61218 212 PHE B CA 1
ATOM 3385 C C . PHE B 1 215 ? 15.44504 1.02063 5.75609 1.000 52.97146 212 PHE B C 1
ATOM 3386 O O . PHE B 1 215 ? 15.50916 1.37467 6.93963 1.000 52.75198 212 PHE B O 1
ATOM 3394 N N . GLU B 1 216 ? 15.98192 -0.12220 5.32340 1.000 54.60697 213 GLU B N 1
ATOM 3395 C CA . GLU B 1 216 ? 16.70729 -1.00114 6.23364 1.000 60.55589 213 GLU B CA 1
ATOM 3396 C C . GLU B 1 216 ? 17.89857 -0.28283 6.85478 1.000 62.04707 213 GLU B C 1
ATOM 3397 O O . GLU B 1 216 ? 18.11737 -0.35190 8.06972 1.000 63.97057 213 GLU B O 1
ATOM 3403 N N . LEU B 1 217 ? 18.67327 0.42554 6.02860 1.000 56.42990 214 LEU B N 1
ATOM 3404 C CA . LEU B 1 217 ? 19.87954 1.09153 6.51062 1.000 57.38244 214 LEU B CA 1
ATOM 3405 C C . LEU B 1 217 ? 19.55456 2.11843 7.58977 1.000 56.31687 214 LEU B C 1
ATOM 3406 O O . LEU B 1 217 ? 20.18420 2.13715 8.65391 1.000 55.68766 214 LEU B O 1
ATOM 3411 N N . THR B 1 218 ? 18.57039 2.98432 7.33163 1.000 52.97002 215 THR B N 1
ATOM 3412 C CA . THR B 1 218 ? 18.23544 4.02855 8.29547 1.000 49.56384 215 THR B CA 1
ATOM 3413 C C . THR B 1 218 ? 17.62286 3.43690 9.55725 1.000 54.51886 215 THR B C 1
ATOM 3414 O O . THR B 1 218 ? 17.92117 3.88746 10.66985 1.000 57.21178 215 THR B O 1
ATOM 3418 N N . ALA B 1 219 ? 16.76544 2.42535 9.40283 1.000 53.98432 216 ALA B N 1
ATOM 3419 C CA . ALA B 1 219 ? 16.13974 1.80080 10.56315 1.000 53.89434 216 ALA B CA 1
ATOM 3420 C C . ALA B 1 219 ? 17.17935 1.17568 11.48151 1.000 54.51004 216 ALA B C 1
ATOM 3421 O O . ALA B 1 219 ? 17.06699 1.26169 12.71011 1.000 57.38912 216 ALA B O 1
ATOM 3423 N N . GLN B 1 220 ? 18.20040 0.54189 10.90456 1.000 56.29178 217 GLN B N 1
ATOM 3424 C CA . GLN B 1 220 ? 19.20771 -0.12041 11.72457 1.000 59.98389 217 GLN B CA 1
ATOM 3425 C C . GLN B 1 220 ? 20.16669 0.88701 12.34600 1.000 65.44421 217 GLN B C 1
ATOM 3426 O O . GLN B 1 220 ? 20.60593 0.70832 13.48722 1.000 64.10334 217 GLN B O 1
ATOM 3432 N N . LEU B 1 221 ? 20.49885 1.95353 11.61444 1.000 61.09723 218 LEU B N 1
ATOM 3433 C CA . LEU B 1 221 ? 21.32873 3.01352 12.17988 1.000 59.83302 218 LEU B CA 1
ATOM 3434 C C . LEU B 1 221 ? 20.60289 3.74895 13.30071 1.000 59.66466 218 LEU B C 1
ATOM 3435 O O . LEU B 1 221 ? 21.21982 4.12501 14.30390 1.000 64.57829 218 LEU B O 1
ATOM 3440 N N . ALA B 1 222 ? 19.29406 3.96823 13.15026 1.000 59.97781 219 ALA B N 1
ATOM 3441 C CA . ALA B 1 222 ? 18.53596 4.62690 14.20972 1.000 56.84245 219 ALA B CA 1
ATOM 3442 C C . ALA B 1 222 ? 18.35383 3.70560 15.40880 1.000 61.96624 219 ALA B C 1
ATOM 3443 O O . ALA B 1 222 ? 18.40834 4.15503 16.55946 1.000 63.38299 219 ALA B O 1
ATOM 3445 N N . GLU B 1 223 ? 18.13629 2.41365 15.15567 1.000 65.71344 220 GLU B N 1
ATOM 3446 C CA . GLU B 1 223 ? 18.01730 1.44404 16.23936 1.000 67.89123 220 GLU B CA 1
ATOM 3447 C C . GLU B 1 223 ? 19.29607 1.39269 17.06623 1.000 67.64234 220 GLU B C 1
ATOM 3448 O O . GLU B 1 223 ? 19.25411 1.42410 18.30241 1.000 66.03351 220 GLU B O 1
ATOM 3454 N N . LYS B 1 224 ? 20.44787 1.31953 16.39180 1.000 67.74244 221 LYS B N 1
ATOM 3455 C CA . LYS B 1 224 ? 21.73054 1.29738 17.08804 1.000 70.75594 221 LYS B CA 1
ATOM 3456 C C . LYS B 1 224 ? 21.92131 2.53936 17.94783 1.000 70.13438 221 LYS B C 1
ATOM 3457 O O . LYS B 1 224 ? 22.41381 2.45377 19.07884 1.000 73.81458 221 LYS B O 1
ATOM 3463 N N . ALA B 1 225 ? 21.52822 3.70401 17.43059 1.000 66.91639 222 ALA B N 1
ATOM 3464 C CA . ALA B 1 225 ? 21.74958 4.95265 18.14946 1.000 67.08787 222 ALA B CA 1
ATOM 3465 C C . ALA B 1 225 ? 20.75626 5.15418 19.28608 1.000 71.35560 222 ALA B C 1
ATOM 3466 O O . ALA B 1 225 ? 21.06961 5.85279 20.25642 1.000 79.98335 222 ALA B O 1
ATOM 3468 N N . SER B 1 226 ? 19.56326 4.56437 19.18830 1.000 70.56767 223 SER B N 1
ATOM 3469 C CA . SER B 1 226 ? 18.55283 4.74634 20.22339 1.000 73.86773 223 SER B CA 1
ATOM 3470 C C . SER B 1 226 ? 18.85320 3.95563 21.49002 1.000 76.43247 223 SER B C 1
ATOM 3471 O O . SER B 1 226 ? 18.22927 4.21863 22.52402 1.000 77.15349 223 SER B O 1
ATOM 3474 N N . ILE B 1 227 ? 19.79037 3.01745 21.44156 1.000 80.83819 224 ILE B N 1
ATOM 3475 C CA . ILE B 1 227 ? 20.07779 2.11877 22.55667 1.000 86.66363 224 ILE B CA 1
ATOM 3476 C C . ILE B 1 227 ? 21.26031 2.68182 23.33849 1.000 91.83071 224 ILE B C 1
ATOM 3477 O O . ILE B 1 227 ? 22.36004 2.79569 22.77601 1.000 92.28780 224 ILE B O 1
ATOM 3482 N N . PRO B 1 228 ? 21.08559 3.05022 24.61715 1.000 97.24338 225 PRO B N 1
ATOM 3483 C CA . PRO B 1 228 ? 22.15995 3.53349 25.49187 1.000 102.22827 225 PRO B CA 1
ATOM 3484 C C . PRO B 1 228 ? 23.07607 2.40646 25.96419 1.000 100.26878 225 PRO B C 1
ATOM 3485 O O . PRO B 1 228 ? 24.18838 2.28634 25.45083 1.000 99.56233 225 PRO B O 1
#

Sequence (450 aa):
AQPKDVPVTFTAITQGVWMHTSMKHMMENWGHVPSNGLIVEKGDFSILVDTAWDDPQTAQIIEWSKDTLKKPIRWAVFTHAHDDKMGGVAALRQQGIVTYAAADSNRMAPQQNGLTPAEHDLIFDSEHSTSVLHPLVIFDPGPGHTRDNIVVGLPEQGIVFGGLIRPSGSTSLGNTADADLAHWKTAVLAVAQRFAEAQQIIPSHGPMAGRELFELTAQLAEKASIPAQPKDVPVTFTAITQGVWMHTSMKHMMENWGHVPSNGLIVEKGDFSILVDTAWDDPQTAQIIEWSKDTLKKPIRWAVFTHAHDDKMGGVAALRQQGIVTYAAADSNRMAPQQNGLTPAEHDLIFDSEHSTSVLHPLVIFDPGPGHTRDNIVVGLPEQGIVFGGLIRPSGSTSLGNTADADLAHWKTAVLAVAQRFAEAQQIIPSHGPMAGRELFELTAQLAEKASIP

Nearest PDB structures (foldseek):
  6v54-assembly1_A  TM=9.627E-01  e=5.493E-32  Hirschia baltica ATCC 49814
  6xfr-assembly1_A  TM=9.287E-01  e=2.507E-26  Pontibacter korlensis
  1a7t-assembly1_B  TM=9.343E-01  e=1.362E-24  Bacteroides fragilis
  1kr3-assembly1_A  TM=9.170E-01  e=3.747E-25  Bacteroides fragilis
  3znb-assembly1_A  TM=9.141E-01  e=3.873E-24  Bacteroides fragilis

Foldseek 3Di:
DLDQADAWDWADDDVQKIKIKGWDQDPVSDTFIFIWIWGADVLATETEFAAQAQVNSVSVQVCCCPPVSHGHAEYEFFAQARRGQRRVVNCVVVNHQYEYAPVRQVCNVVNVGHGGDYHDDADPQQWDCPPPVKIKGDLAFFLARGGIWIDNLVQLETERLLFDDPPDPAPPDNPRGDLQCSLSSLVSVCVVNVRRAWYHYTGDDIGGCVSSVNSNVNSVVVNDD/DLDQADAWDWADDDVQKIKIKGWDQDPVSDTFIFIWMWGADPQATETEFAAQAQVNSVSVQVCRVPVVSHGHQEYEFFAQDRRGQRRVVNCVVVNHQYEYAPVRQVCNVVNVGHGGDYHDDADPQQWDCPPPVKIKHDLAFFLARGGIWIDNLVQLEIERLLFDDPPDPAPPPNPHGDLQCSLSSLVSVCVVNVRRAWYHYTGDDIGGCVSSVNSNVNSVVVNPD

B-factor: mean 71.29, std 17.02, range [40.2, 147.71]

Solvent-accessible surface area: 18749 Å² total

InterPro domains:
  IPR001279 Metallo-beta-lactamase [PF00753] (64-207)
  IPR001279 Metallo-beta-lactamase [SM00849] (66-237)
  IPR036866 Ribonuclease Z/Hydroxyacylglutathione hydrolase-like [G3DSA:3.60.15.10] (21-257)
  IPR036866 Ribonuclease Z/Hydroxyacylglutathione hydrolase-like [SSF56281] (41-253)
  IPR050855 Metallo-beta-lactamase type 2-like [PTHR42951] (67-251)
  IPR058199 Metallo-beta-lactamase type 2/VIM/IMP-1 [NF033088] (40-254)

Organism: Pseudomonas aeruginosa (NCBI:txid287)

Secondary structure (DSSP, 8-state):
---SS-PPEEEEEETTEEEEEEEEE-TTS-EEEEEEEEEEETTEEEEES--SSHHHHHHHHHHHHHTSS--EEEEE-SSSSHHHHTTHHHHHHTT-EEEE-HHHHHSTTTTT-PPPSEE----TTSEE-TTTT-EEE---SSSSTT--EEEETTTTEEE----PPTT--S----TT--TTTHHHHHHHHHHHTTT--EEE-SSS--B-THHHHHHHHHHHHHH--/---SS-PPEEEEEETTEEEEEEEEE-TTS-EEEEEEEEEEETTEEEEES--SSHHHHHHHHHHHHHTSS--EEEEEESSSSHHHHTTHHHHHHTT-EEEE-HHHHHHTGGGT-PPPSEE----TTSEE-TTTT-EEE---SSSSTT--EEEETTTTEEE----PPTT--S----TT--TTTHHHHHHHHHHHTTT--EEE-SSS--B-THHHHHHHHHHHHHH--